Protein AF-A0A1V2RK44-F1 (afdb_monomer_lite)

Structure (mmCIF, N/CA/C/O backbone):
data_AF-A0A1V2RK44-F1
#
_entry.id   AF-A0A1V2RK44-F1
#
loop_
_atom_site.group_PDB
_atom_site.id
_atom_site.type_symbol
_atom_site.label_atom_id
_atom_site.label_alt_id
_atom_site.label_comp_id
_atom_site.label_asym_id
_atom_site.label_entity_id
_atom_site.label_seq_id
_atom_site.pdbx_PDB_ins_code
_atom_site.Cartn_x
_atom_site.Cartn_y
_atom_site.Cartn_z
_atom_site.occupancy
_atom_site.B_iso_or_equiv
_atom_site.auth_seq_id
_atom_site.auth_comp_id
_atom_site.auth_asym_id
_atom_site.auth_atom_id
_atom_site.pdbx_PDB_model_num
ATOM 1 N N . MET A 1 1 ? 17.002 19.251 -40.018 1.00 40.78 1 MET A N 1
ATOM 2 C CA . MET A 1 1 ? 15.563 19.602 -39.991 1.00 40.78 1 MET A CA 1
ATOM 3 C C . MET A 1 1 ? 15.437 21.015 -39.431 1.00 40.78 1 MET A C 1
ATOM 5 O O . MET A 1 1 ? 16.183 21.299 -38.499 1.00 40.78 1 MET A O 1
ATOM 9 N N . PRO A 1 2 ? 14.601 21.912 -39.986 1.00 34.41 2 PRO A N 1
ATOM 10 C CA . PRO A 1 2 ? 14.456 23.268 -39.455 1.00 34.41 2 PRO A CA 1
ATOM 11 C C . PRO A 1 2 ? 13.834 23.242 -38.047 1.00 34.41 2 PRO A C 1
ATOM 13 O O . PRO A 1 2 ? 13.005 22.377 -37.748 1.00 34.41 2 PRO A O 1
ATOM 16 N N . GLU A 1 3 ? 14.194 24.218 -37.207 1.00 39.25 3 GLU A N 1
ATOM 17 C CA . GLU A 1 3 ? 13.664 24.467 -35.846 1.00 39.25 3 GLU A CA 1
ATOM 18 C C . GLU A 1 3 ? 12.121 24.545 -35.762 1.00 39.25 3 GLU A C 1
ATOM 20 O O . GLU A 1 3 ? 11.539 24.454 -34.678 1.00 39.25 3 GLU A O 1
ATOM 25 N N . GLU A 1 4 ? 11.437 24.677 -36.900 1.00 40.19 4 GLU A N 1
ATOM 26 C CA . GLU A 1 4 ? 9.977 24.748 -37.001 1.00 40.19 4 GLU A CA 1
ATOM 27 C C . GLU A 1 4 ? 9.259 23.422 -36.683 1.00 40.19 4 GLU A C 1
ATOM 29 O O . GLU A 1 4 ? 8.083 23.456 -36.326 1.00 40.19 4 GLU A O 1
ATOM 34 N N . SER A 1 5 ? 9.954 22.276 -36.728 1.00 50.69 5 SER A N 1
ATOM 35 C CA . SER A 1 5 ? 9.358 20.947 -36.465 1.00 50.69 5 SER A CA 1
ATOM 36 C C . SER A 1 5 ? 9.253 20.556 -34.984 1.00 50.69 5 SER A C 1
ATOM 38 O O . SER A 1 5 ? 8.520 19.631 -34.645 1.00 50.69 5 SER A O 1
ATOM 40 N N . ARG A 1 6 ? 9.946 21.256 -34.074 1.00 62.22 6 ARG A N 1
ATOM 41 C CA . ARG A 1 6 ? 9.915 20.948 -32.633 1.00 62.22 6 ARG A CA 1
ATOM 42 C C . ARG A 1 6 ? 8.645 21.534 -32.008 1.00 62.22 6 ARG A C 1
ATOM 44 O O . ARG A 1 6 ? 8.372 22.713 -32.225 1.00 62.22 6 ARG A O 1
ATOM 51 N N . GLY A 1 7 ? 7.864 20.757 -31.254 1.00 72.50 7 GLY A N 1
ATOM 52 C CA . GLY A 1 7 ? 6.649 21.238 -30.571 1.00 72.50 7 GLY A CA 1
ATOM 53 C C . GLY A 1 7 ? 6.904 22.408 -29.595 1.00 72.50 7 GLY A C 1
ATOM 54 O O . GLY A 1 7 ? 8.059 22.718 -29.293 1.00 72.50 7 GLY A O 1
ATOM 55 N N . PRO A 1 8 ? 5.860 23.124 -29.134 1.00 86.88 8 PRO A N 1
ATOM 56 C CA . PRO A 1 8 ? 6.013 24.131 -28.082 1.00 86.88 8 PRO A CA 1
ATOM 57 C C . PRO A 1 8 ? 6.497 23.483 -26.775 1.00 86.88 8 PRO A C 1
ATOM 59 O O . PRO A 1 8 ? 6.083 22.375 -26.448 1.00 86.88 8 PRO A O 1
ATOM 62 N N . ASP A 1 9 ? 7.372 24.168 -26.033 1.00 84.50 9 ASP A N 1
ATOM 63 C CA . ASP A 1 9 ? 7.840 23.687 -24.730 1.00 84.50 9 ASP A CA 1
ATOM 64 C C . ASP A 1 9 ? 6.828 23.999 -23.608 1.00 84.50 9 ASP A C 1
ATOM 66 O O . ASP A 1 9 ? 6.012 24.925 -23.696 1.00 84.50 9 ASP A O 1
ATOM 70 N N . TYR A 1 10 ? 6.873 23.195 -22.545 1.00 88.50 10 TYR A N 1
ATOM 71 C CA . TYR A 1 10 ? 5.963 23.306 -21.406 1.00 88.50 10 TYR A CA 1
ATOM 72 C C . TYR A 1 10 ? 6.035 24.676 -20.693 1.00 88.50 10 TYR A C 1
ATOM 74 O O . TYR A 1 10 ? 4.984 25.298 -20.502 1.00 88.50 10 TYR A O 1
ATOM 82 N N . PRO A 1 11 ? 7.221 25.229 -20.353 1.00 90.31 11 PRO A N 1
ATOM 83 C CA . PRO A 1 11 ? 7.299 26.519 -19.664 1.00 90.31 11 PRO A CA 1
ATOM 84 C C . PRO A 1 11 ? 6.700 27.684 -20.462 1.00 90.31 11 PRO A C 1
ATOM 86 O O . PRO A 1 11 ? 6.060 28.563 -19.876 1.00 90.31 11 PRO A O 1
ATOM 89 N N . ARG A 1 12 ? 6.867 27.707 -21.793 1.00 91.44 12 ARG A N 1
ATOM 90 C CA . ARG A 1 12 ? 6.280 28.751 -22.646 1.00 91.44 12 ARG A CA 1
ATOM 91 C C . ARG A 1 12 ? 4.768 28.604 -22.761 1.00 91.44 12 ARG A C 1
ATOM 93 O O . ARG A 1 12 ? 4.080 29.622 -22.753 1.00 91.44 12 ARG A O 1
ATOM 100 N N . LEU A 1 13 ? 4.239 27.378 -22.800 1.00 93.81 13 LEU A N 1
ATOM 101 C CA . LEU A 1 13 ? 2.791 27.148 -22.751 1.00 93.81 13 LEU A CA 1
ATOM 102 C C . LEU A 1 13 ? 2.181 27.661 -21.446 1.00 93.81 13 LEU A C 1
ATOM 104 O O . LEU A 1 13 ? 1.211 28.416 -21.484 1.00 93.81 13 LEU A O 1
ATOM 108 N N . VAL A 1 14 ? 2.778 27.337 -20.296 1.00 94.31 14 VAL A N 1
ATOM 109 C CA . VAL A 1 14 ? 2.307 27.831 -18.991 1.00 94.31 14 VAL A CA 1
ATOM 110 C C . VAL A 1 14 ? 2.361 29.363 -18.924 1.00 94.31 14 VAL A C 1
ATOM 112 O O . VAL A 1 14 ? 1.441 29.995 -18.398 1.00 94.31 14 VAL A O 1
ATOM 115 N N . ALA A 1 15 ? 3.404 29.988 -19.478 1.00 94.25 15 ALA A N 1
ATOM 116 C CA . ALA A 1 15 ? 3.514 31.446 -19.541 1.00 94.25 15 ALA A CA 1
ATOM 117 C C . ALA A 1 15 ? 2.400 32.081 -20.394 1.00 94.25 15 ALA A C 1
ATOM 119 O O . ALA A 1 15 ? 1.760 33.048 -19.961 1.00 94.25 15 ALA A O 1
ATOM 120 N N . ASP A 1 16 ? 2.121 31.516 -21.570 1.00 96.12 16 ASP A N 1
ATOM 121 C CA . ASP A 1 16 ? 1.037 31.967 -22.441 1.00 96.12 16 ASP A CA 1
ATOM 122 C C . ASP A 1 16 ? -0.340 31.766 -21.798 1.00 96.12 16 ASP A C 1
ATOM 124 O O . ASP A 1 16 ? -1.184 32.660 -21.879 1.00 96.12 16 ASP A O 1
ATOM 128 N N . LEU A 1 17 ? -0.564 30.652 -21.097 1.00 97.00 17 LEU A N 1
ATOM 129 C CA . LEU A 1 17 ? -1.807 30.375 -20.371 1.00 97.00 17 LEU A CA 1
ATOM 130 C C . LEU A 1 17 ? -2.028 31.354 -19.216 1.00 97.00 17 LEU A C 1
ATOM 132 O O . LEU A 1 17 ? -3.123 31.902 -19.086 1.00 97.00 17 LEU A O 1
ATOM 136 N N . LYS A 1 18 ? -0.993 31.666 -18.425 1.00 96.19 18 LYS A N 1
ATOM 137 C CA . LYS A 1 18 ? -1.071 32.692 -17.367 1.00 96.19 18 LYS A CA 1
ATOM 138 C C . LYS A 1 18 ? -1.427 34.060 -17.948 1.00 96.19 18 LYS A C 1
ATOM 140 O O . LYS A 1 18 ? -2.330 34.741 -17.454 1.00 96.19 18 LYS A O 1
ATOM 145 N N . LYS A 1 19 ? -0.776 34.436 -19.050 1.00 95.50 19 LYS A N 1
ATOM 146 C CA . LYS A 1 19 ? -1.070 35.674 -19.780 1.00 95.50 19 LYS A CA 1
ATOM 147 C C . LYS A 1 19 ? -2.497 35.673 -20.331 1.00 95.50 19 LYS A C 1
ATOM 149 O O . LYS A 1 19 ? -3.190 36.688 -20.248 1.00 95.50 19 LYS A O 1
ATOM 154 N N . LEU A 1 20 ? -2.967 34.548 -20.863 1.00 94.50 20 LEU A N 1
ATOM 155 C CA . LEU A 1 20 ? -4.310 34.422 -21.417 1.00 94.50 20 LEU A CA 1
ATOM 156 C C . LEU A 1 20 ? -5.372 34.493 -20.321 1.00 94.50 20 LEU A C 1
ATOM 158 O O . LEU A 1 20 ? -6.367 35.197 -20.485 1.00 94.50 20 LEU A O 1
ATOM 162 N N . ARG A 1 21 ? -5.139 33.853 -19.174 1.00 95.25 21 ARG A N 1
ATOM 163 C CA . ARG A 1 21 ? -5.984 33.970 -17.983 1.00 95.25 21 ARG A CA 1
ATOM 164 C C . ARG A 1 21 ? -6.144 35.427 -17.560 1.00 95.25 21 ARG A C 1
ATOM 166 O O . ARG A 1 21 ? -7.233 35.833 -17.160 1.00 95.25 21 ARG A O 1
ATOM 173 N N . GLU A 1 22 ? -5.084 36.230 -17.639 1.00 93.75 22 GLU A N 1
ATOM 174 C CA . GLU A 1 22 ? -5.117 37.643 -17.243 1.00 93.75 22 GLU A CA 1
ATOM 175 C C . GLU A 1 22 ? -5.842 38.524 -18.254 1.00 93.75 22 GLU A C 1
ATOM 177 O O . GLU A 1 22 ? -6.658 39.365 -17.874 1.00 93.75 22 GLU A O 1
ATOM 182 N N . LYS A 1 23 ? -5.555 38.340 -19.544 1.00 91.31 23 LYS A N 1
ATOM 183 C CA . LYS A 1 23 ? -6.093 39.192 -20.614 1.00 91.31 23 LYS A CA 1
ATOM 184 C C . LYS A 1 23 ? -7.484 38.757 -21.083 1.00 91.31 23 LYS A C 1
ATOM 186 O O . LYS A 1 23 ? -8.268 39.597 -21.512 1.00 91.31 23 LYS A O 1
ATOM 191 N N . GLY A 1 24 ? -7.818 37.478 -20.931 1.00 90.94 24 GLY A N 1
ATOM 192 C CA . GLY A 1 24 ? -9.066 36.855 -21.369 1.00 90.94 24 GLY A CA 1
ATOM 193 C C . GLY A 1 24 ? -9.118 36.545 -22.869 1.00 90.94 24 GLY A C 1
ATOM 194 O O . GLY A 1 24 ? -8.407 37.139 -23.683 1.00 90.94 24 GLY A O 1
ATOM 195 N N . LEU A 1 25 ? -10.027 35.638 -23.246 1.00 89.38 25 LEU A N 1
ATOM 196 C CA . LEU A 1 25 ? -10.196 35.153 -24.624 1.00 89.38 25 LEU A CA 1
ATOM 197 C C . LEU A 1 25 ? -10.574 36.247 -25.630 1.00 89.38 25 LEU A C 1
ATOM 199 O O . LEU A 1 25 ? -10.296 36.121 -26.822 1.00 89.38 25 LEU A O 1
ATOM 203 N N . THR A 1 26 ? -11.198 37.339 -25.185 1.00 87.44 26 THR A N 1
ATOM 204 C CA . THR A 1 26 ? -11.567 38.471 -26.053 1.00 87.44 26 THR A CA 1
ATOM 205 C C . THR A 1 26 ? -10.361 39.276 -26.535 1.00 87.44 26 THR A C 1
ATOM 207 O O . THR A 1 26 ? -10.454 39.945 -27.563 1.00 87.44 26 THR A O 1
ATOM 210 N N . GLN A 1 27 ? -9.221 39.182 -25.845 1.00 84.44 27 GLN A N 1
ATOM 211 C CA . GLN A 1 27 ? -8.012 39.951 -26.149 1.00 84.44 27 GLN A CA 1
ATOM 212 C C . GLN A 1 27 ? -6.966 39.152 -26.938 1.00 84.44 27 GLN A C 1
ATOM 214 O O . GLN A 1 27 ? -5.878 39.669 -27.189 1.00 84.44 27 GLN A O 1
ATOM 219 N N . VAL A 1 28 ? -7.286 37.929 -27.383 1.00 84.75 28 VAL A N 1
ATOM 220 C CA . VAL A 1 28 ? -6.342 37.062 -28.116 1.00 84.75 28 VAL A CA 1
ATOM 221 C C . VAL A 1 28 ? -5.801 37.725 -29.386 1.00 84.75 28 VAL A C 1
ATOM 223 O O . VAL A 1 28 ? -4.648 37.543 -29.736 1.00 84.75 28 VAL A O 1
ATOM 226 N N . ARG A 1 29 ? -6.585 38.588 -30.042 1.00 81.81 29 ARG A N 1
ATOM 227 C CA . ARG A 1 29 ? -6.134 39.330 -31.236 1.00 81.81 29 ARG A CA 1
ATOM 228 C C . ARG A 1 29 ? -5.165 40.478 -30.940 1.00 81.81 29 ARG A C 1
ATOM 230 O O . ARG A 1 29 ? -4.526 40.983 -31.855 1.00 81.81 29 ARG A O 1
ATOM 237 N N . ARG A 1 30 ? -5.110 40.947 -29.692 1.00 82.31 30 ARG A N 1
ATOM 238 C CA . ARG A 1 30 ? -4.321 42.121 -29.279 1.00 82.31 30 ARG A CA 1
ATOM 239 C C . ARG A 1 30 ? -3.029 41.747 -28.558 1.00 82.31 30 ARG A C 1
ATOM 241 O O . ARG A 1 30 ? -2.223 42.623 -28.258 1.00 82.31 30 ARG A O 1
ATOM 248 N N . HIS A 1 31 ? -2.823 40.463 -28.283 1.00 85.81 31 HIS A N 1
ATOM 249 C CA . HIS A 1 31 ? -1.649 39.949 -27.595 1.00 85.81 31 HIS A CA 1
ATOM 250 C C . HIS A 1 31 ? -1.126 38.711 -28.316 1.00 85.81 31 HIS A C 1
ATOM 252 O O . HIS A 1 31 ? -1.906 37.904 -28.799 1.00 85.81 31 HIS A O 1
ATOM 258 N N . ARG A 1 32 ? 0.199 38.560 -28.364 1.00 83.00 32 ARG A N 1
ATOM 259 C CA . ARG A 1 32 ? 0.836 37.354 -28.904 1.00 83.00 32 ARG A CA 1
ATOM 260 C C . ARG A 1 32 ? 0.870 36.235 -27.870 1.00 83.00 32 ARG A C 1
ATOM 262 O O . ARG A 1 32 ? 1.194 36.516 -26.709 1.00 83.00 32 ARG A O 1
ATOM 269 N N . PHE A 1 33 ? 0.558 35.023 -28.315 1.00 89.75 33 PHE A N 1
ATOM 270 C CA . PHE A 1 33 ? 0.612 33.779 -27.546 1.00 89.75 33 PHE A CA 1
ATOM 271 C C . PHE A 1 33 ? 1.331 32.727 -28.392 1.00 89.75 33 PHE A C 1
ATOM 273 O O . PHE A 1 33 ? 0.706 31.822 -28.940 1.00 89.75 33 PHE A O 1
ATOM 280 N N . ASP A 1 34 ? 2.634 32.919 -28.595 1.00 86.81 34 ASP A N 1
ATOM 281 C CA . ASP A 1 34 ? 3.403 32.202 -29.615 1.00 86.81 34 ASP A CA 1
ATOM 282 C C . ASP A 1 34 ? 3.388 30.673 -29.400 1.00 86.81 34 ASP A C 1
ATOM 284 O O . ASP A 1 34 ? 3.318 29.912 -30.369 1.00 86.81 34 ASP A O 1
ATOM 288 N N . ALA A 1 35 ? 3.392 30.201 -28.147 1.00 90.31 35 ALA A N 1
ATOM 289 C CA . ALA A 1 35 ? 3.336 28.777 -27.823 1.00 90.31 35 ALA A CA 1
ATOM 290 C C . ALA A 1 35 ? 1.929 28.199 -28.024 1.00 90.31 35 ALA A C 1
ATOM 292 O O . ALA A 1 35 ? 1.799 27.120 -28.604 1.00 90.31 35 ALA A O 1
ATOM 293 N N . LEU A 1 36 ? 0.875 28.924 -27.626 1.00 90.94 36 LEU A N 1
ATOM 294 C CA . LEU A 1 36 ? -0.513 28.500 -27.866 1.00 90.94 36 LEU A CA 1
ATOM 295 C C . LEU A 1 36 ? -0.888 28.550 -29.351 1.00 90.94 36 LEU A C 1
ATOM 297 O O . LEU A 1 36 ? -1.599 27.673 -29.831 1.00 90.94 36 LEU A O 1
ATOM 301 N N . GLU A 1 37 ? -0.394 29.532 -30.104 1.00 88.12 37 GLU A N 1
ATOM 302 C CA . GLU A 1 37 ? -0.583 29.601 -31.554 1.00 88.12 37 GLU A CA 1
ATOM 303 C C . GLU A 1 37 ? 0.119 28.444 -32.263 1.00 88.12 37 GLU A C 1
ATOM 305 O O . GLU A 1 37 ? -0.443 27.857 -33.190 1.00 88.12 37 GLU A O 1
ATOM 310 N N . LYS A 1 38 ? 1.337 28.098 -31.833 1.00 86.69 38 LYS A N 1
ATOM 311 C CA . LYS A 1 38 ? 2.074 26.949 -32.365 1.00 86.69 38 LYS A CA 1
ATOM 312 C C . LYS A 1 38 ? 1.375 25.634 -32.019 1.00 86.69 38 LYS A C 1
ATOM 314 O O . LYS A 1 38 ? 1.169 24.817 -32.914 1.00 86.69 38 LYS A O 1
ATOM 319 N N . ALA A 1 39 ? 0.939 25.462 -30.770 1.00 89.19 39 ALA A N 1
ATOM 320 C CA . ALA A 1 39 ? 0.150 24.309 -30.341 1.00 89.19 39 ALA A CA 1
ATOM 321 C C . ALA A 1 39 ? -1.152 24.185 -31.140 1.00 89.19 39 ALA A C 1
ATOM 323 O O . ALA A 1 39 ? -1.465 23.120 -31.658 1.00 89.19 39 ALA A O 1
ATOM 324 N N . ALA A 1 40 ? -1.885 25.284 -31.322 1.00 86.88 40 ALA A N 1
ATOM 325 C CA . ALA A 1 40 ? -3.133 25.278 -32.073 1.00 86.88 40 ALA A CA 1
ATOM 326 C C . ALA A 1 40 ? -2.920 24.850 -33.536 1.00 86.88 40 ALA A C 1
ATOM 328 O O . ALA A 1 40 ? -3.706 24.056 -34.051 1.00 86.88 40 ALA A O 1
ATOM 329 N N . ARG A 1 41 ? -1.834 25.297 -34.188 1.00 82.81 41 ARG A N 1
ATOM 330 C CA . ARG A 1 41 ? -1.475 24.860 -35.552 1.00 82.81 41 ARG A CA 1
ATOM 331 C C . ARG A 1 41 ? -1.153 23.369 -35.617 1.00 82.81 41 ARG A C 1
ATOM 333 O O . ARG A 1 41 ? -1.673 22.681 -36.488 1.00 82.81 41 ARG A O 1
ATOM 340 N N . LEU A 1 42 ? -0.331 22.878 -34.692 1.00 83.56 42 LEU A N 1
ATOM 341 C CA . LEU A 1 42 ? 0.077 21.470 -34.647 1.00 83.56 42 LEU A CA 1
ATOM 342 C C . LEU A 1 42 ? -1.068 20.539 -34.237 1.00 83.56 42 LEU A C 1
ATOM 344 O O . LEU A 1 42 ? -1.081 19.376 -34.622 1.00 83.56 42 LEU A O 1
ATOM 348 N N . SER A 1 43 ? -2.061 21.054 -33.509 1.00 80.50 43 SER A N 1
ATOM 349 C CA . SER A 1 43 ? -3.190 20.252 -33.047 1.00 80.50 43 SER A CA 1
ATOM 350 C C . SER A 1 43 ? -4.061 19.739 -34.178 1.00 80.50 43 SER A C 1
ATOM 352 O O . SER A 1 43 ? -4.790 18.789 -33.947 1.00 80.50 43 SER A O 1
ATOM 354 N N . GLY A 1 44 ? -4.025 20.331 -35.381 1.00 71.81 44 GLY A N 1
ATOM 355 C CA . GLY A 1 44 ? -4.826 19.907 -36.537 1.00 71.81 44 GLY A CA 1
ATOM 356 C C . GLY A 1 44 ? -6.343 19.896 -36.291 1.00 71.81 44 GLY A C 1
ATOM 357 O O . GLY A 1 44 ? -7.076 19.215 -37.005 1.00 71.81 44 GLY A O 1
ATOM 358 N N . LEU A 1 45 ? -6.830 20.582 -35.251 1.00 65.38 45 LEU A N 1
ATOM 359 C CA . LEU A 1 45 ? -8.253 20.672 -34.880 1.00 65.38 45 LEU A CA 1
ATOM 360 C C . LEU A 1 45 ? -9.028 21.676 -35.750 1.00 65.38 45 LEU A C 1
ATOM 362 O O . LEU A 1 45 ? -10.169 22.027 -35.450 1.00 65.38 45 LEU A O 1
ATOM 366 N N . VAL A 1 46 ? -8.397 22.173 -36.815 1.00 57.81 46 VAL A N 1
ATOM 367 C CA . VAL A 1 46 ? -8.924 23.203 -37.703 1.00 57.81 46 VAL A CA 1
ATOM 368 C C . VAL A 1 46 ? -8.541 22.864 -39.153 1.00 57.81 46 VAL A C 1
ATOM 370 O O . VAL A 1 46 ? -7.352 22.698 -39.426 1.00 57.81 46 VAL A O 1
ATOM 373 N N . PRO A 1 47 ? -9.500 22.784 -40.097 1.00 53.66 47 PRO A N 1
ATOM 374 C CA . PRO A 1 47 ? -9.207 22.630 -41.522 1.00 53.66 47 PRO A CA 1
ATOM 375 C C . PRO A 1 47 ? -8.367 23.802 -42.046 1.00 53.66 47 PRO A C 1
ATOM 377 O O . PRO A 1 47 ? -8.617 24.949 -41.677 1.00 53.66 47 PRO A O 1
ATOM 380 N N . SER A 1 48 ? -7.407 23.539 -42.937 1.00 50.56 48 SER A N 1
ATOM 381 C CA . SER A 1 48 ? -6.430 24.508 -43.476 1.00 50.56 48 SER A CA 1
ATOM 382 C C . SER A 1 48 ? -7.007 25.661 -44.326 1.00 50.56 48 SER A C 1
ATOM 384 O O . SER A 1 48 ? -6.273 26.305 -45.069 1.00 50.56 48 SER A O 1
ATOM 386 N N . ALA A 1 49 ? -8.292 25.985 -44.188 1.00 46.41 49 ALA A N 1
ATOM 387 C CA . ALA A 1 49 ? -8.913 27.199 -44.702 1.00 46.41 49 ALA A CA 1
ATOM 388 C C . ALA A 1 49 ? -9.353 28.069 -43.506 1.00 46.41 49 ALA A C 1
ATOM 390 O O . ALA A 1 49 ? -10.403 27.861 -42.906 1.00 46.41 49 ALA A O 1
ATOM 391 N N . THR A 1 50 ? -8.465 28.993 -43.125 1.00 54.88 50 THR A N 1
ATOM 392 C CA . THR A 1 50 ? -8.491 29.942 -41.987 1.00 54.88 50 THR A CA 1
ATOM 393 C C . THR A 1 50 ? -9.789 30.116 -41.176 1.00 54.88 50 THR A C 1
ATOM 395 O O . THR A 1 50 ? -10.749 30.714 -41.662 1.00 54.88 50 THR A O 1
ATOM 398 N N . PRO A 1 51 ? -9.703 29.900 -39.851 1.00 49.66 51 PRO A N 1
ATOM 399 C CA . PRO A 1 51 ? -10.341 30.736 -38.841 1.00 49.66 51 PRO A CA 1
ATOM 400 C C . PRO A 1 51 ? -9.280 31.446 -37.977 1.00 49.66 51 PRO A C 1
ATOM 402 O O . PRO A 1 51 ? -8.167 30.961 -37.793 1.00 49.66 51 PRO A O 1
ATOM 405 N N . SER A 1 52 ? -9.605 32.635 -37.464 1.00 58.94 52 SER A N 1
ATOM 406 C CA . SER A 1 52 ? -8.678 33.486 -36.694 1.00 58.94 52 SER A CA 1
ATOM 407 C C . SER A 1 52 ? -7.928 32.730 -35.582 1.00 58.94 52 SER A C 1
ATOM 409 O O . SER A 1 52 ? -8.534 31.870 -34.941 1.00 58.94 52 SER A O 1
ATOM 411 N N . SER A 1 53 ? -6.666 33.097 -35.291 1.00 66.44 53 SER A N 1
ATOM 412 C CA . SER A 1 53 ? -5.832 32.501 -34.217 1.00 66.44 53 SER A CA 1
ATOM 413 C C . SER A 1 53 ? -6.582 32.335 -32.888 1.00 66.44 53 SER A C 1
ATOM 415 O O . SER A 1 53 ? -6.393 31.357 -32.174 1.00 66.44 53 SER A O 1
ATOM 417 N N . GLN A 1 54 ? -7.522 33.238 -32.612 1.00 79.88 54 GLN A N 1
ATOM 418 C CA . GLN A 1 54 ? -8.429 33.196 -31.470 1.00 79.88 54 GLN A CA 1
ATOM 419 C C . GLN A 1 54 ? -9.336 31.959 -31.409 1.00 79.88 54 GLN A C 1
ATOM 421 O O . GLN A 1 54 ? -9.462 31.367 -30.344 1.00 79.88 54 GLN A O 1
ATOM 426 N N . THR A 1 55 ? -9.971 31.565 -32.514 1.00 80.44 55 THR A N 1
ATOM 427 C CA . THR A 1 55 ? -10.863 30.393 -32.552 1.00 80.44 55 THR A CA 1
ATOM 428 C C . THR A 1 55 ? -10.063 29.102 -32.410 1.00 80.44 55 THR A C 1
ATOM 430 O O . THR A 1 55 ? -10.495 28.183 -31.723 1.00 80.44 55 THR A O 1
ATOM 433 N N . ALA A 1 56 ? -8.872 29.050 -33.012 1.00 84.19 56 ALA A N 1
ATOM 434 C CA . ALA A 1 56 ? -7.981 27.900 -32.907 1.00 84.19 56 ALA A CA 1
ATOM 435 C C . ALA A 1 56 ? -7.458 27.715 -31.471 1.00 84.19 56 ALA A C 1
ATOM 437 O O . ALA A 1 56 ? -7.507 26.608 -30.943 1.00 84.19 56 ALA A O 1
ATOM 438 N N . ILE A 1 57 ? -7.038 28.804 -30.813 1.00 89.81 57 ILE A N 1
ATOM 439 C CA . ILE A 1 57 ? -6.622 28.783 -29.402 1.00 89.81 57 ILE A CA 1
ATOM 440 C C . ILE A 1 57 ? -7.794 28.403 -28.494 1.00 89.81 57 ILE A C 1
ATOM 442 O O . ILE A 1 57 ? -7.628 27.603 -27.584 1.00 89.81 57 ILE A O 1
ATOM 446 N N . GLU A 1 58 ? -8.992 28.929 -28.737 1.00 91.12 58 GLU A N 1
ATOM 447 C CA . GLU A 1 58 ? -10.161 28.579 -27.932 1.00 91.12 58 GLU A CA 1
ATOM 448 C C . GLU A 1 58 ? -10.543 27.100 -28.062 1.00 91.12 58 GLU A C 1
ATOM 450 O O . GLU A 1 58 ? -10.787 26.453 -27.050 1.00 91.12 58 GLU A O 1
ATOM 455 N N . ASN A 1 59 ? -10.551 26.546 -29.276 1.00 88.25 59 ASN A N 1
ATOM 456 C CA . ASN A 1 59 ? -10.844 25.128 -29.490 1.00 88.25 59 ASN A CA 1
ATOM 457 C C . ASN A 1 59 ? -9.771 24.223 -28.871 1.00 88.25 59 ASN A C 1
ATOM 459 O O . ASN A 1 59 ? -10.110 23.204 -28.272 1.00 88.25 59 ASN A O 1
ATOM 463 N N . LEU A 1 60 ? -8.498 24.622 -28.962 1.00 92.06 60 LEU A N 1
ATOM 464 C CA . LEU A 1 60 ? -7.391 23.948 -28.285 1.00 92.06 60 LEU A CA 1
ATOM 465 C C . LEU A 1 60 ? -7.615 23.914 -26.765 1.00 92.06 60 LEU A C 1
ATOM 467 O O . LEU A 1 60 ? -7.470 22.865 -26.147 1.00 92.06 60 LEU A O 1
ATOM 471 N N . LEU A 1 61 ? -8.016 25.042 -26.171 1.00 93.88 61 LEU A N 1
ATOM 472 C CA . LEU A 1 61 ? -8.290 25.133 -24.736 1.00 93.88 61 LEU A CA 1
ATOM 473 C C . LEU A 1 61 ? -9.523 24.338 -24.327 1.00 93.88 61 LEU A C 1
ATOM 475 O O . LEU A 1 61 ? -9.498 23.721 -23.274 1.00 93.88 61 LEU A O 1
ATOM 479 N N . ARG A 1 62 ? -10.587 24.319 -25.140 1.00 92.56 62 ARG A N 1
ATOM 480 C CA . ARG A 1 62 ? -11.766 23.482 -24.865 1.00 92.56 62 ARG A CA 1
ATOM 481 C C . ARG A 1 62 ? -11.393 22.012 -24.832 1.00 92.56 62 ARG A C 1
ATOM 483 O O . ARG A 1 62 ? -11.745 21.338 -23.880 1.00 92.56 62 ARG A O 1
ATOM 490 N N . MET A 1 63 ? -10.634 21.542 -25.821 1.00 91.81 63 MET A N 1
ATOM 491 C CA . MET A 1 63 ? -10.124 20.173 -25.821 1.00 91.81 63 MET A CA 1
ATOM 492 C C . MET A 1 63 ? -9.282 19.895 -24.570 1.00 91.81 63 MET A C 1
ATOM 494 O O . MET A 1 63 ? -9.525 18.900 -23.899 1.00 91.81 63 MET A O 1
ATOM 498 N N . ALA A 1 64 ? -8.320 20.764 -24.253 1.00 92.31 64 ALA A N 1
ATOM 499 C CA . ALA A 1 64 ? -7.432 20.564 -23.113 1.00 92.31 64 ALA A CA 1
ATOM 500 C C . ALA A 1 64 ? -8.189 20.568 -21.776 1.00 92.31 64 ALA A C 1
ATOM 502 O O . ALA A 1 64 ? -7.976 19.697 -20.945 1.00 92.31 64 ALA A O 1
ATOM 503 N N . VAL A 1 65 ? -9.130 21.497 -21.588 1.00 93.38 65 VAL A N 1
ATOM 504 C CA . VAL A 1 65 ? -9.967 21.568 -20.381 1.00 93.38 65 VAL A CA 1
ATOM 505 C C . VAL A 1 65 ? -10.917 20.373 -20.286 1.00 93.38 65 VAL A C 1
ATOM 507 O O . VAL A 1 65 ? -11.100 19.838 -19.199 1.00 93.38 65 VAL A O 1
ATOM 510 N N . SER A 1 66 ? -11.463 19.887 -21.404 1.00 85.50 66 SER A N 1
ATOM 511 C CA . SER A 1 66 ? -12.216 18.627 -21.413 1.00 85.50 66 SER A CA 1
ATOM 512 C C . SER A 1 66 ? -11.337 17.410 -21.087 1.00 85.50 66 SER A C 1
ATOM 514 O O . SER A 1 66 ? -11.839 16.450 -20.509 1.00 85.50 66 SER A O 1
ATOM 516 N N . GLY A 1 67 ? -10.041 17.450 -21.419 1.00 77.19 67 GLY A N 1
ATOM 517 C CA . GLY A 1 67 ? -9.052 16.416 -21.088 1.00 77.19 67 GLY A CA 1
ATOM 518 C C . GLY A 1 67 ? -8.772 16.275 -19.589 1.00 77.19 67 GLY A C 1
ATOM 519 O O . GLY A 1 67 ? -8.531 15.165 -19.129 1.00 77.19 67 GLY A O 1
ATOM 520 N N . ILE A 1 68 ? -8.935 17.357 -18.813 1.00 81.19 68 ILE A N 1
ATOM 521 C CA . ILE A 1 68 ? -8.773 17.360 -17.344 1.00 81.19 68 ILE A CA 1
ATOM 522 C C . ILE A 1 68 ? -9.787 16.430 -16.641 1.00 81.19 68 ILE A C 1
ATOM 524 O O . ILE A 1 68 ? -9.539 15.998 -15.519 1.00 81.19 68 ILE A O 1
ATOM 528 N N . GLY A 1 69 ? -10.891 16.057 -17.304 1.00 59.34 69 GLY A N 1
ATOM 529 C 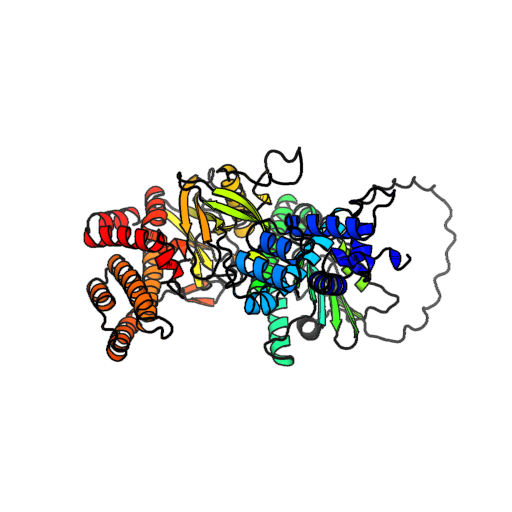CA . GLY A 1 69 ? -11.776 14.983 -16.831 1.00 59.34 69 GLY A CA 1
ATOM 530 C C . GLY A 1 69 ? -13.030 15.420 -16.065 1.00 59.34 69 GLY A C 1
ATOM 531 O O . GLY A 1 69 ? -13.597 14.618 -15.330 1.00 59.34 69 GLY A O 1
ATOM 532 N N . GLY A 1 70 ? -13.512 16.652 -16.258 1.00 70.31 70 GLY A N 1
ATOM 533 C CA . GLY A 1 70 ? -14.704 17.165 -15.564 1.00 70.31 70 GLY A CA 1
ATOM 534 C C . GLY A 1 70 ? -14.494 17.367 -14.054 1.00 70.31 70 GLY A C 1
ATOM 535 O O . GLY A 1 70 ? -13.364 17.367 -13.568 1.00 70.31 70 GLY A O 1
ATOM 536 N N . GLY A 1 71 ? -15.580 17.591 -13.307 1.00 76.31 71 GLY A N 1
ATOM 537 C CA . GLY A 1 71 ? -15.529 17.852 -11.860 1.00 76.31 71 GLY A CA 1
ATOM 538 C C . GLY A 1 71 ? -15.077 19.273 -11.500 1.00 76.31 71 GLY A C 1
ATOM 539 O O . GLY A 1 71 ? -14.877 20.117 -12.372 1.00 76.31 71 GLY A O 1
ATOM 540 N N . GLU A 1 72 ? -14.894 19.544 -10.202 1.00 81.06 72 GLU A N 1
ATOM 541 C CA . GLU A 1 72 ? -14.673 20.906 -9.680 1.00 81.06 72 GLU A CA 1
ATOM 542 C C . GLU A 1 72 ? -13.479 21.625 -10.324 1.00 81.06 72 GLU A C 1
ATOM 544 O O . GLU A 1 72 ? -13.530 22.832 -10.562 1.00 81.06 72 GLU A O 1
ATOM 549 N N . LEU A 1 73 ? -12.405 20.891 -10.637 1.00 83.12 73 LEU A N 1
ATOM 550 C CA . LEU A 1 73 ? -11.197 21.451 -11.244 1.00 83.12 73 LEU A CA 1
ATOM 551 C C . LEU A 1 73 ? -11.375 21.741 -12.741 1.00 83.12 73 LEU A C 1
ATOM 553 O O . LEU A 1 73 ? -10.910 22.778 -13.217 1.00 83.12 73 LEU A O 1
ATOM 557 N N . GLY A 1 74 ? -12.085 20.871 -13.468 1.00 86.06 74 GLY A N 1
ATOM 558 C CA . GLY A 1 74 ? -12.466 21.098 -14.864 1.00 86.06 74 GLY A CA 1
ATOM 559 C C . GLY A 1 74 ? -13.415 22.290 -15.001 1.00 86.06 74 GLY A C 1
ATOM 560 O O . GLY A 1 74 ? -13.151 23.204 -15.785 1.00 86.06 74 GLY A O 1
ATOM 561 N N . ASP A 1 75 ? -14.445 22.355 -14.156 1.00 88.88 75 ASP A N 1
ATOM 562 C CA . ASP A 1 75 ? -15.399 23.468 -14.112 1.00 88.88 75 ASP A CA 1
ATOM 563 C C . ASP A 1 75 ? -14.689 24.780 -13.746 1.00 88.88 75 ASP A C 1
ATOM 565 O O . ASP A 1 75 ? -14.864 25.820 -14.392 1.00 88.88 75 ASP A O 1
ATOM 569 N N . ALA A 1 76 ? -13.801 24.747 -12.749 1.00 93.31 76 ALA A N 1
ATOM 570 C CA . ALA A 1 76 ? -12.976 25.894 -12.399 1.00 93.31 76 ALA A CA 1
ATOM 571 C C . ALA A 1 76 ? -12.033 26.312 -13.534 1.00 93.31 76 ALA A C 1
ATOM 573 O O . ALA A 1 76 ? -11.827 27.515 -13.732 1.00 93.31 76 ALA A O 1
ATOM 574 N N . ALA A 1 77 ? -11.484 25.375 -14.311 1.00 95.56 77 ALA A N 1
ATOM 575 C CA . ALA A 1 77 ? -10.683 25.681 -15.493 1.00 95.56 77 ALA A CA 1
ATOM 576 C C . ALA A 1 77 ? -11.530 26.350 -16.592 1.00 95.56 77 ALA A C 1
ATOM 578 O O . ALA A 1 77 ? -11.098 27.358 -17.167 1.00 95.56 77 ALA A O 1
ATOM 579 N N . GLU A 1 78 ? -12.768 25.894 -16.819 1.00 95.75 78 GLU A N 1
ATOM 580 C CA . GLU A 1 78 ? -13.701 26.545 -17.744 1.00 95.75 78 GLU A CA 1
ATOM 581 C C . GLU A 1 78 ? -13.982 27.995 -17.342 1.00 95.75 78 GLU A C 1
ATOM 583 O O . GLU A 1 78 ? -13.909 28.903 -18.180 1.00 95.75 78 GLU A O 1
ATOM 588 N N . TYR A 1 79 ? -14.252 28.244 -16.059 1.00 96.38 79 TYR A N 1
ATOM 589 C CA . TYR A 1 79 ? -14.450 29.600 -15.548 1.00 96.38 79 TYR A CA 1
ATOM 590 C C . TYR A 1 79 ? -13.166 30.429 -15.589 1.00 96.38 79 TYR A C 1
ATOM 592 O O . TYR A 1 79 ? -13.232 31.609 -15.925 1.00 96.38 79 TYR A O 1
ATOM 600 N N . THR A 1 80 ? -11.999 29.841 -15.310 1.00 96.88 80 THR A N 1
ATOM 601 C CA . THR A 1 80 ? -10.695 30.529 -15.309 1.00 96.88 80 THR A CA 1
ATOM 602 C C . THR A 1 80 ? -10.372 31.119 -16.680 1.00 96.88 80 THR A C 1
ATOM 604 O O . THR A 1 80 ? -10.013 32.301 -16.789 1.00 96.88 80 THR A O 1
ATOM 607 N N . PHE A 1 81 ? -10.564 30.329 -17.739 1.00 96.56 81 PHE A N 1
ATOM 608 C CA . PHE A 1 81 ? -10.291 30.746 -19.114 1.00 96.56 81 PHE A CA 1
ATOM 609 C C . PHE A 1 81 ? -11.488 31.409 -19.810 1.00 96.56 81 PHE A C 1
ATOM 611 O O . PHE A 1 81 ? -11.312 32.016 -20.863 1.00 96.56 81 PHE A O 1
ATOM 618 N N . GLY A 1 82 ? -12.680 31.396 -19.208 1.00 94.81 82 GLY A N 1
ATOM 619 C CA . GLY A 1 82 ? -13.885 32.009 -19.780 1.00 94.81 82 GLY A CA 1
ATOM 620 C C . GLY A 1 82 ? -14.520 31.163 -20.887 1.00 94.81 82 GLY A C 1
ATOM 621 O O . GLY A 1 82 ? -15.071 31.708 -21.847 1.00 94.81 82 GLY A O 1
ATOM 622 N N . LEU A 1 83 ? -14.383 29.840 -20.780 1.00 94.75 83 LEU A N 1
ATOM 623 C CA . LEU A 1 83 ? -14.925 28.844 -21.703 1.00 94.75 83 LEU A CA 1
ATOM 624 C C . LEU A 1 83 ? -16.363 28.451 -21.351 1.00 94.75 83 LEU A C 1
ATOM 626 O O . LEU A 1 83 ? -17.112 28.094 -22.266 1.00 94.75 83 LEU A O 1
ATOM 630 N N . ALA A 1 84 ? -16.746 28.581 -20.075 1.00 91.81 84 ALA A N 1
ATOM 631 C CA . ALA A 1 84 ? -18.105 28.336 -19.604 1.00 91.81 84 ALA A CA 1
ATOM 632 C C . ALA A 1 84 ? -19.114 29.277 -20.308 1.00 91.81 84 ALA A C 1
ATOM 634 O O . ALA A 1 84 ? -18.787 30.451 -20.561 1.00 91.81 84 ALA A O 1
ATOM 635 N N . PRO A 1 85 ? -20.344 28.822 -20.618 1.00 86.75 85 PRO A N 1
ATOM 636 C CA . PRO A 1 85 ? -21.340 29.625 -21.328 1.00 86.75 85 PRO A CA 1
ATOM 637 C C . PRO A 1 85 ? -21.565 31.008 -20.693 1.00 86.75 85 PRO A C 1
ATOM 639 O O . PRO A 1 85 ? -21.762 31.140 -19.490 1.00 86.75 85 PRO A O 1
ATOM 642 N N . GLY A 1 86 ? -21.507 32.068 -21.505 1.00 90.62 86 GLY A N 1
ATOM 643 C CA . GLY A 1 86 ? -21.727 33.450 -21.050 1.00 90.62 86 GLY A CA 1
ATOM 644 C C . GLY A 1 86 ? -20.554 34.114 -20.310 1.00 90.62 86 GLY A C 1
ATOM 645 O O . GLY A 1 86 ? -20.630 35.306 -20.013 1.00 90.62 86 GLY A O 1
ATOM 646 N N . THR A 1 87 ? -19.444 33.409 -20.062 1.00 93.62 87 THR A N 1
ATOM 647 C CA . THR A 1 87 ? -18.313 33.934 -19.262 1.00 93.62 87 THR A CA 1
ATOM 648 C C . THR A 1 87 ? -17.175 34.541 -20.086 1.00 93.62 87 THR A C 1
ATOM 650 O O . THR A 1 87 ? -16.268 35.177 -19.545 1.00 93.62 87 THR A O 1
ATOM 653 N N . ARG A 1 88 ? -17.248 34.421 -21.418 1.00 88.88 88 ARG A N 1
ATOM 654 C CA . ARG A 1 88 ? -16.220 34.867 -22.376 1.00 88.88 88 ARG A CA 1
ATOM 655 C C . ARG A 1 88 ? -15.727 36.299 -22.139 1.00 88.88 88 ARG A C 1
ATOM 657 O O . ARG A 1 88 ? -14.536 36.577 -22.260 1.00 88.88 88 ARG A O 1
ATOM 664 N N . ALA A 1 89 ? -16.650 37.218 -21.857 1.00 89.38 89 ALA A N 1
ATOM 665 C CA . ALA A 1 89 ? -16.373 38.648 -21.714 1.00 89.38 89 ALA A CA 1
ATOM 666 C C . ALA A 1 89 ? -16.174 39.097 -20.256 1.00 89.38 89 ALA A C 1
ATOM 668 O O . ALA A 1 89 ? -15.985 40.288 -20.008 1.00 89.38 89 ALA A O 1
ATOM 669 N N . TRP A 1 90 ? -16.218 38.177 -19.288 1.00 94.38 90 TRP A N 1
ATOM 670 C CA . TRP A 1 90 ? -16.072 38.534 -17.880 1.00 94.38 90 TRP A CA 1
ATOM 671 C C . TRP A 1 90 ? -14.672 39.093 -17.594 1.00 94.38 90 TRP A C 1
ATOM 673 O O . TRP A 1 90 ? -13.695 38.613 -18.168 1.00 94.38 90 TRP A O 1
ATOM 683 N N . PRO A 1 91 ? -14.520 40.073 -16.690 1.00 93.06 91 PRO A N 1
ATOM 684 C CA . PRO A 1 91 ? -13.217 40.474 -16.170 1.00 93.06 91 PRO A CA 1
ATOM 685 C C . PRO A 1 91 ? -12.492 39.309 -15.479 1.00 93.06 91 PRO A C 1
ATOM 687 O O . PRO A 1 91 ? -13.123 38.466 -14.839 1.00 93.06 91 PRO A O 1
ATOM 690 N N . ALA A 1 92 ? -11.154 39.295 -15.529 1.00 92.69 92 ALA A N 1
ATOM 691 C CA . ALA A 1 92 ? -10.337 38.229 -14.930 1.00 92.69 92 ALA A CA 1
ATOM 692 C C . ALA A 1 92 ? -10.633 38.006 -13.435 1.00 92.69 92 ALA A C 1
ATOM 694 O O . ALA A 1 92 ? -10.648 36.873 -12.963 1.00 92.69 92 ALA A O 1
ATOM 695 N N . GLN A 1 93 ? -10.935 39.076 -12.695 1.00 92.25 93 GLN A N 1
ATOM 696 C CA . GLN A 1 93 ? -11.294 38.988 -11.280 1.00 92.25 93 GLN A CA 1
ATOM 697 C C . GLN A 1 93 ? -12.632 38.264 -11.048 1.00 92.25 93 GLN A C 1
ATOM 699 O O . GLN A 1 93 ? -12.750 37.515 -10.083 1.00 92.25 93 GLN A O 1
ATOM 704 N N . GLN A 1 94 ? -13.621 38.450 -11.930 1.00 93.94 94 GLN A N 1
ATOM 705 C CA . GLN A 1 94 ? -14.917 37.767 -11.834 1.00 93.94 94 GLN A CA 1
ATOM 706 C C . GLN A 1 94 ? -14.796 36.287 -12.208 1.00 93.94 94 GLN A C 1
ATOM 708 O O . GLN A 1 94 ? -15.329 35.441 -11.497 1.00 93.94 94 GLN A O 1
ATOM 713 N N . ARG A 1 95 ? -14.020 35.973 -13.255 1.00 97.12 95 ARG A N 1
ATOM 714 C CA . ARG A 1 95 ? -13.666 34.592 -13.622 1.00 97.12 95 ARG A CA 1
ATOM 715 C C . ARG A 1 95 ? -12.982 33.855 -12.475 1.00 97.12 95 ARG A C 1
ATOM 717 O O . ARG A 1 95 ? -13.444 32.795 -12.075 1.00 97.12 95 ARG A O 1
ATOM 724 N N . ARG A 1 96 ? -11.954 34.468 -11.875 1.00 97.12 96 ARG A N 1
ATOM 725 C CA . ARG A 1 96 ? -11.256 33.921 -10.703 1.00 97.12 96 ARG A CA 1
ATOM 726 C C . ARG A 1 96 ? -12.194 33.705 -9.524 1.00 97.12 96 ARG A C 1
ATOM 728 O O . ARG A 1 96 ? -12.127 32.668 -8.881 1.00 97.12 96 ARG A O 1
ATOM 735 N N . LYS A 1 97 ? -13.054 34.684 -9.223 1.00 96.06 97 LYS A N 1
ATOM 736 C CA . LYS A 1 97 ? -14.018 34.556 -8.128 1.00 96.06 97 LYS A CA 1
ATOM 737 C C . LYS A 1 97 ? -14.940 33.360 -8.354 1.00 96.06 97 LYS A C 1
ATOM 739 O O . LYS A 1 97 ? -15.117 32.567 -7.441 1.00 96.06 97 LYS A O 1
ATOM 744 N N . LYS A 1 98 ? -15.466 33.205 -9.571 1.00 96.12 98 LYS A N 1
ATOM 745 C CA . LYS A 1 98 ? -16.372 32.104 -9.893 1.00 96.12 98 LYS A CA 1
ATOM 746 C C . LYS A 1 98 ? -15.678 30.742 -9.911 1.00 96.12 98 LYS A C 1
ATOM 748 O O . LYS A 1 98 ? -16.248 29.778 -9.422 1.00 96.12 98 LYS A O 1
ATOM 753 N N . ALA A 1 99 ? -14.445 30.679 -10.406 1.00 95.00 99 ALA A N 1
ATOM 754 C CA . ALA A 1 99 ? -13.634 29.467 -10.367 1.00 95.00 99 ALA A CA 1
ATOM 755 C C . ALA A 1 99 ? -13.294 29.049 -8.923 1.00 95.00 99 ALA A C 1
ATOM 757 O O . ALA A 1 99 ? -13.422 27.882 -8.579 1.00 95.00 99 ALA A O 1
ATOM 758 N N . ALA A 1 100 ? -12.969 30.007 -8.047 1.00 93.88 100 ALA A N 1
ATOM 759 C CA . ALA A 1 100 ? -12.763 29.745 -6.622 1.00 93.88 100 ALA A CA 1
ATOM 760 C C . ALA A 1 100 ? -14.032 29.212 -5.933 1.00 93.88 100 ALA A C 1
ATOM 762 O O . ALA A 1 100 ? -13.939 28.300 -5.118 1.00 93.88 100 ALA A O 1
ATOM 763 N N . GLU A 1 101 ? -15.209 29.737 -6.302 1.00 93.69 101 GLU A N 1
ATOM 764 C CA . GLU A 1 101 ? -16.502 29.209 -5.844 1.00 93.69 101 GLU A CA 1
ATOM 765 C C . GLU A 1 101 ? -16.731 27.756 -6.295 1.00 93.69 101 GLU A C 1
ATOM 767 O O . GLU A 1 101 ? -17.308 26.996 -5.527 1.00 93.69 101 GLU A O 1
ATOM 772 N N . GLN A 1 102 ? -16.296 27.359 -7.501 1.00 91.50 102 GLN A N 1
ATOM 773 C CA . GLN A 1 102 ? -16.435 25.967 -7.969 1.00 91.50 102 GLN A CA 1
ATOM 774 C C . GLN A 1 102 ? -15.553 24.985 -7.197 1.00 91.50 102 GLN A C 1
ATOM 776 O O . GLN A 1 102 ? -15.974 23.862 -6.974 1.00 91.50 102 GLN A O 1
ATOM 781 N N . CYS A 1 103 ? -14.372 25.415 -6.751 1.00 82.88 103 CYS A N 1
ATOM 782 C CA . CYS A 1 103 ? -13.476 24.592 -5.934 1.00 82.88 103 CYS A CA 1
ATOM 783 C C . CYS A 1 103 ? -13.735 24.714 -4.420 1.00 82.88 103 CYS A C 1
ATOM 785 O O . CYS A 1 103 ? -12.908 24.269 -3.631 1.00 82.88 103 CYS A O 1
ATOM 787 N N . GLY A 1 104 ? -14.780 25.427 -3.980 1.00 90.06 104 GLY A N 1
ATOM 788 C CA . GLY A 1 104 ? -15.067 25.613 -2.551 1.00 90.06 104 GLY A CA 1
ATOM 789 C C . GLY A 1 104 ? -13.994 26.376 -1.752 1.00 90.06 104 GLY A C 1
ATOM 790 O O . GLY A 1 104 ? -13.943 26.262 -0.528 1.00 90.06 104 GLY A O 1
ATOM 791 N N . VAL A 1 105 ? -13.134 27.172 -2.402 1.00 90.00 105 VAL A N 1
ATOM 792 C CA . VAL A 1 105 ? -12.000 27.866 -1.756 1.00 90.00 105 VAL A CA 1
ATOM 793 C C . VAL A 1 105 ? -12.103 29.389 -1.828 1.00 90.00 105 VAL A C 1
ATOM 795 O O . VAL A 1 105 ? -12.839 29.976 -2.620 1.00 90.00 105 VAL A O 1
ATOM 798 N N . THR A 1 106 ? -11.307 30.076 -1.002 1.00 91.06 106 THR A N 1
ATOM 799 C CA . THR A 1 106 ? -11.193 31.539 -1.079 1.00 91.06 106 THR A CA 1
ATOM 800 C C . THR A 1 106 ? -10.488 31.977 -2.365 1.00 91.06 106 THR A C 1
ATOM 802 O O . THR A 1 106 ? -9.621 31.285 -2.898 1.00 91.06 106 THR A O 1
ATOM 805 N N . THR A 1 107 ? -10.800 33.182 -2.844 1.00 94.25 107 THR A N 1
ATOM 806 C CA . THR A 1 107 ? -10.195 33.731 -4.070 1.00 94.25 107 THR A CA 1
ATOM 807 C C . THR A 1 107 ? -8.678 33.922 -3.974 1.00 94.25 107 THR A C 1
ATOM 809 O O . THR A 1 107 ? -7.993 33.824 -4.993 1.00 94.25 107 THR A O 1
ATOM 812 N N . ASP A 1 108 ? -8.138 34.176 -2.775 1.00 90.31 108 ASP A N 1
ATOM 813 C CA . ASP A 1 108 ? -6.689 34.279 -2.556 1.00 90.31 108 ASP A CA 1
ATOM 814 C C . ASP A 1 108 ? -6.007 32.906 -2.565 1.00 90.31 108 ASP A C 1
ATOM 816 O O . ASP A 1 108 ? -4.948 32.761 -3.176 1.00 90.31 108 ASP A O 1
ATOM 820 N N . HIS A 1 109 ? -6.628 31.889 -1.957 1.00 85.50 109 HIS A N 1
ATOM 821 C CA . HIS A 1 109 ? -6.111 30.522 -1.997 1.00 85.50 109 HIS A CA 1
ATOM 822 C C . HIS A 1 109 ? -6.168 29.945 -3.417 1.00 85.50 109 HIS A C 1
ATOM 824 O O . HIS A 1 109 ? -5.182 29.391 -3.902 1.00 85.50 109 HIS A O 1
ATOM 830 N N . PHE A 1 110 ? -7.269 30.190 -4.134 1.00 94.69 110 PHE A N 1
ATOM 831 C CA . PHE A 1 110 ? -7.382 29.851 -5.548 1.00 94.69 110 PHE A CA 1
ATOM 832 C C . PHE A 1 110 ? -6.247 30.477 -6.365 1.00 94.69 110 PHE A C 1
ATOM 834 O O . PHE A 1 110 ? -5.577 29.787 -7.125 1.00 94.69 110 PHE A O 1
ATOM 841 N N . ARG A 1 111 ? -5.966 31.773 -6.159 1.00 94.69 111 ARG A N 1
ATOM 842 C CA . ARG A 1 111 ? -4.900 32.491 -6.876 1.00 94.69 111 ARG A CA 1
ATOM 843 C C . ARG A 1 111 ? -3.512 31.889 -6.659 1.00 94.69 111 ARG A C 1
ATOM 845 O O . ARG A 1 111 ? -2.702 31.895 -7.583 1.00 94.69 111 ARG A O 1
ATOM 852 N N . LYS A 1 112 ? -3.213 31.466 -5.429 1.00 83.38 112 LYS A N 1
ATOM 853 C CA . LYS A 1 112 ? -1.884 30.976 -5.035 1.00 83.38 112 LYS A CA 1
ATOM 854 C C . LYS A 1 112 ? -1.643 29.526 -5.443 1.00 83.38 112 LYS A C 1
ATOM 856 O O . LYS A 1 112 ? -0.506 29.192 -5.754 1.00 83.38 112 LYS A O 1
ATOM 861 N N . THR A 1 113 ? -2.694 28.712 -5.452 1.00 79.56 113 THR A N 1
ATOM 862 C CA . THR A 1 113 ? -2.575 27.257 -5.589 1.00 79.56 113 THR A CA 1
ATOM 863 C C . THR A 1 113 ? -3.295 26.769 -6.845 1.00 79.56 113 THR A C 1
ATOM 865 O O . THR A 1 113 ? -2.652 26.468 -7.846 1.00 79.56 113 THR A O 1
ATOM 868 N N . TYR A 1 114 ? -4.629 26.788 -6.844 1.00 89.50 114 TYR A N 1
ATOM 869 C CA . TYR A 1 114 ? -5.454 26.186 -7.899 1.00 89.50 114 TYR A CA 1
ATOM 870 C C . TYR A 1 114 ? -5.245 26.817 -9.279 1.00 89.50 114 TYR A C 1
ATOM 872 O O . TYR A 1 114 ? -5.178 26.119 -10.280 1.00 89.50 114 TYR A O 1
ATOM 880 N N . GLU A 1 115 ? -5.092 28.136 -9.357 1.00 93.81 115 GLU A N 1
ATOM 881 C CA . GLU A 1 115 ? -4.911 28.850 -10.624 1.00 93.81 115 GLU A CA 1
ATOM 882 C C . GLU A 1 115 ? -3.56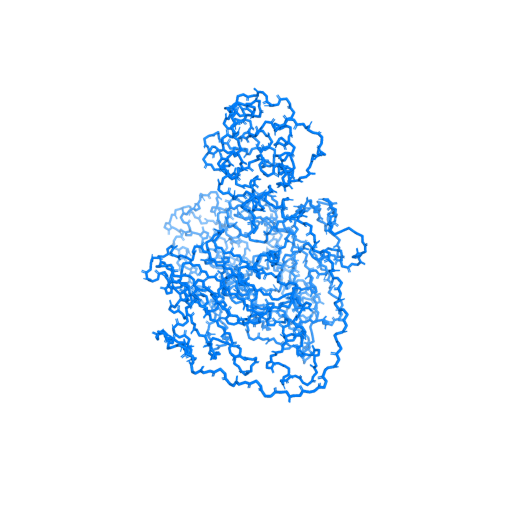1 28.538 -11.284 1.00 93.81 115 GLU A C 1
ATOM 884 O O . GLU A 1 115 ? -3.447 28.588 -12.510 1.00 93.81 115 GLU A O 1
ATOM 889 N N . VAL A 1 116 ? -2.541 28.215 -10.479 1.00 92.00 116 VAL A N 1
ATOM 890 C CA . VAL A 1 116 ? -1.244 27.740 -10.974 1.00 92.00 116 VAL A CA 1
ATOM 891 C C . VAL A 1 116 ? -1.405 26.320 -11.503 1.00 92.00 116 VAL A C 1
ATOM 893 O O . VAL A 1 116 ? -1.098 26.089 -12.670 1.00 92.00 116 VAL A O 1
ATOM 896 N N . THR A 1 117 ? -1.994 25.430 -10.701 1.00 89.31 117 THR A N 1
ATOM 897 C CA . THR A 1 117 ? -2.261 24.033 -11.068 1.00 89.31 117 THR A CA 1
ATOM 898 C C . THR A 1 117 ? -3.105 23.910 -12.337 1.00 89.31 117 THR A C 1
ATOM 900 O O . THR A 1 117 ? -2.762 23.136 -13.219 1.00 89.31 117 THR A O 1
ATOM 903 N N . ILE A 1 118 ? -4.154 24.723 -12.494 1.00 94.69 118 ILE A N 1
ATOM 904 C CA . ILE A 1 118 ? -4.997 24.746 -13.699 1.00 94.69 118 ILE A CA 1
ATOM 905 C C . ILE A 1 118 ? -4.180 25.129 -14.941 1.00 94.69 118 ILE A C 1
ATOM 907 O O . ILE A 1 118 ? -4.353 24.533 -16.000 1.00 94.69 118 ILE A O 1
ATOM 911 N N . CYS A 1 119 ? -3.285 26.118 -14.846 1.00 94.81 119 CYS A N 1
ATOM 912 C CA . CYS A 1 119 ? -2.446 26.497 -15.989 1.00 94.81 119 CYS A CA 1
ATOM 913 C C . CYS A 1 119 ? -1.436 25.399 -16.352 1.00 94.81 119 CYS A C 1
ATOM 915 O O . CYS A 1 119 ? -1.119 25.233 -17.526 1.00 94.81 119 CYS A O 1
ATOM 917 N N . GLU A 1 120 ? -0.923 24.684 -15.355 1.00 90.31 120 GLU A N 1
ATOM 918 C CA . GLU A 1 120 ? 0.019 23.576 -15.524 1.00 90.31 120 GLU A CA 1
ATOM 919 C C . GLU A 1 120 ? -0.671 22.366 -16.164 1.00 90.31 120 GLU A C 1
ATOM 921 O O . GLU A 1 120 ? -0.255 21.925 -17.232 1.00 90.31 120 GLU A O 1
ATOM 926 N N . GLN A 1 121 ? -1.808 21.933 -15.621 1.00 86.44 121 GLN A N 1
ATOM 927 C CA . GLN A 1 121 ? -2.590 20.819 -16.164 1.00 86.44 121 GLN A CA 1
ATOM 928 C C . GLN A 1 121 ? -3.113 21.093 -17.576 1.00 86.44 121 GLN A C 1
ATOM 930 O O . GLN A 1 121 ? -3.012 20.236 -18.446 1.00 86.44 121 GLN A O 1
ATOM 935 N N . VAL A 1 122 ? -3.611 22.305 -17.861 1.00 93.75 122 VAL A N 1
ATOM 936 C CA . VAL A 1 122 ? -4.020 22.653 -19.234 1.00 93.75 122 VAL A CA 1
ATOM 937 C C . VAL A 1 122 ? -2.826 22.610 -20.195 1.00 93.75 122 VAL A C 1
ATOM 939 O O . VAL A 1 122 ? -2.995 22.212 -21.346 1.00 93.75 122 VAL A O 1
ATOM 942 N N . ALA A 1 123 ? -1.618 22.992 -19.764 1.00 93.62 123 ALA A N 1
ATOM 943 C CA . ALA A 1 123 ? -0.426 22.866 -20.603 1.00 93.62 123 ALA A CA 1
ATOM 944 C C . ALA A 1 123 ? -0.058 21.396 -20.862 1.00 93.62 123 ALA A C 1
ATOM 946 O O . ALA A 1 123 ? 0.295 21.057 -21.992 1.00 93.62 123 ALA A O 1
ATOM 947 N N . GLU A 1 124 ? -0.163 20.532 -19.850 1.00 87.94 124 GLU A N 1
ATOM 948 C CA . GLU A 1 124 ? 0.068 19.087 -19.980 1.00 87.94 124 GLU A CA 1
ATOM 949 C C . GLU A 1 124 ? -0.925 18.445 -20.953 1.00 87.94 124 GLU A C 1
ATOM 951 O O . GLU A 1 124 ? -0.502 17.750 -21.876 1.00 87.94 124 GLU A O 1
ATOM 956 N N . GLU A 1 125 ? -2.216 18.757 -20.835 1.00 90.31 125 GLU A N 1
ATOM 957 C CA . GLU A 1 125 ? -3.260 18.242 -21.731 1.00 90.31 125 GLU A CA 1
ATOM 958 C C . GLU A 1 125 ? -3.078 18.715 -23.180 1.00 90.31 125 GLU A C 1
ATOM 960 O O . GLU A 1 125 ? -3.268 17.949 -24.128 1.00 90.31 125 GLU A O 1
ATOM 965 N N . ILE A 1 126 ? -2.637 19.963 -23.385 1.00 92.44 126 ILE A N 1
ATOM 966 C CA . ILE A 1 126 ? -2.268 20.457 -24.719 1.00 92.44 126 ILE A CA 1
ATOM 967 C C . ILE A 1 126 ? -1.123 19.620 -25.300 1.00 92.44 126 ILE A C 1
ATOM 969 O O . ILE A 1 126 ? -1.190 19.223 -26.462 1.00 92.44 126 ILE A O 1
ATOM 973 N N . LEU A 1 127 ? -0.078 19.340 -24.521 1.00 88.69 127 LEU A N 1
ATOM 974 C CA . LEU A 1 127 ? 1.066 18.556 -24.990 1.00 88.69 127 LEU A CA 1
ATOM 975 C C . LEU A 1 127 ? 0.696 17.092 -25.249 1.00 88.69 127 LEU A C 1
ATOM 977 O O . LEU A 1 127 ? 1.103 16.542 -26.272 1.00 88.69 127 LEU A O 1
ATOM 981 N N . ALA A 1 128 ? -0.117 16.487 -24.383 1.00 81.88 128 ALA A N 1
ATOM 982 C CA . ALA A 1 128 ? -0.624 15.129 -24.554 1.00 81.88 128 ALA A CA 1
ATOM 983 C C . ALA A 1 128 ? -1.438 14.992 -25.851 1.00 81.88 128 ALA A C 1
ATOM 985 O O . ALA A 1 128 ? -1.225 14.061 -26.632 1.00 81.88 128 ALA A O 1
ATOM 986 N N . ALA A 1 129 ? -2.309 15.963 -26.140 1.00 81.75 129 ALA A N 1
ATOM 987 C CA . ALA A 1 129 ? -3.094 15.988 -27.371 1.00 81.75 129 ALA A CA 1
ATOM 988 C C . ALA A 1 129 ? -2.235 16.140 -28.639 1.00 81.75 129 ALA A C 1
ATOM 990 O O . ALA A 1 129 ? -2.578 15.587 -29.687 1.00 81.75 129 ALA A O 1
ATOM 991 N N . LEU A 1 130 ? -1.123 16.878 -28.561 1.00 84.31 130 LEU A N 1
ATOM 992 C CA . LEU A 1 130 ? -0.168 17.001 -29.666 1.00 84.31 130 LEU A CA 1
ATOM 993 C C . LEU A 1 130 ? 0.621 15.707 -29.887 1.00 84.31 130 LEU A C 1
ATOM 995 O O . LEU A 1 130 ? 0.793 15.296 -31.033 1.00 84.31 130 LEU A O 1
ATOM 999 N N . ALA A 1 131 ? 1.058 15.050 -28.811 1.00 76.81 131 ALA A N 1
ATOM 1000 C CA . ALA A 1 131 ? 1.795 13.790 -28.881 1.00 76.81 131 ALA A CA 1
ATOM 1001 C C . ALA A 1 131 ? 0.951 12.663 -29.499 1.00 76.81 131 ALA A C 1
ATOM 1003 O O . ALA A 1 131 ? 1.429 11.938 -30.366 1.00 76.81 131 ALA A O 1
ATOM 1004 N N . ALA A 1 132 ? -0.335 12.579 -29.144 1.00 72.00 132 ALA A N 1
ATOM 1005 C CA . ALA A 1 132 ? -1.260 11.572 -29.671 1.00 72.00 132 ALA A CA 1
ATOM 1006 C C . ALA A 1 132 ? -1.556 11.700 -31.182 1.00 72.00 132 ALA A C 1
ATOM 1008 O O . ALA A 1 132 ? -2.151 10.798 -31.770 1.00 72.00 132 ALA A O 1
ATOM 1009 N N . ARG A 1 133 ? -1.189 12.824 -31.813 1.00 63.72 133 ARG A N 1
ATOM 1010 C CA . ARG A 1 133 ? -1.449 13.120 -33.232 1.00 63.72 133 ARG A CA 1
ATOM 1011 C C . ARG A 1 133 ? -0.215 13.053 -34.127 1.00 63.72 133 ARG A C 1
ATOM 1013 O O . ARG A 1 133 ? -0.356 13.253 -35.334 1.00 63.72 133 ARG A O 1
ATOM 1020 N N . ALA A 1 134 ? 0.969 12.787 -33.580 1.00 56.34 134 ALA A N 1
ATOM 1021 C CA . ALA A 1 134 ? 2.136 12.534 -34.413 1.00 56.34 134 ALA A CA 1
ATOM 1022 C C . ALA A 1 134 ? 1.836 11.331 -35.336 1.00 56.34 134 ALA A C 1
ATOM 1024 O O . ALA A 1 134 ? 1.386 10.295 -34.841 1.00 56.34 134 ALA A O 1
ATOM 1025 N N . PRO A 1 135 ? 1.997 11.456 -36.667 1.00 37.72 135 PRO A N 1
ATOM 1026 C CA . PRO A 1 135 ? 1.731 10.344 -37.568 1.00 37.72 135 PRO A CA 1
ATOM 1027 C C . PRO A 1 135 ? 2.661 9.179 -37.221 1.00 37.72 135 PRO A C 1
ATOM 1029 O O . PRO A 1 135 ? 3.870 9.369 -37.081 1.00 37.72 135 PRO A O 1
ATOM 1032 N N . ALA A 1 136 ? 2.095 7.976 -37.095 1.00 34.03 136 ALA A N 1
ATOM 1033 C CA . ALA A 1 136 ? 2.886 6.754 -37.073 1.00 34.03 136 ALA A CA 1
ATOM 1034 C C . ALA A 1 136 ? 3.726 6.701 -38.364 1.00 34.03 136 ALA A C 1
ATOM 1036 O O . ALA A 1 136 ? 3.177 6.980 -39.436 1.00 34.03 136 ALA A O 1
ATOM 1037 N N . PRO A 1 137 ? 5.030 6.381 -38.299 1.00 35.91 137 PRO A N 1
ATOM 1038 C CA . PRO A 1 137 ? 5.819 6.216 -39.509 1.00 35.91 137 PRO A CA 1
ATOM 1039 C C . PRO A 1 137 ? 5.217 5.074 -40.335 1.00 35.91 137 PRO A C 1
ATOM 1041 O O . PRO A 1 137 ? 5.004 3.972 -39.825 1.00 35.91 137 PRO A O 1
ATOM 1044 N N . GLU A 1 138 ? 4.901 5.352 -41.604 1.00 31.36 138 GLU A N 1
ATOM 1045 C CA . GLU A 1 138 ? 4.522 4.310 -42.558 1.00 31.36 138 GLU A CA 1
ATOM 1046 C C . GLU A 1 138 ? 5.645 3.257 -42.626 1.00 31.36 138 GLU A C 1
ATOM 1048 O O . GLU A 1 138 ? 6.825 3.621 -42.601 1.00 31.36 138 GLU A O 1
ATOM 1053 N N . PRO A 1 139 ? 5.313 1.953 -42.697 1.00 35.59 139 PRO A N 1
ATOM 1054 C CA . PRO A 1 139 ? 6.308 0.902 -42.840 1.00 35.59 139 PRO A CA 1
ATOM 1055 C C . PRO A 1 139 ? 6.936 1.012 -44.230 1.00 35.59 139 PRO A C 1
ATOM 1057 O O . PRO A 1 139 ? 6.376 0.533 -45.218 1.00 35.59 139 PRO A O 1
ATOM 1060 N N . ASP A 1 140 ? 8.080 1.688 -44.315 1.00 36.19 140 ASP A N 1
ATOM 1061 C CA . ASP A 1 140 ? 8.756 1.875 -45.588 1.00 36.19 140 ASP A CA 1
ATOM 1062 C C . ASP A 1 140 ? 9.325 0.544 -46.102 1.00 36.19 140 ASP A C 1
ATOM 1064 O O . ASP A 1 140 ? 9.823 -0.310 -45.359 1.00 36.19 140 ASP A O 1
ATOM 1068 N N . ARG A 1 141 ? 9.159 0.359 -47.410 1.00 34.22 141 ARG A N 1
ATOM 1069 C CA . ARG A 1 141 ? 9.401 -0.865 -48.177 1.00 34.22 141 ARG A CA 1
ATOM 1070 C C . ARG A 1 141 ? 10.799 -1.435 -47.943 1.00 34.22 141 ARG A C 1
ATOM 1072 O O . ARG A 1 141 ? 11.802 -0.741 -48.080 1.00 34.22 141 ARG A O 1
ATOM 1079 N N . ALA A 1 142 ? 10.852 -2.751 -47.742 1.00 33.88 142 ALA A N 1
ATOM 1080 C CA . ALA A 1 142 ? 12.087 -3.526 -47.788 1.00 33.88 142 ALA A CA 1
ATOM 1081 C C . ALA A 1 142 ? 12.879 -3.240 -49.087 1.00 33.88 142 ALA A C 1
ATOM 1083 O O . ALA A 1 142 ? 12.297 -3.312 -50.177 1.00 33.88 142 ALA A O 1
ATOM 1084 N N . PRO A 1 143 ? 14.190 -2.947 -49.012 1.00 36.38 143 PRO A N 1
ATOM 1085 C CA . PRO A 1 143 ? 15.006 -2.781 -50.204 1.00 36.38 143 PRO A CA 1
ATOM 1086 C C . PRO A 1 143 ? 15.249 -4.142 -50.874 1.00 36.38 143 PRO A C 1
ATOM 1088 O O . PRO A 1 143 ? 15.496 -5.153 -50.216 1.00 36.38 143 PRO A O 1
ATOM 1091 N N . ALA A 1 144 ? 15.162 -4.154 -52.206 1.00 35.22 144 ALA A N 1
ATOM 1092 C CA . ALA A 1 144 ? 15.454 -5.312 -53.047 1.00 35.22 144 ALA A CA 1
ATOM 1093 C C . ALA A 1 144 ? 16.913 -5.797 -52.873 1.00 35.22 144 ALA A C 1
ATOM 1095 O O . ALA A 1 144 ? 17.798 -4.983 -52.592 1.00 35.22 144 ALA A O 1
ATOM 1096 N N . PRO A 1 145 ? 17.194 -7.101 -53.063 1.00 33.78 145 PRO A N 1
ATOM 1097 C CA . PRO A 1 145 ? 18.526 -7.656 -52.849 1.00 33.78 145 PRO A CA 1
ATOM 1098 C C . PRO A 1 145 ? 19.519 -7.155 -53.910 1.00 33.78 145 PRO A C 1
ATOM 1100 O O . PRO A 1 145 ? 19.245 -7.204 -55.109 1.00 33.78 145 PRO A O 1
ATOM 1103 N N . ALA A 1 146 ? 20.683 -6.685 -53.456 1.00 33.44 146 ALA A N 1
ATOM 1104 C CA . ALA A 1 146 ? 21.798 -6.284 -54.312 1.00 33.44 146 ALA A CA 1
ATOM 1105 C C . ALA A 1 146 ? 22.500 -7.511 -54.946 1.00 33.44 146 ALA A C 1
ATOM 1107 O O . ALA A 1 146 ? 22.507 -8.590 -54.345 1.00 33.44 146 ALA A O 1
ATOM 1108 N N . PRO A 1 147 ? 23.094 -7.367 -56.147 1.00 33.84 147 PRO A N 1
ATOM 1109 C CA . PRO A 1 147 ? 23.704 -8.471 -56.880 1.00 33.84 147 PRO A CA 1
ATOM 1110 C C . PRO A 1 147 ? 25.041 -8.903 -56.264 1.00 33.84 147 PRO A C 1
ATOM 1112 O O . PRO A 1 147 ? 25.806 -8.092 -55.744 1.00 33.84 147 PRO A O 1
ATOM 1115 N N . GLN A 1 148 ? 25.318 -10.202 -56.360 1.00 41.41 148 GLN A N 1
ATOM 1116 C CA . GLN A 1 148 ? 26.585 -10.818 -55.977 1.00 41.41 148 GLN A CA 1
ATOM 1117 C C . GLN A 1 148 ? 27.713 -10.308 -56.886 1.00 41.41 148 GLN A C 1
ATOM 1119 O O . GLN A 1 148 ? 27.617 -10.422 -58.107 1.00 41.41 148 GLN A O 1
ATOM 1124 N N . ALA A 1 149 ? 28.778 -9.766 -56.292 1.00 33.47 149 ALA A N 1
ATOM 1125 C CA . ALA A 1 149 ? 30.013 -9.425 -56.989 1.00 33.47 149 ALA A CA 1
ATOM 1126 C C . ALA A 1 149 ? 31.133 -10.375 -56.545 1.00 33.47 149 ALA A C 1
ATOM 1128 O O . ALA A 1 149 ? 31.625 -10.309 -55.418 1.00 33.47 149 ALA A O 1
ATOM 1129 N N . GLU A 1 150 ? 31.510 -11.267 -57.459 1.00 34.69 150 GLU A N 1
ATOM 1130 C CA . GLU A 1 150 ? 32.799 -11.951 -57.486 1.00 34.69 150 GLU A CA 1
ATOM 1131 C C . GLU A 1 150 ? 33.924 -10.930 -57.725 1.00 34.69 150 GLU A C 1
ATOM 1133 O O . GLU A 1 150 ? 33.778 -10.015 -58.535 1.00 34.69 150 GLU A O 1
ATOM 1138 N N . GLY A 1 151 ? 35.066 -11.112 -57.053 1.00 32.75 151 GLY A N 1
ATOM 1139 C CA . GLY A 1 151 ? 36.305 -10.379 -57.343 1.00 32.75 151 GLY A CA 1
ATOM 1140 C C . GLY A 1 151 ? 36.885 -9.638 -56.142 1.00 32.75 151 GLY A C 1
ATOM 1141 O O . GLY A 1 151 ? 36.749 -8.424 -56.015 1.00 32.75 151 GLY A O 1
ATOM 1142 N N . ALA A 1 152 ? 37.582 -10.368 -55.270 1.00 32.72 152 ALA A N 1
ATOM 1143 C CA . ALA A 1 152 ? 38.391 -9.789 -54.206 1.00 32.72 152 ALA A CA 1
ATOM 1144 C C . ALA A 1 152 ? 39.614 -9.060 -54.794 1.00 32.72 152 ALA A C 1
ATOM 1146 O O . ALA A 1 152 ? 40.585 -9.689 -55.214 1.00 32.72 152 ALA A O 1
ATOM 1147 N N . VAL A 1 153 ? 39.576 -7.727 -54.792 1.00 34.16 153 VAL A N 1
ATOM 1148 C CA . VAL A 1 153 ? 40.775 -6.879 -54.846 1.00 34.16 153 VAL A CA 1
ATOM 1149 C C . VAL A 1 153 ? 41.163 -6.563 -53.394 1.00 34.16 153 VAL A C 1
ATOM 1151 O O . VAL A 1 153 ? 40.277 -6.188 -52.621 1.00 34.16 153 VAL A O 1
ATOM 1154 N N . PRO A 1 154 ? 42.433 -6.707 -52.969 1.00 34.03 154 PRO A N 1
ATOM 1155 C CA . PRO A 1 154 ? 42.821 -6.398 -51.598 1.00 34.03 154 PRO A CA 1
ATOM 1156 C C . PRO A 1 154 ? 42.700 -4.890 -51.365 1.00 34.03 154 PRO A C 1
ATOM 1158 O O . PRO A 1 154 ? 43.397 -4.097 -51.999 1.00 34.03 154 PRO A O 1
ATOM 1161 N N . VAL A 1 155 ? 41.817 -4.492 -50.452 1.00 37.09 155 VAL A N 1
ATOM 1162 C CA . VAL A 1 155 ? 41.775 -3.126 -49.920 1.00 37.09 155 VAL A CA 1
ATOM 1163 C C . VAL A 1 155 ? 43.036 -2.925 -49.066 1.00 37.09 155 VAL A C 1
ATOM 1165 O O . VAL A 1 155 ? 43.316 -3.773 -48.214 1.00 37.09 155 VAL A O 1
ATOM 1168 N N . PRO A 1 156 ? 43.821 -1.849 -49.260 1.00 33.38 156 PRO A N 1
ATOM 1169 C CA . PRO A 1 156 ? 44.943 -1.552 -48.381 1.00 33.38 156 PRO A CA 1
ATOM 1170 C C . PRO A 1 156 ? 44.421 -1.295 -46.967 1.00 33.38 156 PRO A C 1
ATOM 1172 O O . PRO A 1 156 ? 43.462 -0.545 -46.784 1.00 33.38 156 PRO A O 1
ATOM 1175 N N . LEU A 1 157 ? 45.065 -1.912 -45.975 1.00 37.50 157 LEU A N 1
ATOM 1176 C CA . LEU A 1 157 ? 44.863 -1.603 -44.561 1.00 37.50 157 LEU A CA 1
ATOM 1177 C C . LEU A 1 157 ? 44.902 -0.077 -44.350 1.00 37.50 157 LEU A C 1
ATOM 1179 O O . LEU A 1 157 ? 45.799 0.575 -44.897 1.00 37.50 157 LEU A O 1
ATOM 1183 N N . PRO A 1 158 ? 43.984 0.505 -43.556 1.00 38.12 158 PRO A N 1
ATOM 1184 C CA . PRO A 1 158 ? 44.118 1.890 -43.138 1.00 38.12 158 PRO A CA 1
ATOM 1185 C C . PRO A 1 158 ? 45.455 2.034 -42.410 1.00 38.12 158 PRO A C 1
ATOM 1187 O O . PRO A 1 158 ? 45.778 1.232 -41.529 1.00 38.12 158 PRO A O 1
ATOM 1190 N N . GLY A 1 159 ? 46.241 3.040 -42.795 1.00 37.72 159 GLY A N 1
ATOM 1191 C CA . GLY A 1 159 ? 47.415 3.448 -42.029 1.00 37.72 159 GLY A CA 1
ATOM 1192 C C . GLY A 1 159 ? 47.045 3.742 -40.567 1.00 37.72 159 GLY A C 1
ATOM 1193 O O . GLY A 1 159 ? 45.865 3.942 -40.261 1.00 37.72 159 GLY A O 1
ATOM 1194 N N . PRO A 1 160 ? 48.032 3.746 -39.655 1.00 37.41 160 PRO A N 1
ATOM 1195 C CA . PRO A 1 160 ? 47.786 3.952 -38.234 1.00 37.41 160 PRO A CA 1
ATOM 1196 C C . PRO A 1 160 ? 46.962 5.224 -38.020 1.00 37.41 160 PRO A C 1
ATOM 1198 O O . PRO A 1 160 ? 47.249 6.271 -38.605 1.00 37.41 160 PRO A O 1
ATOM 1201 N N . ALA A 1 161 ? 45.907 5.080 -37.216 1.00 35.94 161 ALA A N 1
ATOM 1202 C CA . ALA A 1 161 ? 44.999 6.150 -36.840 1.00 35.94 161 ALA A CA 1
ATOM 1203 C C . ALA A 1 161 ? 45.781 7.391 -36.370 1.00 35.94 161 ALA A C 1
ATOM 1205 O O . ALA A 1 161 ? 46.810 7.234 -35.703 1.00 35.94 161 ALA A O 1
ATOM 1206 N N . PRO A 1 162 ? 45.307 8.616 -36.672 1.00 35.19 162 PRO A N 1
ATOM 1207 C CA . PRO A 1 162 ? 45.835 9.799 -36.012 1.00 35.19 162 PRO A CA 1
ATOM 1208 C C . PRO A 1 162 ? 45.690 9.593 -34.504 1.00 35.19 162 PRO A C 1
ATOM 1210 O O . PRO A 1 162 ? 44.638 9.150 -34.041 1.00 35.19 162 PRO A O 1
ATOM 1213 N N . GLU A 1 163 ? 46.772 9.853 -33.770 1.00 37.16 163 GLU A N 1
ATOM 1214 C CA . GLU A 1 163 ? 46.844 9.731 -32.319 1.00 37.16 163 GLU A CA 1
ATOM 1215 C C . GLU A 1 163 ? 45.609 10.379 -31.684 1.00 37.16 163 GLU A C 1
ATOM 1217 O O . GLU A 1 163 ? 45.461 11.603 -31.651 1.00 37.16 163 GLU A O 1
ATOM 1222 N N . ALA A 1 164 ? 44.688 9.534 -31.213 1.00 40.69 164 ALA A N 1
ATOM 1223 C CA . ALA A 1 164 ? 43.581 9.961 -30.386 1.00 40.69 164 ALA A CA 1
ATOM 1224 C C . ALA A 1 164 ? 44.198 10.547 -29.117 1.00 40.69 164 ALA A C 1
ATOM 1226 O O . ALA A 1 164 ? 44.774 9.819 -28.306 1.00 40.69 164 ALA A O 1
ATOM 1227 N N . GLY A 1 165 ? 44.121 11.874 -28.984 1.00 34.06 165 GLY A N 1
ATOM 1228 C CA . GLY A 1 165 ? 44.486 12.581 -27.765 1.00 34.06 165 GLY A CA 1
ATOM 1229 C C . GLY A 1 165 ? 43.853 11.864 -26.577 1.00 34.06 165 GLY A C 1
ATOM 1230 O O . GLY A 1 165 ? 42.631 11.777 -26.473 1.00 34.06 165 GLY A O 1
ATOM 1231 N N . GLY A 1 166 ? 44.705 11.269 -25.744 1.00 39.06 166 GLY A N 1
ATOM 1232 C CA . GLY A 1 166 ? 44.302 10.301 -24.738 1.00 39.06 166 GLY A CA 1
ATOM 1233 C C . GLY A 1 166 ? 43.277 10.865 -23.760 1.00 39.06 166 GLY A C 1
ATOM 1234 O O . GLY A 1 166 ? 43.595 11.707 -22.921 1.00 39.06 166 GLY A O 1
ATOM 1235 N N . ARG A 1 167 ? 42.056 10.333 -23.812 1.00 50.34 167 ARG A N 1
ATOM 1236 C CA . ARG A 1 167 ? 41.142 10.302 -22.669 1.00 50.34 167 ARG A CA 1
ATOM 1237 C C . ARG A 1 167 ? 40.731 8.862 -22.405 1.00 50.34 167 ARG A C 1
ATOM 1239 O O . ARG A 1 167 ? 40.494 8.089 -23.328 1.00 50.34 167 ARG A O 1
ATOM 1246 N N . ALA A 1 168 ? 40.756 8.502 -21.126 1.00 55.47 168 ALA A N 1
ATOM 1247 C CA . ALA A 1 168 ? 40.678 7.130 -20.656 1.00 55.47 168 ALA A CA 1
ATOM 1248 C C . ALA A 1 168 ? 39.298 6.518 -20.939 1.00 55.47 168 ALA A C 1
ATOM 1250 O O . ALA A 1 168 ? 38.296 6.947 -20.373 1.00 55.47 168 ALA A O 1
ATOM 1251 N N . VAL A 1 169 ? 39.257 5.488 -21.786 1.00 58.97 169 VAL A N 1
ATOM 1252 C CA . VAL A 1 169 ? 38.153 4.524 -21.787 1.00 58.97 169 VAL A CA 1
ATOM 1253 C C . VAL A 1 169 ? 38.350 3.645 -20.559 1.00 58.97 169 VAL A C 1
ATOM 1255 O O . VAL A 1 169 ? 39.366 2.956 -20.440 1.00 58.97 169 VAL A O 1
ATOM 1258 N N . HIS A 1 170 ? 37.402 3.686 -19.629 1.00 62.69 170 HIS A N 1
ATOM 1259 C CA . HIS A 1 170 ? 37.452 2.851 -18.438 1.00 62.69 170 HIS A CA 1
ATOM 1260 C C . HIS A 1 170 ? 36.704 1.550 -18.725 1.00 62.69 170 HIS A C 1
ATOM 1262 O O . HIS A 1 170 ? 35.474 1.494 -18.734 1.00 62.69 170 HIS A O 1
ATOM 1268 N N . THR A 1 171 ? 37.459 0.485 -18.978 1.00 58.34 171 THR A N 1
ATOM 1269 C CA . THR A 1 171 ? 36.928 -0.879 -19.015 1.00 58.34 171 THR A CA 1
ATOM 1270 C C . THR A 1 171 ? 36.851 -1.422 -17.590 1.00 58.34 171 THR A C 1
ATOM 1272 O O . THR A 1 171 ? 37.827 -1.296 -16.853 1.00 58.34 171 THR A O 1
ATOM 1275 N N . ALA A 1 172 ? 35.731 -2.048 -17.219 1.00 58.25 172 ALA A N 1
ATOM 1276 C CA . ALA A 1 172 ? 35.477 -2.574 -15.872 1.00 58.25 172 ALA A CA 1
ATOM 1277 C C . ALA A 1 172 ? 35.348 -1.479 -14.797 1.00 58.25 172 ALA A C 1
ATOM 1279 O O . ALA A 1 172 ? 36.036 -1.483 -13.775 1.00 58.25 172 ALA A O 1
ATOM 1280 N N . VAL A 1 173 ? 34.428 -0.537 -15.028 1.00 61.69 173 VAL A N 1
ATOM 1281 C CA . VAL A 1 173 ? 33.989 0.407 -13.991 1.00 61.69 173 VAL A CA 1
ATOM 1282 C C . VAL A 1 173 ? 33.466 -0.364 -12.784 1.00 61.69 173 VAL A C 1
ATOM 1284 O O . VAL A 1 173 ? 32.435 -1.028 -12.860 1.00 61.69 173 VAL A O 1
ATOM 1287 N N . GLY A 1 174 ? 34.187 -0.271 -11.667 1.00 63.53 174 GLY A N 1
ATOM 1288 C CA . GLY A 1 174 ? 33.758 -0.882 -10.417 1.00 63.53 174 GLY A CA 1
ATOM 1289 C C . GLY A 1 174 ? 32.464 -0.241 -9.887 1.00 63.53 174 GLY A C 1
ATOM 1290 O O . GLY A 1 174 ? 32.235 0.956 -10.102 1.00 63.53 174 GLY A O 1
ATOM 1291 N N . PRO A 1 175 ? 31.644 -0.985 -9.125 1.00 65.94 175 PRO A N 1
ATOM 1292 C CA . PRO A 1 175 ? 30.345 -0.517 -8.628 1.00 65.94 175 PRO A CA 1
ATOM 1293 C C . PRO A 1 175 ? 30.422 0.765 -7.782 1.00 65.94 175 PRO A C 1
ATOM 1295 O O . PRO A 1 175 ? 29.466 1.537 -7.737 1.00 65.94 175 PRO A O 1
ATOM 1298 N N . GLY A 1 176 ? 31.566 1.037 -7.141 1.00 75.00 176 GLY A N 1
ATOM 1299 C CA . GLY A 1 176 ? 31.800 2.285 -6.406 1.00 75.00 176 GLY A CA 1
ATOM 1300 C C . GLY A 1 176 ? 31.844 3.527 -7.301 1.00 75.00 176 GLY A C 1
ATOM 1301 O O . GLY A 1 176 ? 31.208 4.527 -6.978 1.00 75.00 176 GLY A O 1
ATOM 1302 N N . LEU A 1 177 ? 32.522 3.451 -8.452 1.00 80.44 177 LEU A N 1
ATOM 1303 C CA . LEU A 1 177 ? 32.612 4.580 -9.382 1.00 80.44 177 LEU A CA 1
ATOM 1304 C C . LEU A 1 177 ? 31.249 4.865 -10.025 1.00 80.44 177 LEU A C 1
ATOM 1306 O O . LEU A 1 177 ? 30.856 6.023 -10.112 1.00 80.44 177 LEU A O 1
ATOM 1310 N N . LEU A 1 178 ? 30.491 3.825 -10.390 1.00 80.69 178 LEU A N 1
ATOM 1311 C CA . LEU A 1 178 ? 29.110 3.964 -10.868 1.00 80.69 178 LEU A CA 1
ATOM 1312 C C . LEU A 1 178 ? 28.230 4.706 -9.856 1.00 80.69 178 LEU A C 1
ATOM 1314 O O . LEU A 1 178 ? 27.511 5.638 -10.213 1.00 80.69 178 LEU A O 1
ATOM 1318 N N . LEU A 1 179 ? 28.306 4.300 -8.590 1.00 86.69 179 LEU A N 1
ATOM 1319 C CA . LEU A 1 179 ? 27.548 4.914 -7.508 1.00 86.69 179 LEU A CA 1
ATOM 1320 C C . LEU A 1 179 ? 27.903 6.396 -7.333 1.00 86.69 179 LEU A C 1
ATOM 1322 O O . LEU A 1 179 ? 27.010 7.229 -7.179 1.00 86.69 179 LEU A O 1
ATOM 1326 N N . ASP A 1 180 ? 29.193 6.727 -7.379 1.00 89.06 180 ASP A N 1
ATOM 1327 C CA . ASP A 1 180 ? 29.661 8.108 -7.265 1.00 89.06 180 ASP A CA 1
ATOM 1328 C C . ASP A 1 180 ? 29.233 8.953 -8.472 1.00 89.06 180 ASP A C 1
ATOM 1330 O O . ASP A 1 180 ? 28.737 10.065 -8.290 1.00 89.06 180 ASP A O 1
ATOM 1334 N N . ARG A 1 181 ? 29.322 8.407 -9.692 1.00 90.94 181 ARG A N 1
ATOM 1335 C CA . ARG A 1 181 ? 28.841 9.064 -10.918 1.00 90.94 181 ARG A CA 1
ATOM 1336 C C . ARG A 1 181 ? 27.344 9.340 -10.868 1.00 90.94 181 ARG A C 1
ATOM 1338 O O . ARG A 1 181 ? 26.927 10.453 -11.170 1.00 90.94 181 ARG A O 1
ATOM 1345 N N . LEU A 1 182 ? 26.541 8.360 -10.455 1.00 92.75 182 LEU A N 1
ATOM 1346 C CA . LEU A 1 182 ? 25.098 8.532 -10.283 1.00 92.75 182 LEU A CA 1
ATOM 1347 C C . LEU A 1 182 ? 24.780 9.603 -9.234 1.00 92.75 182 LEU A C 1
ATOM 1349 O O . LEU A 1 182 ? 23.891 10.419 -9.462 1.00 92.75 182 LEU A O 1
ATOM 1353 N N . ALA A 1 183 ? 25.499 9.631 -8.109 1.00 94.62 183 ALA A N 1
ATOM 1354 C CA . ALA A 1 183 ? 25.289 10.634 -7.067 1.00 94.62 183 ALA A CA 1
ATOM 1355 C C . ALA A 1 183 ? 25.619 12.061 -7.550 1.00 94.62 183 ALA A C 1
ATOM 1357 O O . ALA A 1 183 ? 24.894 13.008 -7.234 1.00 94.62 183 ALA A O 1
ATOM 1358 N N . ASP A 1 184 ? 26.671 12.220 -8.351 1.00 95.00 184 ASP A N 1
ATOM 1359 C CA . ASP A 1 184 ? 27.142 13.526 -8.826 1.00 95.00 184 ASP A CA 1
ATOM 1360 C C . ASP A 1 184 ? 26.415 14.014 -10.092 1.00 95.00 184 ASP A C 1
ATOM 1362 O O . ASP A 1 184 ? 26.372 15.217 -10.359 1.00 95.00 184 ASP A O 1
ATOM 1366 N N . ALA A 1 185 ? 25.800 13.113 -10.863 1.00 96.25 185 ALA A N 1
ATOM 1367 C CA . ALA A 1 185 ? 25.039 13.460 -12.060 1.00 96.25 185 ALA A CA 1
ATOM 1368 C C . ALA A 1 185 ? 23.850 14.388 -11.747 1.00 96.25 185 ALA A C 1
ATOM 1370 O O . ALA A 1 185 ? 23.166 14.246 -10.728 1.00 96.25 185 ALA A O 1
ATOM 1371 N N . VAL A 1 186 ? 23.575 15.327 -12.653 1.00 95.88 186 VAL A N 1
ATOM 1372 C CA . VAL A 1 186 ? 22.378 16.182 -12.629 1.00 95.88 186 VAL A CA 1
ATOM 1373 C C . VAL A 1 186 ? 21.231 15.561 -13.422 1.00 95.88 186 VAL A C 1
ATOM 1375 O O . VAL A 1 186 ? 20.090 15.634 -12.981 1.00 95.88 186 VAL A O 1
ATOM 1378 N N . ARG A 1 187 ? 21.525 14.885 -14.540 1.00 95.75 187 ARG A N 1
ATOM 1379 C CA . ARG A 1 187 ? 20.541 14.185 -15.378 1.00 95.75 187 ARG A CA 1
ATOM 1380 C C . ARG A 1 187 ? 20.996 12.758 -15.634 1.00 95.75 187 ARG A C 1
ATOM 1382 O O . ARG A 1 187 ? 22.170 12.528 -15.928 1.00 95.75 187 ARG A O 1
ATOM 1389 N N . VAL A 1 188 ? 20.062 11.822 -15.523 1.00 95.69 188 VAL A N 1
ATOM 1390 C CA . VAL A 1 188 ? 20.319 10.387 -15.632 1.00 95.69 188 VAL A CA 1
ATOM 1391 C C . VAL A 1 188 ? 19.279 9.751 -16.545 1.00 95.69 188 VAL A C 1
ATOM 1393 O O . VAL A 1 188 ? 18.080 9.890 -16.313 1.00 95.69 188 VAL A O 1
ATOM 1396 N N . VAL A 1 189 ? 19.741 9.022 -17.560 1.00 93.81 189 VAL A N 1
ATOM 1397 C CA . VAL A 1 189 ? 18.908 8.137 -18.382 1.00 93.81 189 VAL A CA 1
ATOM 1398 C C . VAL A 1 189 ? 19.451 6.724 -18.240 1.00 93.81 189 VAL A C 1
ATOM 1400 O O . VAL A 1 189 ? 20.623 6.490 -18.517 1.00 93.81 189 VAL A O 1
ATOM 1403 N N . ILE A 1 190 ? 18.621 5.786 -17.800 1.00 90.88 190 ILE A N 1
ATOM 1404 C CA . ILE A 1 190 ? 18.978 4.376 -17.628 1.00 90.88 190 ILE A CA 1
ATOM 1405 C C . ILE A 1 190 ? 18.088 3.555 -18.547 1.00 90.88 190 ILE A C 1
ATOM 1407 O O . ILE A 1 190 ? 16.867 3.635 -18.460 1.00 90.88 190 ILE A O 1
ATOM 1411 N N . VAL A 1 191 ? 18.701 2.760 -19.415 1.00 87.44 191 VAL A N 1
ATOM 1412 C CA . VAL A 1 191 ? 18.011 1.806 -20.284 1.00 87.44 191 VAL A CA 1
ATOM 1413 C C . VAL A 1 191 ? 18.403 0.422 -19.806 1.00 87.44 191 VAL A C 1
ATOM 1415 O O . VAL A 1 191 ? 19.521 -0.034 -20.061 1.00 87.44 191 VAL A O 1
ATOM 1418 N N . ASP A 1 192 ? 17.503 -0.220 -19.061 1.00 77.44 192 ASP A N 1
ATOM 1419 C CA . ASP A 1 192 ? 17.789 -1.498 -18.422 1.00 77.44 192 ASP A CA 1
ATOM 1420 C C . ASP A 1 192 ? 16.552 -2.416 -18.384 1.00 77.44 192 ASP A C 1
ATOM 1422 O O . ASP A 1 192 ? 15.622 -2.182 -17.611 1.00 77.44 192 ASP A O 1
ATOM 1426 N N . PRO A 1 193 ? 16.509 -3.475 -19.212 1.00 65.50 193 PRO A N 1
ATOM 1427 C CA . PRO A 1 193 ? 15.316 -4.297 -19.373 1.00 65.50 193 PRO A CA 1
ATOM 1428 C C . PRO A 1 193 ? 14.964 -5.190 -18.176 1.00 65.50 193 PRO A C 1
ATOM 1430 O O . PRO A 1 193 ? 13.797 -5.553 -18.043 1.00 65.50 193 PRO A O 1
ATOM 1433 N N . VAL A 1 194 ? 15.933 -5.590 -17.338 1.00 64.62 194 VAL A N 1
ATOM 1434 C CA . VAL A 1 194 ? 15.744 -6.680 -16.346 1.00 64.62 194 VAL A CA 1
ATOM 1435 C C . VAL A 1 194 ? 16.520 -6.507 -15.032 1.00 64.62 194 VAL A C 1
ATOM 1437 O O . VAL A 1 194 ? 16.545 -7.424 -14.207 1.00 64.62 194 VAL A O 1
ATOM 1440 N N . HIS A 1 195 ? 17.170 -5.367 -14.788 1.00 72.19 195 HIS A N 1
ATOM 1441 C CA . HIS A 1 195 ? 18.066 -5.231 -13.636 1.00 72.19 195 HIS A CA 1
ATOM 1442 C C . HIS A 1 195 ? 17.335 -5.178 -12.289 1.00 72.19 195 HIS A C 1
ATOM 1444 O O . HIS A 1 195 ? 16.934 -4.126 -11.789 1.00 72.19 195 HIS A O 1
ATOM 1450 N N . ARG A 1 196 ? 17.265 -6.344 -11.642 1.00 69.31 196 ARG A N 1
ATOM 1451 C CA . ARG A 1 196 ? 16.604 -6.579 -10.350 1.00 69.31 196 ARG A CA 1
ATOM 1452 C C . ARG A 1 196 ? 17.050 -5.649 -9.215 1.00 69.31 196 ARG A C 1
ATOM 1454 O O . ARG A 1 196 ? 16.227 -5.281 -8.387 1.00 69.31 196 ARG A O 1
ATOM 1461 N N . ASP A 1 197 ? 18.321 -5.240 -9.195 1.00 76.75 197 ASP A N 1
ATOM 1462 C CA . ASP A 1 197 ? 18.887 -4.437 -8.095 1.00 76.75 197 ASP A CA 1
ATOM 1463 C C . ASP A 1 197 ? 18.966 -2.935 -8.423 1.00 76.75 197 ASP A C 1
ATOM 1465 O O . ASP A 1 197 ? 19.639 -2.170 -7.730 1.00 76.75 197 ASP A O 1
ATOM 1469 N N . LEU A 1 198 ? 18.292 -2.489 -9.492 1.00 85.50 198 LEU A N 1
ATOM 1470 C CA . LEU A 1 198 ? 18.367 -1.099 -9.945 1.00 85.50 198 LEU A CA 1
ATOM 1471 C C . LEU A 1 198 ? 17.837 -0.133 -8.879 1.00 85.50 198 LEU A C 1
ATOM 1473 O O . LEU A 1 198 ? 18.434 0.913 -8.639 1.00 85.50 198 LEU A O 1
ATOM 1477 N N . ALA A 1 199 ? 16.756 -0.505 -8.192 1.00 88.25 199 ALA A N 1
ATOM 1478 C CA . ALA A 1 199 ? 16.214 0.285 -7.093 1.00 88.25 199 ALA A CA 1
ATOM 1479 C C . ALA A 1 199 ? 17.229 0.456 -5.949 1.00 88.25 199 ALA A C 1
ATOM 1481 O O . ALA A 1 199 ? 17.408 1.560 -5.448 1.00 88.25 199 ALA A O 1
ATOM 1482 N N . GLU A 1 200 ? 17.948 -0.599 -5.562 1.00 87.12 200 GLU A N 1
ATOM 1483 C CA . GLU A 1 200 ? 18.946 -0.512 -4.489 1.00 87.12 200 GLU A CA 1
ATOM 1484 C C . GLU A 1 200 ? 20.132 0.378 -4.888 1.00 87.12 200 GLU A C 1
ATOM 1486 O O . GLU A 1 200 ? 20.596 1.201 -4.093 1.00 87.12 200 GLU A O 1
ATOM 1491 N N . LEU A 1 201 ? 20.588 0.270 -6.139 1.00 87.75 201 LEU A N 1
ATOM 1492 C CA . LEU A 1 201 ? 21.624 1.144 -6.685 1.00 87.75 201 LEU A CA 1
ATOM 1493 C C . LEU A 1 201 ? 21.183 2.616 -6.671 1.00 87.75 201 LEU A C 1
ATOM 1495 O O . LEU A 1 201 ? 21.932 3.476 -6.203 1.00 87.75 201 LEU A O 1
ATOM 1499 N N . LEU A 1 202 ? 19.966 2.902 -7.143 1.00 92.88 202 LEU A N 1
ATOM 1500 C CA . LEU A 1 202 ? 19.395 4.250 -7.151 1.00 92.88 202 LEU A CA 1
ATOM 1501 C C . LEU A 1 202 ? 19.200 4.802 -5.736 1.00 92.88 202 LEU A C 1
ATOM 1503 O O . LEU A 1 202 ? 19.505 5.968 -5.496 1.00 92.88 202 LEU A O 1
ATOM 1507 N N . GLU A 1 203 ? 18.740 3.989 -4.784 1.00 93.62 203 GLU A N 1
ATOM 1508 C CA . GLU A 1 203 ? 18.561 4.419 -3.394 1.00 93.62 203 GLU A CA 1
ATOM 1509 C C . GLU A 1 203 ? 19.903 4.788 -2.761 1.00 93.62 203 GLU A C 1
ATOM 1511 O O . GLU A 1 203 ? 20.038 5.865 -2.178 1.00 93.62 203 GLU A O 1
ATOM 1516 N N . ARG A 1 204 ? 20.931 3.951 -2.942 1.00 93.62 204 ARG A N 1
ATOM 1517 C CA . ARG A 1 204 ? 22.288 4.247 -2.465 1.00 93.62 204 ARG A CA 1
ATOM 1518 C C . ARG A 1 204 ? 22.855 5.508 -3.117 1.00 93.62 204 ARG A C 1
ATOM 1520 O O . ARG A 1 204 ? 23.478 6.313 -2.425 1.00 93.62 204 ARG A O 1
ATOM 1527 N N . ALA A 1 205 ? 22.643 5.692 -4.422 1.00 95.19 205 ALA A N 1
ATOM 1528 C CA . ALA A 1 205 ? 23.111 6.876 -5.140 1.00 95.19 205 ALA A CA 1
ATOM 1529 C C . ALA A 1 205 ? 22.418 8.144 -4.631 1.00 95.19 205 ALA A C 1
ATOM 1531 O O . ALA A 1 205 ? 23.074 9.160 -4.411 1.00 95.19 205 ALA A O 1
ATOM 1532 N N . LEU A 1 206 ? 21.109 8.070 -4.378 1.00 96.44 206 LEU A N 1
ATOM 1533 C CA . LEU A 1 206 ? 20.327 9.174 -3.833 1.00 96.44 206 LEU A CA 1
ATOM 1534 C C . LEU A 1 206 ? 20.763 9.538 -2.411 1.00 96.44 206 LEU A C 1
ATOM 1536 O O . LEU A 1 206 ? 20.933 10.719 -2.117 1.00 96.44 206 LEU A O 1
ATOM 1540 N N . LEU A 1 207 ? 20.967 8.549 -1.536 1.00 95.19 207 LEU A N 1
ATOM 1541 C CA . LEU A 1 207 ? 21.461 8.785 -0.175 1.00 95.19 207 LEU A CA 1
ATOM 1542 C C . LEU A 1 207 ? 22.814 9.498 -0.208 1.00 95.19 207 LEU A C 1
ATOM 1544 O O . LEU A 1 207 ? 22.969 10.551 0.403 1.00 95.19 207 LEU A O 1
ATOM 1548 N N . ARG A 1 208 ? 23.747 9.005 -1.025 1.00 96.12 208 ARG A N 1
ATOM 1549 C CA . ARG A 1 208 ? 25.056 9.637 -1.213 1.00 96.12 208 ARG A CA 1
ATOM 1550 C C . ARG A 1 208 ? 24.963 11.040 -1.820 1.00 96.12 208 ARG A C 1
ATOM 1552 O O . ARG A 1 208 ? 25.700 11.934 -1.411 1.00 96.12 208 ARG A O 1
ATOM 1559 N N . LYS A 1 209 ? 24.044 11.269 -2.764 1.00 96.75 209 LYS A N 1
ATOM 1560 C CA . LYS A 1 209 ? 23.766 12.606 -3.311 1.00 96.75 209 LYS A CA 1
ATOM 1561 C C . LYS A 1 209 ? 23.288 13.557 -2.212 1.00 96.75 209 LYS A C 1
ATOM 1563 O O . LYS A 1 209 ? 23.752 14.692 -2.147 1.00 96.75 209 LYS A O 1
ATOM 1568 N N . ARG A 1 210 ? 22.405 13.098 -1.324 1.00 96.56 210 ARG A N 1
ATOM 1569 C CA . ARG A 1 210 ? 21.880 13.899 -0.208 1.00 96.56 210 ARG A CA 1
ATOM 1570 C C . ARG A 1 210 ? 22.921 14.190 0.865 1.00 96.56 210 ARG A C 1
ATOM 1572 O O . ARG A 1 210 ? 22.955 15.300 1.383 1.00 96.56 210 ARG A O 1
ATOM 1579 N N . GLU A 1 211 ? 23.810 13.242 1.139 1.00 96.06 211 GLU A N 1
ATOM 1580 C CA . GLU A 1 211 ? 24.972 13.465 2.007 1.00 96.06 211 GLU A CA 1
ATOM 1581 C C . GLU A 1 211 ? 25.887 14.575 1.462 1.00 96.06 211 GLU A C 1
ATOM 1583 O O . GLU A 1 211 ? 26.393 15.387 2.232 1.00 96.06 211 GLU A O 1
ATOM 1588 N N . ARG A 1 212 ? 26.083 14.642 0.136 1.00 95.31 212 ARG A N 1
ATOM 1589 C CA . ARG A 1 212 ? 26.967 15.628 -0.515 1.00 95.31 212 ARG A CA 1
ATOM 1590 C C . ARG A 1 212 ? 26.327 17.000 -0.717 1.00 95.31 212 ARG A C 1
ATOM 1592 O O . ARG A 1 212 ? 26.997 18.014 -0.545 1.00 95.31 212 ARG A O 1
ATOM 1599 N N . TYR A 1 213 ? 25.060 17.034 -1.126 1.00 95.06 213 TYR A N 1
ATOM 1600 C CA . TYR A 1 213 ? 24.400 18.242 -1.640 1.00 95.06 213 TYR A CA 1
ATOM 1601 C C . TYR A 1 213 ? 23.175 18.684 -0.820 1.00 95.06 213 TYR A C 1
ATOM 1603 O O . TYR A 1 213 ? 22.515 19.655 -1.185 1.00 95.06 213 TYR A O 1
ATOM 1611 N N . GLY A 1 214 ? 22.876 18.002 0.291 1.00 94.00 214 GLY A N 1
ATOM 1612 C CA . GLY A 1 214 ? 21.781 18.319 1.211 1.00 94.00 214 GLY A CA 1
ATOM 1613 C C . GLY A 1 214 ? 20.569 17.394 1.078 1.00 94.00 214 GLY A C 1
ATOM 1614 O O . GLY A 1 214 ? 20.350 16.755 0.054 1.00 94.00 214 GLY A O 1
ATOM 1615 N N . GLU A 1 215 ? 19.735 17.340 2.119 1.00 91.00 215 GLU A N 1
ATOM 1616 C CA . GLU A 1 215 ? 18.619 16.384 2.233 1.00 91.00 215 GLU A CA 1
ATOM 1617 C C . GLU A 1 215 ? 17.582 16.494 1.099 1.00 91.00 215 GLU A C 1
ATOM 1619 O O . GLU A 1 215 ? 17.027 15.488 0.655 1.00 91.00 215 GLU A O 1
ATOM 1624 N N . ALA A 1 216 ? 17.369 17.703 0.575 1.00 90.94 216 ALA A N 1
ATOM 1625 C CA . ALA A 1 216 ? 16.461 17.955 -0.544 1.00 90.94 216 ALA A CA 1
ATOM 1626 C C . ALA A 1 216 ? 17.062 17.611 -1.921 1.00 90.94 216 ALA A C 1
ATOM 1628 O O . ALA A 1 216 ? 16.367 17.716 -2.933 1.00 90.94 216 ALA A O 1
ATOM 1629 N N . ALA A 1 217 ? 18.341 17.223 -1.990 1.00 94.56 217 ALA A N 1
ATOM 1630 C CA . ALA A 1 217 ? 19.000 16.934 -3.253 1.00 94.56 217 ALA A CA 1
ATOM 1631 C C . ALA A 1 217 ? 18.341 15.745 -3.969 1.00 94.56 217 ALA A C 1
ATOM 1633 O O . ALA A 1 217 ? 18.041 14.699 -3.381 1.00 94.56 217 ALA A O 1
ATOM 1634 N N . PHE A 1 218 ? 18.144 15.928 -5.270 1.00 96.69 218 PHE A N 1
ATOM 1635 C CA . PHE A 1 218 ? 17.637 14.941 -6.214 1.00 96.69 218 PHE A CA 1
ATOM 1636 C C . PHE A 1 218 ? 18.249 15.227 -7.591 1.00 96.69 218 PHE A C 1
ATOM 1638 O O . PHE A 1 218 ? 18.863 16.278 -7.788 1.00 96.69 218 PHE A O 1
ATOM 1645 N N . TRP A 1 219 ? 18.119 14.303 -8.539 1.00 96.88 219 TRP A N 1
ATOM 1646 C CA . TRP A 1 219 ? 18.437 14.587 -9.941 1.00 96.88 219 TRP A CA 1
ATOM 1647 C C . TRP A 1 219 ? 17.495 15.669 -10.485 1.00 96.88 219 TRP A C 1
ATOM 1649 O O . TRP A 1 219 ? 16.356 15.785 -10.037 1.00 96.88 219 TRP A O 1
ATOM 1659 N N . ASP A 1 220 ? 17.948 16.482 -11.431 1.00 95.06 220 ASP A N 1
ATOM 1660 C CA . ASP A 1 220 ? 17.056 17.395 -12.152 1.00 95.06 220 ASP A CA 1
ATOM 1661 C C . ASP A 1 220 ? 16.125 16.614 -13.080 1.00 95.06 220 ASP A C 1
ATOM 1663 O O . ASP A 1 220 ? 14.962 16.982 -13.239 1.00 95.06 220 ASP A O 1
ATOM 1667 N N . GLU A 1 221 ? 16.610 15.489 -13.611 1.00 94.56 221 GLU A N 1
ATOM 1668 C CA . GLU A 1 221 ? 15.818 14.536 -14.380 1.00 94.56 221 GLU A CA 1
ATOM 1669 C C . GLU A 1 221 ? 16.391 13.116 -14.247 1.00 94.56 221 GLU A C 1
ATOM 1671 O O . GLU A 1 221 ? 17.589 12.893 -14.442 1.00 94.56 221 GLU A O 1
ATOM 1676 N N . LEU A 1 222 ? 15.522 12.156 -13.930 1.00 95.25 222 LEU A N 1
ATOM 1677 C CA . LEU A 1 222 ? 15.812 10.724 -13.900 1.00 95.25 222 LEU A CA 1
ATOM 1678 C C . LEU A 1 222 ? 14.820 9.969 -14.794 1.00 95.25 222 LEU A C 1
ATOM 1680 O O . LEU A 1 222 ? 13.638 9.875 -14.471 1.00 95.25 222 LEU A O 1
ATOM 1684 N N . CYS A 1 223 ? 15.307 9.384 -15.881 1.00 93.69 223 CYS A N 1
ATOM 1685 C CA . CYS A 1 223 ? 14.515 8.552 -16.783 1.00 93.69 223 CYS A CA 1
ATOM 1686 C C . CYS A 1 223 ? 14.982 7.099 -16.685 1.00 93.69 223 CYS A C 1
ATOM 1688 O O . CYS A 1 223 ? 16.169 6.824 -16.858 1.00 93.69 223 CYS A O 1
ATOM 1690 N N . VAL A 1 224 ? 14.063 6.168 -16.430 1.00 92.19 224 VAL A N 1
ATOM 1691 C CA . VAL A 1 224 ? 14.348 4.723 -16.471 1.00 92.19 224 VAL A CA 1
ATOM 1692 C C . VAL A 1 224 ? 13.486 4.077 -17.544 1.00 92.19 224 VAL A C 1
ATOM 1694 O O . VAL A 1 224 ? 12.275 4.262 -17.555 1.00 92.19 224 VAL A O 1
ATOM 1697 N N . VAL A 1 225 ? 14.095 3.322 -18.449 1.00 89.31 225 VAL A N 1
ATOM 1698 C CA . VAL A 1 225 ? 13.408 2.658 -19.557 1.00 89.31 225 VAL A CA 1
ATOM 1699 C C . VAL A 1 225 ? 13.509 1.148 -19.381 1.00 89.31 225 VAL A C 1
ATOM 1701 O O . VAL A 1 225 ? 14.610 0.600 -19.303 1.00 89.31 225 VAL A O 1
ATOM 1704 N N . PHE A 1 226 ? 12.354 0.490 -19.358 1.00 87.12 226 PHE A N 1
ATOM 1705 C CA . PHE A 1 226 ? 12.199 -0.960 -19.353 1.00 87.12 226 PHE A CA 1
ATOM 1706 C C . PHE A 1 226 ? 11.644 -1.445 -20.694 1.00 87.12 226 PHE A C 1
ATOM 1708 O O . PHE A 1 226 ? 10.977 -0.705 -21.417 1.00 87.12 226 PHE A O 1
ATOM 1715 N N . LEU A 1 227 ? 11.862 -2.722 -21.012 1.00 83.12 227 LEU A N 1
ATOM 1716 C CA . LEU A 1 227 ? 11.153 -3.368 -22.116 1.00 83.12 227 LEU A CA 1
ATOM 1717 C C . LEU A 1 227 ? 9.730 -3.739 -21.710 1.00 83.12 227 LEU A C 1
ATOM 1719 O O . LEU A 1 227 ? 9.469 -4.126 -20.568 1.00 83.12 227 LEU A O 1
ATOM 1723 N N . THR A 1 228 ? 8.831 -3.688 -22.688 1.00 79.94 228 THR A N 1
ATOM 1724 C CA . THR A 1 228 ? 7.516 -4.327 -22.586 1.00 79.94 228 THR A CA 1
ATOM 1725 C C . THR A 1 228 ? 7.636 -5.848 -22.505 1.00 79.94 228 THR A C 1
ATOM 1727 O O . THR A 1 228 ? 8.570 -6.448 -23.043 1.00 79.94 228 THR A O 1
ATOM 1730 N N . ASP A 1 229 ? 6.663 -6.488 -21.853 1.00 77.81 229 ASP A N 1
ATOM 1731 C CA . ASP A 1 229 ? 6.672 -7.940 -21.622 1.00 77.81 229 ASP A CA 1
ATOM 1732 C C . ASP A 1 229 ? 6.673 -8.760 -22.919 1.00 77.81 229 ASP A C 1
ATOM 1734 O O . ASP A 1 229 ? 7.227 -9.866 -22.962 1.00 77.81 229 ASP A O 1
ATOM 1738 N N . ASP A 1 230 ? 6.113 -8.187 -23.986 1.00 78.94 230 ASP A N 1
ATOM 1739 C CA . ASP A 1 230 ? 6.101 -8.759 -25.328 1.00 78.94 230 ASP A CA 1
ATOM 1740 C C . ASP A 1 230 ? 7.498 -8.831 -25.941 1.00 78.94 230 ASP A C 1
ATOM 1742 O O . ASP A 1 230 ? 7.716 -9.663 -26.805 1.00 78.94 230 ASP A O 1
ATOM 1746 N N . LEU A 1 231 ? 8.475 -8.040 -25.493 1.00 80.81 231 LEU A N 1
ATOM 1747 C CA . LEU A 1 231 ? 9.845 -8.080 -26.017 1.00 80.81 231 LEU A CA 1
ATOM 1748 C C . LEU A 1 231 ? 10.816 -8.866 -25.138 1.00 80.81 231 LEU A C 1
ATOM 1750 O O . LEU A 1 231 ? 11.906 -9.217 -25.591 1.00 80.81 231 LEU A O 1
ATOM 1754 N N . LEU A 1 232 ? 10.434 -9.199 -23.904 1.00 79.56 232 LEU A N 1
ATOM 1755 C CA . LEU A 1 232 ? 11.319 -9.899 -22.968 1.00 79.56 232 LEU A CA 1
ATOM 1756 C C . LEU A 1 232 ? 11.708 -11.307 -23.441 1.00 79.56 232 LEU A C 1
ATOM 1758 O O . LEU A 1 232 ? 12.765 -11.812 -23.071 1.00 79.56 232 LEU A O 1
ATOM 1762 N N . HIS A 1 233 ? 10.910 -11.936 -24.305 1.00 78.81 233 HIS A N 1
ATOM 1763 C CA . HIS A 1 233 ? 11.264 -13.225 -24.905 1.00 78.81 233 HIS A CA 1
ATOM 1764 C C . HIS A 1 233 ? 12.390 -13.122 -25.955 1.00 78.81 233 HIS A C 1
ATOM 1766 O O . HIS A 1 233 ? 13.029 -14.129 -26.252 1.00 78.81 233 HIS A O 1
ATOM 1772 N N . LEU A 1 234 ? 12.656 -11.922 -26.487 1.00 76.69 234 LEU A N 1
ATOM 1773 C CA . LEU A 1 234 ? 13.735 -11.651 -27.447 1.00 76.69 234 LEU A CA 1
ATOM 1774 C C . LEU A 1 234 ? 15.058 -11.282 -26.762 1.00 76.69 234 LEU A C 1
ATOM 1776 O O . LEU A 1 234 ? 16.106 -11.271 -27.413 1.00 76.69 234 LEU A O 1
ATOM 1780 N N . VAL A 1 235 ? 15.025 -10.985 -25.459 1.00 76.38 235 VAL A N 1
ATOM 1781 C CA . VAL A 1 235 ? 16.220 -10.681 -24.668 1.00 76.38 235 VAL A CA 1
ATOM 1782 C C . VAL A 1 235 ? 17.079 -11.936 -24.553 1.00 76.38 235 VAL A C 1
ATOM 1784 O O . VAL A 1 235 ? 16.613 -12.999 -24.142 1.00 76.38 235 VAL A O 1
ATOM 1787 N N . ARG A 1 236 ? 18.358 -11.800 -24.908 1.00 70.75 236 ARG A N 1
ATOM 1788 C CA . ARG A 1 236 ? 19.370 -12.840 -24.724 1.00 70.75 236 ARG A CA 1
ATOM 1789 C C . ARG A 1 236 ? 20.195 -12.500 -23.494 1.00 70.75 236 ARG A C 1
ATOM 1791 O O . ARG A 1 236 ? 20.966 -11.551 -23.527 1.00 70.75 236 ARG A O 1
ATOM 1798 N N . ASP A 1 237 ? 20.019 -13.277 -22.439 1.00 70.44 237 ASP A N 1
ATOM 1799 C CA . ASP A 1 237 ? 20.716 -13.146 -21.158 1.00 70.44 237 ASP A CA 1
ATOM 1800 C C . ASP A 1 237 ? 21.142 -14.525 -20.618 1.00 70.44 237 ASP A C 1
ATOM 1802 O O . ASP A 1 237 ? 20.989 -15.559 -21.285 1.00 70.44 237 ASP A O 1
ATOM 1806 N N . ASP A 1 238 ? 21.654 -14.540 -19.390 1.00 70.69 238 ASP A N 1
ATOM 1807 C CA . ASP A 1 238 ? 22.068 -15.728 -18.645 1.00 70.69 238 ASP A CA 1
ATOM 1808 C C . ASP A 1 238 ? 20.930 -16.734 -18.411 1.00 70.69 238 ASP A C 1
ATOM 1810 O O . ASP A 1 238 ? 21.188 -17.938 -18.331 1.00 70.69 238 ASP A O 1
ATOM 1814 N N . LEU A 1 239 ? 19.675 -16.282 -18.381 1.00 73.44 239 LEU A N 1
ATOM 1815 C CA . LEU A 1 239 ? 18.518 -17.165 -18.236 1.00 73.44 239 LEU A CA 1
ATOM 1816 C C . LEU A 1 239 ? 18.342 -18.084 -19.439 1.00 73.44 239 LEU A C 1
ATOM 1818 O O . LEU A 1 239 ? 17.876 -19.207 -19.278 1.00 73.44 239 LEU A O 1
ATOM 1822 N N . THR A 1 240 ? 18.801 -17.665 -20.619 1.00 72.75 240 THR A N 1
ATOM 1823 C CA . THR A 1 240 ? 18.819 -18.524 -21.816 1.00 72.75 240 THR A CA 1
ATOM 1824 C C . THR A 1 240 ? 19.694 -19.761 -21.615 1.00 72.75 240 THR A C 1
ATOM 1826 O O . THR A 1 240 ? 19.425 -20.806 -22.195 1.00 72.75 240 THR A O 1
ATOM 1829 N N . ALA A 1 241 ? 20.755 -19.647 -20.809 1.00 72.69 241 ALA A N 1
ATOM 1830 C CA . ALA A 1 241 ? 21.641 -20.762 -20.491 1.00 72.69 241 ALA A CA 1
ATOM 1831 C C . ALA A 1 241 ? 21.172 -21.549 -19.254 1.00 72.69 241 ALA A C 1
ATOM 1833 O O . ALA A 1 241 ? 21.408 -22.752 -19.175 1.00 72.69 241 ALA A O 1
ATOM 1834 N N . GLN A 1 242 ? 20.523 -20.886 -18.289 1.00 77.38 242 GLN A N 1
ATOM 1835 C CA . GLN A 1 242 ? 20.036 -21.510 -17.048 1.00 77.38 242 GLN A CA 1
ATOM 1836 C C . GLN A 1 242 ? 18.757 -22.332 -17.251 1.00 77.38 242 GLN A C 1
ATOM 1838 O O . GLN A 1 242 ? 18.551 -23.320 -16.550 1.00 77.38 242 GLN A O 1
ATOM 1843 N N . PHE A 1 243 ? 17.909 -21.942 -18.204 1.00 76.25 243 PHE A N 1
ATOM 1844 C CA . PHE A 1 243 ? 16.641 -22.604 -18.492 1.00 76.25 243 PHE A CA 1
ATOM 1845 C C . PHE A 1 243 ? 16.694 -23.259 -19.880 1.00 76.25 243 PHE A C 1
ATOM 1847 O O . PHE A 1 243 ? 16.667 -22.551 -20.885 1.00 76.25 243 PHE A O 1
ATOM 1854 N N . PRO A 1 244 ? 16.730 -24.605 -19.963 1.00 76.75 244 PRO A N 1
ATOM 1855 C CA . PRO A 1 244 ? 16.692 -25.321 -21.241 1.00 76.75 244 PRO A CA 1
ATOM 1856 C C . PRO A 1 244 ? 15.413 -25.067 -22.052 1.00 76.75 244 PRO A C 1
ATOM 1858 O O . PRO A 1 244 ? 15.433 -25.177 -23.274 1.00 76.75 244 PRO A O 1
ATOM 1861 N N . ASP A 1 245 ? 14.308 -24.742 -21.369 1.00 83.38 245 ASP A N 1
ATOM 1862 C CA . ASP A 1 245 ? 13.042 -24.320 -21.972 1.00 83.38 245 ASP A CA 1
ATOM 1863 C C . ASP A 1 245 ? 13.038 -22.791 -22.202 1.00 83.38 245 ASP A C 1
ATOM 1865 O O . ASP A 1 245 ? 13.040 -22.028 -21.225 1.00 83.38 245 ASP A O 1
ATOM 1869 N N . PRO A 1 246 ? 12.983 -22.316 -23.464 1.00 80.56 246 PRO A N 1
ATOM 1870 C CA . PRO A 1 246 ? 12.911 -20.891 -23.779 1.00 80.56 246 PRO A CA 1
ATOM 1871 C C . PRO A 1 246 ? 11.695 -20.184 -23.173 1.00 80.56 246 PRO A C 1
ATOM 1873 O O . PRO A 1 246 ? 11.779 -18.999 -22.837 1.00 80.56 246 PRO A O 1
ATOM 1876 N N . GLU A 1 247 ? 10.566 -20.879 -23.007 1.00 81.44 247 GLU A N 1
ATOM 1877 C CA . GLU A 1 247 ? 9.384 -20.281 -22.391 1.00 81.44 247 GLU A CA 1
ATOM 1878 C C . GLU A 1 247 ? 9.572 -20.082 -20.887 1.00 81.44 247 GLU A C 1
ATOM 1880 O O . GLU A 1 247 ? 9.151 -19.056 -20.351 1.00 81.44 247 GLU A O 1
ATOM 1885 N N . ALA A 1 248 ? 10.239 -21.016 -20.203 1.00 79.50 248 ALA A N 1
ATOM 1886 C CA . ALA A 1 248 ? 10.616 -20.857 -18.801 1.00 79.50 248 ALA A CA 1
ATOM 1887 C C . ALA A 1 248 ? 11.562 -19.667 -18.604 1.00 79.50 248 ALA A C 1
ATOM 1889 O O . ALA A 1 248 ? 11.322 -18.850 -17.714 1.00 79.50 248 ALA A O 1
ATOM 1890 N N . ALA A 1 249 ? 12.560 -19.509 -19.481 1.00 80.44 249 ALA A N 1
ATOM 1891 C CA . ALA A 1 249 ? 13.445 -18.344 -19.469 1.00 80.44 249 ALA A CA 1
ATOM 1892 C C . ALA A 1 249 ? 12.657 -17.034 -19.650 1.00 80.44 249 ALA A C 1
ATOM 1894 O O . ALA A 1 249 ? 12.857 -16.068 -18.916 1.00 80.44 249 ALA A O 1
ATOM 1895 N N . ALA A 1 250 ? 11.716 -17.003 -20.601 1.00 81.19 250 ALA A N 1
ATOM 1896 C CA . ALA A 1 250 ? 10.874 -15.835 -20.845 1.00 81.19 250 ALA A CA 1
ATOM 1897 C C . ALA A 1 250 ? 9.945 -15.513 -19.659 1.00 81.19 250 ALA A C 1
ATOM 1899 O O . ALA A 1 250 ? 9.755 -14.337 -19.345 1.00 81.19 250 ALA A O 1
ATOM 1900 N N . ARG A 1 251 ? 9.383 -16.526 -18.981 1.00 78.56 251 ARG A N 1
ATOM 1901 C CA . ARG A 1 251 ? 8.578 -16.340 -17.758 1.00 78.56 251 ARG A CA 1
ATOM 1902 C C . ARG A 1 251 ? 9.404 -15.710 -16.634 1.00 78.56 251 ARG A C 1
ATOM 1904 O O . ARG A 1 251 ? 8.990 -14.693 -16.086 1.00 78.56 251 ARG A O 1
ATOM 1911 N N . GLU A 1 252 ? 10.593 -16.245 -16.366 1.00 79.38 252 GLU A N 1
ATOM 1912 C CA . GLU A 1 252 ? 11.510 -15.710 -15.349 1.00 79.38 252 GLU A CA 1
ATOM 1913 C C . GLU A 1 252 ? 11.925 -14.259 -15.663 1.00 79.38 252 GLU A C 1
ATOM 1915 O O . GLU A 1 252 ? 11.938 -13.407 -14.774 1.00 79.38 252 GLU A O 1
ATOM 1920 N N . ARG A 1 253 ? 12.189 -13.924 -16.936 1.00 82.06 253 ARG A N 1
ATOM 1921 C CA . ARG A 1 253 ? 12.481 -12.536 -17.345 1.00 82.06 253 ARG A CA 1
ATOM 1922 C C . ARG A 1 253 ? 11.335 -11.583 -17.064 1.00 82.06 253 ARG A C 1
ATOM 1924 O O . ARG A 1 253 ? 11.580 -10.504 -16.532 1.00 82.06 253 ARG A O 1
ATOM 1931 N N . ARG A 1 254 ? 10.101 -11.966 -17.409 1.00 79.88 254 ARG A N 1
ATOM 1932 C CA . ARG A 1 254 ? 8.907 -11.154 -17.116 1.00 79.88 254 ARG A CA 1
ATOM 1933 C C . ARG A 1 254 ? 8.787 -10.893 -15.622 1.00 79.88 254 ARG A C 1
ATOM 1935 O O . ARG A 1 254 ? 8.607 -9.746 -15.228 1.00 79.88 254 ARG A O 1
ATOM 1942 N N . GLN A 1 255 ? 8.994 -11.918 -14.798 1.00 77.31 255 GLN A N 1
ATOM 1943 C CA . GLN A 1 255 ? 8.954 -11.774 -13.345 1.00 77.31 255 GLN A CA 1
ATOM 1944 C C . GLN A 1 255 ? 10.050 -10.831 -12.821 1.00 77.31 255 GLN A C 1
ATOM 1946 O O . GLN A 1 255 ? 9.772 -9.949 -12.008 1.00 77.31 255 GLN A O 1
ATOM 1951 N N . ARG A 1 256 ? 11.293 -10.958 -13.308 1.00 80.50 256 ARG A N 1
ATOM 1952 C CA . ARG A 1 256 ? 12.396 -10.058 -12.923 1.00 80.50 256 ARG A CA 1
ATOM 1953 C C . ARG A 1 256 ? 12.155 -8.618 -13.360 1.00 80.50 256 ARG A C 1
ATOM 1955 O O . ARG A 1 256 ? 12.399 -7.709 -12.571 1.00 80.50 256 ARG A O 1
ATOM 1962 N N . ALA A 1 257 ? 11.668 -8.409 -14.581 1.00 81.50 257 ALA A N 1
ATOM 1963 C CA . ALA A 1 257 ? 11.350 -7.083 -15.096 1.00 81.50 257 ALA A CA 1
ATOM 1964 C C . ALA A 1 257 ? 10.198 -6.438 -14.312 1.00 81.50 257 ALA A C 1
ATOM 1966 O O . ALA A 1 257 ? 10.315 -5.282 -13.914 1.00 81.50 257 ALA A O 1
ATOM 1967 N N . ALA A 1 258 ? 9.131 -7.187 -14.012 1.00 79.56 258 ALA A N 1
ATOM 1968 C CA . ALA A 1 258 ? 8.024 -6.720 -13.178 1.00 79.56 258 ALA A CA 1
ATOM 1969 C C . ALA A 1 258 ? 8.501 -6.315 -11.772 1.00 79.56 258 ALA A C 1
ATOM 1971 O O . ALA A 1 258 ? 8.221 -5.204 -11.320 1.00 79.56 258 ALA A O 1
ATOM 1972 N N . LEU A 1 259 ? 9.312 -7.157 -11.120 1.00 78.88 259 LEU A N 1
ATOM 1973 C CA . LEU A 1 259 ? 9.914 -6.853 -9.819 1.00 78.88 259 LEU A CA 1
ATOM 1974 C C . LEU A 1 259 ? 10.822 -5.609 -9.873 1.00 78.88 259 LEU A C 1
ATOM 1976 O O . LEU A 1 259 ? 10.759 -4.756 -8.984 1.00 78.88 259 LEU A O 1
ATOM 1980 N N . ALA A 1 260 ? 11.664 -5.483 -10.901 1.00 82.69 260 ALA A N 1
ATOM 1981 C CA . ALA A 1 260 ? 12.548 -4.330 -11.080 1.00 82.69 260 ALA A CA 1
ATOM 1982 C C . ALA A 1 260 ? 11.745 -3.034 -11.281 1.00 82.69 260 ALA A C 1
ATOM 1984 O O . ALA A 1 260 ? 11.974 -2.052 -10.574 1.00 82.69 260 ALA A O 1
ATOM 1985 N N . ARG A 1 261 ? 10.744 -3.049 -12.172 1.00 83.75 261 ARG A N 1
ATOM 1986 C CA . ARG A 1 261 ? 9.810 -1.932 -12.383 1.00 83.75 261 ARG A CA 1
ATOM 1987 C C . ARG A 1 261 ? 9.138 -1.514 -11.080 1.00 83.75 261 ARG A C 1
ATOM 1989 O O . ARG A 1 261 ? 9.203 -0.344 -10.702 1.00 83.75 261 ARG A O 1
ATOM 1996 N N . ARG A 1 262 ? 8.566 -2.470 -10.345 1.00 80.94 262 ARG A N 1
ATOM 1997 C CA . ARG A 1 262 ? 7.872 -2.221 -9.074 1.00 80.94 262 ARG A CA 1
ATOM 1998 C C . ARG A 1 262 ? 8.785 -1.634 -8.008 1.00 80.94 262 ARG A C 1
ATOM 2000 O O . ARG A 1 262 ? 8.418 -0.658 -7.359 1.00 80.94 262 ARG A O 1
ATOM 2007 N N . THR A 1 263 ? 9.961 -2.217 -7.798 1.00 84.38 263 THR A N 1
ATOM 2008 C CA . THR A 1 263 ? 10.905 -1.744 -6.771 1.00 84.38 263 THR A CA 1
ATOM 2009 C C . THR A 1 263 ? 11.413 -0.337 -7.081 1.00 84.38 263 THR A C 1
ATOM 2011 O O . THR A 1 263 ? 11.502 0.492 -6.172 1.00 84.38 263 THR A O 1
ATOM 2014 N N . VAL A 1 264 ? 11.666 -0.026 -8.359 1.00 88.44 264 VAL A N 1
ATOM 2015 C CA . VAL A 1 264 ? 12.020 1.328 -8.810 1.00 88.44 264 VAL A CA 1
ATOM 2016 C C . VAL A 1 264 ? 10.852 2.292 -8.594 1.00 88.44 264 VAL A C 1
ATOM 2018 O O . VAL A 1 264 ? 11.050 3.346 -7.994 1.00 88.44 264 VAL A O 1
ATOM 2021 N N . MET A 1 265 ? 9.627 1.924 -8.982 1.00 85.44 265 MET A N 1
ATOM 2022 C CA . MET A 1 265 ? 8.426 2.720 -8.695 1.00 85.44 265 MET A CA 1
ATOM 2023 C C . MET A 1 265 ? 8.242 2.976 -7.203 1.00 85.44 265 MET A C 1
ATOM 2025 O O . MET A 1 265 ? 8.048 4.121 -6.800 1.00 85.44 265 MET A O 1
ATOM 2029 N N . SER A 1 266 ? 8.370 1.946 -6.365 1.00 83.88 266 SER A N 1
ATOM 2030 C CA . SER A 1 266 ? 8.250 2.085 -4.914 1.00 83.88 266 SER A CA 1
ATOM 2031 C C . SER A 1 266 ? 9.285 3.044 -4.340 1.00 83.88 266 SER A C 1
ATOM 2033 O O . SER A 1 266 ? 8.955 3.903 -3.517 1.00 83.88 266 SER A O 1
ATOM 2035 N N . LEU A 1 267 ? 10.537 2.947 -4.790 1.00 87.94 267 LEU A N 1
ATOM 2036 C CA . LEU A 1 267 ? 11.581 3.884 -4.399 1.00 87.94 267 LEU A CA 1
ATOM 2037 C C . LEU A 1 267 ? 11.229 5.320 -4.802 1.00 87.94 267 LEU A C 1
ATOM 2039 O O . LEU A 1 267 ? 11.280 6.217 -3.960 1.00 87.94 267 LEU A O 1
ATOM 2043 N N . LEU A 1 268 ? 10.878 5.544 -6.069 1.00 88.56 268 LEU A N 1
ATOM 2044 C CA . LEU A 1 268 ? 10.637 6.883 -6.611 1.00 88.56 268 LEU A CA 1
ATOM 2045 C C . LEU A 1 268 ? 9.385 7.535 -6.017 1.00 88.56 268 LEU A C 1
ATOM 2047 O O . LEU A 1 268 ? 9.396 8.735 -5.755 1.00 88.56 268 LEU A O 1
ATOM 2051 N N . LEU A 1 269 ? 8.350 6.757 -5.704 1.00 84.50 269 LEU A N 1
ATOM 2052 C CA . LEU A 1 269 ? 7.151 7.248 -5.021 1.00 84.50 269 LEU A CA 1
ATOM 2053 C C . LEU A 1 269 ? 7.422 7.615 -3.553 1.00 84.50 269 LEU A C 1
ATOM 2055 O O . LEU A 1 269 ? 6.804 8.543 -3.041 1.00 84.50 269 LEU A O 1
ATOM 2059 N N . ARG A 1 270 ? 8.350 6.927 -2.870 1.00 85.69 270 ARG A N 1
ATOM 2060 C CA . ARG A 1 270 ? 8.694 7.207 -1.459 1.00 85.69 270 ARG A CA 1
ATOM 2061 C C . ARG A 1 270 ? 9.768 8.279 -1.280 1.00 85.69 270 ARG A C 1
ATOM 2063 O O . ARG A 1 270 ? 9.776 8.972 -0.267 1.00 85.69 270 ARG A O 1
ATOM 2070 N N . ARG A 1 271 ? 10.739 8.353 -2.192 1.00 87.56 271 ARG A N 1
ATOM 2071 C CA . ARG A 1 271 ? 11.961 9.165 -2.036 1.00 87.56 271 ARG A CA 1
ATOM 2072 C C . ARG A 1 271 ? 12.171 10.185 -3.152 1.00 87.56 271 ARG A C 1
ATOM 2074 O O . ARG A 1 271 ? 13.026 11.056 -2.983 1.00 87.56 271 ARG A O 1
ATOM 2081 N N . GLY A 1 272 ? 11.467 10.053 -4.274 1.00 86.56 272 GLY A N 1
ATOM 2082 C CA . GLY A 1 272 ? 11.641 10.896 -5.450 1.00 86.56 272 GLY A CA 1
ATOM 2083 C C . GLY A 1 272 ? 11.006 12.275 -5.308 1.00 86.56 272 GLY A C 1
ATOM 2084 O O . GLY A 1 272 ? 10.177 12.518 -4.434 1.00 86.56 272 GLY A O 1
ATOM 2085 N N . VAL A 1 273 ? 11.400 13.183 -6.199 1.00 87.12 273 VAL A N 1
ATOM 2086 C CA . VAL A 1 273 ? 10.793 14.514 -6.317 1.00 87.12 273 VAL A CA 1
ATOM 2087 C C . VAL A 1 273 ? 9.783 14.493 -7.470 1.00 87.12 273 VAL A C 1
ATOM 2089 O O . VAL A 1 273 ? 10.183 14.165 -8.592 1.00 87.12 273 VAL A O 1
ATOM 2092 N N . PRO A 1 274 ? 8.496 14.822 -7.234 1.00 82.44 274 PRO A N 1
ATOM 2093 C CA . PRO A 1 274 ? 7.483 14.854 -8.287 1.00 82.44 274 PRO A CA 1
ATOM 2094 C C . PRO A 1 274 ? 7.927 15.673 -9.506 1.00 82.44 274 PRO A C 1
ATOM 2096 O O . PRO A 1 274 ? 8.545 16.727 -9.368 1.00 82.44 274 PRO A O 1
ATOM 2099 N N . GLY A 1 275 ? 7.645 15.161 -10.706 1.00 82.56 275 GLY A N 1
ATOM 2100 C CA . GLY A 1 275 ? 7.999 15.803 -11.978 1.00 82.56 275 GLY A CA 1
ATOM 2101 C C . GLY A 1 275 ? 9.470 15.682 -12.400 1.00 82.56 275 GLY A C 1
ATOM 2102 O O . GLY A 1 275 ? 9.784 15.985 -13.547 1.00 82.56 275 GLY A O 1
ATOM 2103 N N . ARG A 1 276 ? 10.369 15.206 -11.527 1.00 90.56 276 ARG A N 1
ATOM 2104 C CA . ARG A 1 276 ? 11.803 15.036 -11.838 1.00 90.56 276 ARG A CA 1
ATOM 2105 C C . ARG A 1 276 ? 12.207 13.611 -12.199 1.00 90.56 276 ARG A C 1
ATOM 2107 O O . ARG A 1 276 ? 13.385 13.336 -12.408 1.00 90.56 276 ARG A O 1
ATOM 2114 N N . TRP A 1 277 ? 11.258 12.687 -12.240 1.00 91.94 277 TRP A N 1
ATOM 2115 C CA . TRP A 1 277 ? 11.517 11.315 -12.645 1.00 91.94 277 TRP A CA 1
ATOM 2116 C C . TRP A 1 277 ? 10.397 10.790 -13.530 1.00 91.94 277 TRP A C 1
ATOM 2118 O O . TRP A 1 277 ? 9.238 11.186 -13.380 1.00 91.94 277 TRP A O 1
ATOM 2128 N N . LYS A 1 278 ? 10.759 9.897 -14.447 1.00 89.75 278 LYS A N 1
ATOM 2129 C CA . LYS A 1 278 ? 9.846 9.223 -15.365 1.00 89.75 278 LYS A CA 1
ATOM 2130 C C . LYS A 1 278 ? 10.322 7.802 -15.601 1.00 89.75 278 LYS A C 1
ATOM 2132 O O . LYS A 1 278 ? 11.526 7.545 -15.654 1.00 89.75 278 LYS A O 1
ATOM 2137 N N . VAL A 1 279 ? 9.377 6.887 -15.746 1.00 89.25 279 VAL A N 1
ATOM 2138 C CA . VAL A 1 279 ? 9.676 5.511 -16.129 1.00 89.25 279 VAL A CA 1
ATOM 2139 C C . VAL A 1 279 ? 8.904 5.178 -17.381 1.00 89.25 279 VAL A C 1
ATOM 2141 O O . VAL A 1 279 ? 7.780 5.637 -17.539 1.00 89.25 279 VAL A O 1
ATOM 2144 N N . TYR A 1 280 ? 9.549 4.467 -18.295 1.00 88.50 280 TYR A N 1
ATOM 2145 C CA . TYR A 1 280 ? 9.045 4.210 -19.632 1.00 88.50 280 TYR A CA 1
ATOM 2146 C C . TYR A 1 280 ? 9.052 2.718 -19.934 1.00 88.50 280 TYR A C 1
ATOM 2148 O O . TYR A 1 280 ? 9.980 2.001 -19.555 1.00 88.50 280 TYR A O 1
ATOM 2156 N N . ALA A 1 281 ? 8.047 2.284 -20.680 1.00 85.56 281 ALA A N 1
ATOM 2157 C CA . ALA A 1 281 ? 7.967 0.992 -21.324 1.00 85.56 281 ALA A CA 1
ATOM 2158 C C . ALA A 1 281 ? 8.255 1.165 -22.823 1.00 85.56 281 ALA A C 1
ATOM 2160 O O . ALA A 1 281 ? 7.590 1.925 -23.528 1.00 85.56 281 ALA A O 1
ATOM 2161 N N . HIS A 1 282 ? 9.256 0.449 -23.328 1.00 85.75 282 HIS A N 1
ATOM 2162 C CA . HIS A 1 282 ? 9.675 0.511 -24.724 1.00 85.75 282 HIS A CA 1
ATOM 2163 C C . HIS A 1 282 ? 9.142 -0.693 -25.518 1.00 85.75 282 HIS A C 1
ATOM 2165 O O . HIS A 1 282 ? 9.250 -1.846 -25.081 1.00 85.75 282 HIS A O 1
ATOM 2171 N N . ARG A 1 283 ? 8.562 -0.429 -26.699 1.00 81.62 283 ARG A N 1
ATOM 2172 C CA . ARG A 1 283 ? 7.919 -1.428 -27.584 1.00 81.62 283 ARG A CA 1
ATOM 2173 C C . ARG A 1 283 ? 8.748 -1.853 -28.799 1.00 81.62 283 ARG A C 1
ATOM 2175 O O . ARG A 1 283 ? 8.338 -2.749 -29.529 1.00 81.62 283 ARG A O 1
ATOM 2182 N N . GLY A 1 284 ? 9.907 -1.239 -29.018 1.00 76.94 284 GLY A N 1
ATOM 2183 C CA . GLY A 1 284 ? 10.890 -1.654 -30.028 1.00 76.94 284 GLY A CA 1
ATOM 2184 C C . GLY A 1 284 ? 12.106 -2.372 -29.434 1.00 76.94 284 GLY A C 1
ATOM 2185 O O . GLY A 1 284 ? 12.360 -2.287 -28.230 1.00 76.94 284 GLY A O 1
ATOM 2186 N N . LEU A 1 285 ? 12.883 -3.042 -30.291 1.00 69.00 285 LEU A N 1
ATOM 2187 C CA . LEU A 1 285 ? 14.198 -3.573 -29.919 1.00 69.00 285 LEU A CA 1
ATOM 2188 C C . LEU A 1 285 ? 15.101 -2.426 -29.454 1.00 69.00 285 LEU A C 1
ATOM 2190 O O . LEU A 1 285 ? 15.243 -1.426 -30.155 1.00 69.00 285 LEU A O 1
ATOM 2194 N N . MET A 1 286 ? 15.716 -2.574 -28.281 1.00 71.38 286 MET A N 1
ATOM 2195 C CA . MET A 1 286 ? 16.632 -1.562 -27.761 1.00 71.38 286 MET A CA 1
ATOM 2196 C C . MET A 1 286 ? 18.027 -1.785 -28.357 1.00 71.38 286 MET A C 1
ATOM 2198 O O . MET A 1 286 ? 18.580 -2.875 -28.195 1.00 71.38 286 MET A O 1
ATOM 2202 N N . PRO A 1 287 ? 18.615 -0.784 -29.037 1.00 67.62 287 PRO A N 1
ATOM 2203 C CA . PRO A 1 287 ? 19.924 -0.933 -29.669 1.00 67.62 287 PRO A CA 1
ATOM 2204 C C . PRO A 1 287 ? 21.066 -1.008 -28.646 1.00 67.62 287 PRO A C 1
ATOM 2206 O O . PRO A 1 287 ? 22.131 -1.531 -28.960 1.00 67.62 287 PRO A O 1
ATOM 2209 N N . LEU A 1 288 ? 20.854 -0.482 -27.433 1.00 75.88 288 LEU A N 1
ATOM 2210 C CA . LEU A 1 288 ? 21.848 -0.377 -26.366 1.00 75.88 288 LEU A CA 1
ATOM 2211 C C . LEU A 1 288 ? 21.202 -0.638 -24.995 1.00 75.88 288 LEU A C 1
ATOM 2213 O O . LEU A 1 288 ? 20.048 -0.278 -24.769 1.00 75.88 288 LEU A O 1
ATOM 2217 N N . GLN A 1 289 ? 21.976 -1.215 -24.074 1.00 80.31 289 GLN A N 1
ATOM 2218 C CA . GLN A 1 289 ? 21.656 -1.318 -22.646 1.00 80.31 289 GLN A CA 1
ATOM 2219 C C . GLN A 1 289 ? 22.748 -0.600 -21.854 1.00 80.31 289 GLN A C 1
ATOM 2221 O O . GLN A 1 289 ? 23.942 -0.803 -22.107 1.00 80.31 289 GLN A O 1
ATOM 2226 N N . GLY A 1 290 ? 22.360 0.245 -20.901 1.00 85.38 290 GLY A N 1
ATOM 2227 C CA . GLY A 1 290 ? 23.323 1.091 -20.212 1.00 85.38 290 GLY A CA 1
ATOM 2228 C C . GLY A 1 290 ? 22.729 2.307 -19.517 1.00 85.38 290 GLY A C 1
ATOM 2229 O O . GLY A 1 290 ? 21.536 2.363 -19.220 1.00 85.38 290 GLY A O 1
ATOM 2230 N N . ALA A 1 291 ? 23.580 3.293 -19.259 1.00 89.56 291 ALA A N 1
ATOM 2231 C CA . ALA A 1 291 ? 23.187 4.568 -18.683 1.00 89.56 291 ALA A CA 1
ATOM 2232 C C . ALA A 1 291 ? 23.924 5.741 -19.339 1.00 89.56 291 ALA A C 1
ATOM 2234 O O . ALA A 1 291 ? 25.078 5.617 -19.746 1.00 89.56 291 ALA A O 1
ATOM 2235 N N . VAL A 1 292 ? 23.262 6.894 -19.379 1.00 92.69 292 VAL A N 1
ATOM 2236 C CA . VAL A 1 292 ? 23.838 8.190 -19.743 1.00 92.69 292 VAL A CA 1
ATOM 2237 C C . VAL A 1 292 ? 23.711 9.124 -18.550 1.00 92.69 292 VAL A C 1
ATOM 2239 O O . VAL A 1 292 ? 22.623 9.310 -18.000 1.00 92.69 292 VAL A O 1
ATOM 2242 N N . LEU A 1 293 ? 24.840 9.700 -18.144 1.00 94.25 293 LEU A N 1
ATOM 2243 C CA . LEU A 1 293 ? 24.992 10.509 -16.941 1.00 94.25 293 LEU A CA 1
ATOM 2244 C C . LEU A 1 293 ? 25.544 11.877 -17.331 1.00 94.25 293 LEU A C 1
ATOM 2246 O O . LEU A 1 293 ? 26.709 11.998 -17.711 1.00 94.25 293 LEU A O 1
ATOM 2250 N N . ARG A 1 294 ? 24.729 12.925 -17.223 1.00 94.50 294 ARG A N 1
ATOM 2251 C CA . ARG A 1 294 ? 25.198 14.302 -17.406 1.00 94.50 294 ARG A CA 1
ATOM 2252 C C . ARG A 1 294 ? 25.572 14.896 -16.058 1.00 94.50 294 ARG A C 1
ATOM 2254 O O . ARG A 1 294 ? 24.771 14.880 -15.124 1.00 94.50 294 ARG A O 1
ATOM 2261 N N . MET A 1 295 ? 26.770 15.455 -15.978 1.00 94.81 295 MET A N 1
ATOM 2262 C CA . MET A 1 295 ? 27.330 16.091 -14.789 1.00 94.81 295 MET A CA 1
ATOM 2263 C C . MET A 1 295 ? 27.001 17.586 -14.743 1.00 94.81 295 MET A C 1
ATOM 2265 O O . MET A 1 295 ? 26.687 18.198 -15.764 1.00 94.81 295 MET A O 1
ATOM 2269 N N . GLY A 1 296 ? 27.116 18.200 -13.562 1.00 89.06 296 GLY A N 1
ATOM 2270 C CA . GLY A 1 296 ? 26.866 19.639 -13.384 1.00 89.06 296 GLY A CA 1
ATOM 2271 C C . GLY A 1 296 ? 27.846 20.558 -14.127 1.00 89.06 296 GLY A C 1
ATOM 2272 O O . GLY A 1 296 ? 27.535 21.721 -14.356 1.00 89.06 296 GLY A O 1
ATOM 2273 N N . ASP A 1 297 ? 29.005 20.041 -14.540 1.00 90.12 297 ASP A N 1
ATOM 2274 C CA . ASP A 1 297 ? 29.991 20.761 -15.357 1.00 90.12 297 ASP A CA 1
ATOM 2275 C C . ASP A 1 297 ? 29.768 20.609 -16.874 1.00 90.12 297 ASP A C 1
ATOM 2277 O O . ASP A 1 297 ? 30.570 21.093 -17.671 1.00 90.12 297 ASP A O 1
ATOM 2281 N N . GLY A 1 298 ? 28.681 19.943 -17.279 1.00 87.69 298 GLY A N 1
ATOM 2282 C CA . GLY A 1 298 ? 28.307 19.732 -18.676 1.00 87.69 298 GLY A CA 1
ATOM 2283 C C . GLY A 1 298 ? 28.898 18.478 -19.319 1.00 87.69 298 GLY A C 1
ATOM 2284 O O . GLY A 1 298 ? 28.477 18.134 -20.423 1.00 87.69 298 GLY A O 1
ATOM 2285 N N . ARG A 1 299 ? 29.813 17.757 -18.655 1.00 91.06 299 ARG A N 1
ATOM 2286 C CA . ARG A 1 299 ? 30.325 16.477 -19.171 1.00 91.06 299 ARG A CA 1
ATOM 2287 C C . ARG A 1 299 ? 29.231 15.417 -19.194 1.00 91.06 299 ARG A C 1
ATOM 2289 O O . ARG A 1 299 ? 28.401 15.351 -18.286 1.00 91.06 299 ARG A O 1
ATOM 2296 N N . VAL A 1 300 ? 29.266 14.565 -20.211 1.00 91.38 300 VAL A N 1
ATOM 2297 C CA . VAL A 1 300 ? 28.330 13.452 -20.381 1.00 91.38 300 VAL A CA 1
ATOM 2298 C C . VAL A 1 300 ? 29.122 12.156 -20.374 1.00 91.38 300 VAL A C 1
ATOM 2300 O O . VAL A 1 300 ? 30.042 11.989 -21.164 1.00 91.38 300 VAL A O 1
ATOM 2303 N N . PHE A 1 301 ? 28.775 11.243 -19.476 1.00 91.25 301 PHE A N 1
ATOM 2304 C CA . PHE A 1 301 ? 29.360 9.911 -19.403 1.00 91.25 301 PHE A CA 1
ATOM 2305 C C . PHE A 1 301 ? 28.353 8.887 -19.906 1.00 91.25 301 PHE A C 1
ATOM 2307 O O . PHE A 1 301 ? 27.207 8.858 -19.455 1.00 91.25 301 PHE A O 1
ATOM 2314 N N . VAL A 1 302 ? 28.793 8.041 -20.828 1.00 89.62 302 VAL A N 1
ATOM 2315 C CA . VAL A 1 302 ? 28.027 6.917 -21.361 1.00 89.62 302 VAL A CA 1
ATOM 2316 C C . VAL A 1 302 ? 28.606 5.648 -20.775 1.00 89.62 302 VAL A C 1
ATOM 2318 O O . VAL A 1 302 ? 29.816 5.426 -20.801 1.00 89.62 302 VAL A O 1
ATOM 2321 N N . GLN A 1 303 ? 27.725 4.809 -20.255 1.00 86.06 303 GLN A N 1
ATOM 2322 C CA . GLN A 1 303 ? 28.055 3.505 -19.718 1.00 86.06 303 GLN A CA 1
ATOM 2323 C C . GLN A 1 303 ? 27.274 2.453 -20.482 1.00 86.06 303 GLN A C 1
ATOM 2325 O O . GLN A 1 303 ? 26.049 2.418 -20.398 1.00 86.06 303 GLN A O 1
ATOM 2330 N N . LEU A 1 304 ? 27.971 1.576 -21.194 1.00 84.88 304 LEU A N 1
ATOM 2331 C CA . LEU A 1 304 ? 27.358 0.473 -21.928 1.00 84.88 304 LEU A CA 1
ATOM 2332 C C . LEU A 1 304 ? 27.633 -0.849 -21.218 1.00 84.88 304 LEU A C 1
ATOM 2334 O O . LEU A 1 304 ? 28.744 -1.090 -20.732 1.00 84.88 304 LEU A O 1
ATOM 2338 N N . ALA A 1 305 ? 26.622 -1.712 -21.164 1.00 75.00 305 ALA A N 1
ATOM 2339 C CA . ALA A 1 305 ? 26.793 -3.080 -20.697 1.00 75.00 305 ALA A CA 1
ATOM 2340 C C . ALA A 1 305 ? 27.684 -3.850 -21.688 1.00 75.00 305 ALA A C 1
ATOM 2342 O O . ALA A 1 305 ? 27.347 -3.976 -22.867 1.00 75.00 305 ALA A O 1
ATOM 2343 N N . ALA A 1 306 ? 28.836 -4.351 -21.231 1.00 61.25 306 ALA A N 1
ATOM 2344 C CA . ALA A 1 306 ? 29.733 -5.131 -22.073 1.00 61.25 306 ALA A CA 1
ATOM 2345 C C . ALA A 1 306 ? 29.302 -6.608 -22.057 1.00 61.25 306 ALA A C 1
ATOM 2347 O O . ALA A 1 306 ? 29.703 -7.370 -21.183 1.00 61.25 306 ALA A O 1
ATOM 2348 N N . SER A 1 307 ? 28.524 -7.013 -23.066 1.00 54.56 307 SER A N 1
ATOM 2349 C CA . SER A 1 307 ? 28.100 -8.400 -23.350 1.00 54.56 307 SER A CA 1
ATOM 2350 C C . SER A 1 307 ? 26.977 -8.983 -22.455 1.00 54.56 307 SER A C 1
ATOM 2352 O O . SER A 1 307 ? 26.863 -8.617 -21.287 1.00 54.56 307 SER A O 1
ATOM 2354 N N . PRO A 1 308 ? 26.151 -9.932 -22.962 1.00 50.28 308 PRO A N 1
ATOM 2355 C CA . PRO A 1 308 ? 24.942 -10.432 -22.290 1.00 50.28 308 PRO A CA 1
ATOM 2356 C C . PRO A 1 308 ? 25.182 -11.526 -21.227 1.00 50.28 308 PRO A C 1
ATOM 2358 O O . PRO A 1 308 ? 24.257 -12.245 -20.853 1.00 50.28 308 PRO A O 1
ATOM 2361 N N . SER A 1 309 ? 26.418 -11.728 -20.767 1.00 39.88 309 SER A N 1
ATOM 2362 C CA . SER A 1 309 ? 26.832 -12.975 -20.106 1.00 39.88 309 SER A CA 1
ATOM 2363 C C . SER A 1 309 ? 27.207 -12.829 -18.620 1.00 39.88 309 SER A C 1
ATOM 2365 O O . SER A 1 309 ? 28.064 -12.034 -18.247 1.00 39.88 309 SER A O 1
ATOM 2367 N N . HIS A 1 310 ? 26.585 -13.695 -17.809 1.00 42.84 310 HIS A N 1
ATOM 2368 C CA . HIS A 1 310 ? 26.856 -14.108 -16.416 1.00 42.84 310 HIS A CA 1
ATOM 2369 C C . HIS A 1 310 ? 26.715 -13.102 -15.265 1.00 42.84 310 HIS A C 1
ATOM 2371 O O . HIS A 1 310 ? 26.586 -13.545 -14.126 1.00 42.84 310 HIS A O 1
ATOM 2377 N N . LEU A 1 311 ? 26.706 -11.792 -15.513 1.00 43.12 311 LEU A N 1
ATOM 2378 C CA . LEU A 1 311 ? 26.711 -10.786 -14.442 1.00 43.12 311 LEU A CA 1
ATOM 2379 C C . LEU A 1 311 ? 25.722 -9.649 -14.716 1.00 43.12 311 LEU A C 1
ATOM 2381 O O . LEU A 1 311 ? 26.110 -8.492 -14.683 1.00 43.12 311 LEU A O 1
ATOM 2385 N N . ALA A 1 312 ? 24.447 -9.931 -14.999 1.00 47.34 312 ALA A N 1
ATOM 2386 C CA . ALA A 1 312 ? 23.422 -8.884 -15.073 1.00 47.34 312 ALA A CA 1
ATOM 2387 C C . ALA A 1 312 ? 23.141 -8.313 -13.665 1.00 47.34 312 ALA A C 1
ATOM 2389 O O . ALA A 1 312 ? 22.196 -8.703 -12.983 1.00 47.34 312 ALA A O 1
ATOM 2390 N N . GLY A 1 313 ? 24.018 -7.424 -13.206 1.00 50.97 313 GLY A N 1
ATOM 2391 C CA . GLY A 1 313 ? 23.961 -6.754 -11.913 1.00 50.97 313 GLY A CA 1
ATOM 2392 C C . GLY A 1 313 ? 24.901 -5.542 -11.874 1.00 50.97 313 GLY A C 1
ATOM 2393 O O . GLY A 1 313 ? 25.576 -5.246 -12.863 1.00 50.97 313 GLY A O 1
ATOM 2394 N N . PRO A 1 314 ? 25.001 -4.833 -10.739 1.00 48.94 314 PRO A N 1
ATOM 2395 C CA . PRO A 1 314 ? 25.868 -3.658 -10.609 1.00 48.94 314 PRO A CA 1
ATOM 2396 C C . PRO A 1 314 ? 27.368 -3.992 -10.733 1.00 48.94 314 PRO A C 1
ATOM 2398 O O . PRO A 1 314 ? 28.185 -3.089 -10.884 1.00 48.94 314 PRO A O 1
ATOM 2401 N N . GLU A 1 315 ? 27.716 -5.281 -10.695 1.00 51.53 315 GLU A N 1
ATOM 2402 C CA . GLU A 1 315 ? 29.070 -5.825 -10.864 1.00 51.53 315 GLU A CA 1
ATOM 2403 C C . GLU A 1 315 ? 29.381 -6.233 -12.321 1.00 51.53 315 GLU A C 1
ATOM 2405 O O . GLU A 1 315 ? 30.482 -6.705 -12.604 1.00 51.53 315 GLU A O 1
ATOM 2410 N N . ALA A 1 316 ? 28.433 -6.068 -13.258 1.00 59.41 316 ALA A N 1
ATOM 2411 C CA . ALA A 1 316 ? 28.680 -6.316 -14.677 1.00 59.41 316 ALA A CA 1
ATOM 2412 C C . ALA A 1 316 ? 29.843 -5.442 -15.168 1.00 59.41 316 ALA A C 1
ATOM 2414 O O . ALA A 1 316 ? 29.843 -4.238 -14.883 1.00 59.41 316 ALA A O 1
ATOM 2415 N N . PRO A 1 317 ? 30.789 -5.968 -15.965 1.00 62.75 317 PRO A N 1
ATOM 2416 C CA . PRO A 1 317 ? 31.768 -5.117 -16.618 1.00 62.75 317 PRO A CA 1
ATOM 2417 C C . PRO A 1 317 ? 31.034 -4.126 -17.531 1.00 62.75 317 PRO A C 1
ATOM 2419 O O . PRO A 1 317 ? 30.405 -4.495 -18.523 1.00 62.75 317 PRO A O 1
ATOM 2422 N N . ARG A 1 318 ? 31.095 -2.844 -17.172 1.00 71.25 318 ARG A N 1
ATOM 2423 C CA . ARG A 1 318 ? 30.603 -1.739 -17.997 1.00 71.25 318 ARG A CA 1
ATOM 2424 C C . ARG A 1 318 ? 31.777 -1.062 -18.682 1.00 71.25 318 ARG A C 1
ATOM 2426 O O . ARG A 1 318 ? 32.865 -0.945 -18.108 1.00 71.25 318 ARG A O 1
ATOM 2433 N N . VAL A 1 319 ? 31.546 -0.640 -19.917 1.00 80.88 319 VAL A N 1
ATOM 2434 C CA . VAL A 1 319 ? 32.455 0.243 -20.646 1.00 80.88 319 VAL A CA 1
ATOM 2435 C C . VAL A 1 319 ? 31.956 1.660 -20.408 1.00 80.88 319 VAL A C 1
ATOM 2437 O O . VAL A 1 319 ? 30.833 1.976 -20.797 1.00 80.88 319 VAL A O 1
ATOM 2440 N N . GLU A 1 320 ? 32.765 2.485 -19.744 1.00 85.50 320 GLU A N 1
ATOM 2441 C CA . GLU A 1 320 ? 32.489 3.913 -19.559 1.00 85.50 320 GLU A CA 1
ATOM 2442 C C . GLU A 1 320 ? 33.411 4.753 -20.437 1.00 85.50 320 GLU A C 1
ATOM 2444 O O . GLU A 1 320 ? 34.625 4.529 -20.500 1.00 85.50 320 GLU A O 1
ATOM 2449 N N . PHE A 1 321 ? 32.823 5.753 -21.080 1.00 87.50 321 PHE A N 1
ATOM 2450 C CA . PHE A 1 321 ? 33.530 6.792 -21.813 1.00 87.50 321 PHE A CA 1
ATOM 2451 C C . PHE A 1 321 ? 32.752 8.111 -21.739 1.00 87.50 321 PHE A C 1
ATOM 2453 O O . PHE A 1 321 ? 31.564 8.141 -21.417 1.00 87.50 321 PHE A O 1
ATOM 2460 N N . GLU A 1 322 ? 33.440 9.219 -21.993 1.00 88.69 322 GLU A N 1
ATOM 2461 C CA . GLU A 1 322 ? 32.816 10.539 -22.120 1.00 88.69 322 GLU A CA 1
ATOM 2462 C C . GLU A 1 322 ? 32.218 10.670 -23.531 1.00 88.69 322 GLU A C 1
ATOM 2464 O O . GLU A 1 322 ? 32.932 10.432 -24.504 1.00 88.69 322 GLU A O 1
ATOM 2469 N N . ASP A 1 323 ? 30.932 11.019 -23.644 1.00 86.00 323 ASP A N 1
ATOM 2470 C CA . ASP A 1 323 ? 30.266 11.260 -24.932 1.00 86.00 323 ASP A CA 1
ATOM 2471 C C . ASP A 1 323 ? 30.783 12.570 -25.517 1.00 86.00 323 ASP A C 1
ATOM 2473 O O . ASP A 1 323 ? 30.547 13.657 -24.976 1.00 86.00 323 ASP A O 1
ATOM 2477 N N . LEU A 1 324 ? 31.519 12.466 -26.617 1.00 80.31 324 LEU A N 1
ATOM 2478 C CA . LEU A 1 324 ? 32.002 13.638 -27.329 1.00 80.31 324 LEU A CA 1
ATOM 2479 C C . LEU A 1 324 ? 30.905 14.189 -28.260 1.00 80.31 324 LEU A C 1
ATOM 2481 O O . LEU A 1 324 ? 30.037 13.438 -28.714 1.00 80.31 324 LEU A O 1
ATOM 2485 N N . PRO A 1 325 ? 30.921 15.496 -28.592 1.00 71.44 325 PRO A N 1
ATOM 2486 C CA . PRO A 1 325 ? 29.886 16.122 -29.426 1.00 71.44 325 PRO A CA 1
ATOM 2487 C C . PRO A 1 325 ? 29.638 15.444 -30.787 1.00 71.44 325 PRO A C 1
ATOM 2489 O O . PRO A 1 325 ? 28.570 15.602 -31.380 1.00 71.44 325 PRO A O 1
ATOM 2492 N N . ASP A 1 326 ? 30.619 14.706 -31.299 1.00 73.25 326 ASP A N 1
ATOM 2493 C CA . ASP A 1 326 ? 30.586 13.951 -32.549 1.00 73.25 326 ASP A CA 1
ATOM 2494 C C . ASP A 1 326 ? 30.090 12.498 -32.399 1.00 73.25 326 ASP A C 1
ATOM 2496 O O . ASP A 1 326 ? 29.707 11.894 -33.400 1.00 73.25 326 ASP A O 1
ATOM 2500 N N . GLN A 1 327 ? 30.032 11.954 -31.179 1.00 70.12 327 GLN A N 1
ATOM 2501 C CA . GLN A 1 327 ? 29.704 10.546 -30.900 1.00 70.12 327 GLN A CA 1
ATOM 2502 C C . GLN A 1 327 ? 28.202 10.287 -30.682 1.00 70.12 327 GLN A C 1
ATOM 2504 O O . GLN A 1 327 ? 27.720 9.196 -30.982 1.00 70.12 327 GLN A O 1
ATOM 2509 N N . ARG A 1 328 ? 27.437 11.310 -30.269 1.00 79.88 328 ARG A N 1
ATOM 2510 C CA . ARG A 1 328 ? 25.957 11.338 -30.215 1.00 79.88 328 ARG A CA 1
ATOM 2511 C C . ARG A 1 328 ? 25.288 10.207 -29.410 1.00 79.88 328 ARG A C 1
ATOM 2513 O O . ARG A 1 328 ? 24.096 9.964 -29.617 1.00 79.88 328 ARG A O 1
ATOM 2520 N N . PHE A 1 329 ? 25.965 9.545 -28.472 1.00 84.94 329 PHE A N 1
ATOM 2521 C CA . PHE A 1 329 ? 25.341 8.463 -27.695 1.00 84.94 329 PHE A CA 1
ATOM 2522 C C . PHE A 1 329 ? 24.195 8.969 -26.821 1.00 84.94 329 PHE A C 1
ATOM 2524 O O . PHE A 1 329 ? 23.150 8.325 -26.750 1.00 84.94 329 PHE A O 1
ATOM 2531 N N . GLU A 1 330 ? 24.320 10.154 -26.226 1.00 85.62 330 GLU A N 1
ATOM 2532 C CA . GLU A 1 330 ? 23.221 10.782 -25.497 1.00 85.62 330 GLU A CA 1
ATOM 2533 C C . GLU A 1 330 ? 21.978 10.957 -26.383 1.00 85.62 330 GLU A C 1
ATOM 2535 O O . GLU A 1 330 ? 20.853 10.795 -25.910 1.00 85.62 330 GLU A O 1
ATOM 2540 N N . SER A 1 331 ? 22.158 11.258 -27.673 1.00 85.69 331 SER A N 1
ATOM 2541 C CA . SER A 1 331 ? 21.029 11.404 -28.601 1.00 85.69 331 SER A CA 1
ATOM 2542 C C . SER A 1 331 ? 20.302 10.076 -28.809 1.00 85.69 331 SER A C 1
ATOM 2544 O O . SER A 1 331 ? 19.079 10.070 -28.782 1.00 85.69 331 SER A O 1
ATOM 2546 N N . ILE A 1 332 ? 21.032 8.959 -28.915 1.00 86.44 332 ILE A N 1
ATOM 2547 C CA . ILE A 1 332 ? 20.445 7.613 -29.045 1.00 86.44 332 ILE A CA 1
ATOM 2548 C C . ILE A 1 332 ? 19.624 7.258 -27.797 1.00 86.44 332 ILE A C 1
ATOM 2550 O O . ILE A 1 332 ? 18.502 6.774 -27.901 1.00 86.44 332 ILE A O 1
ATOM 2554 N N . PHE A 1 333 ? 20.151 7.523 -26.599 1.00 89.19 333 PHE A N 1
ATOM 2555 C CA . PHE A 1 333 ? 19.412 7.265 -25.359 1.00 89.19 333 PHE A CA 1
ATOM 2556 C C . PHE A 1 333 ? 18.177 8.164 -25.214 1.00 89.19 333 PHE A C 1
ATOM 2558 O O . PHE A 1 333 ? 17.134 7.695 -24.763 1.00 89.19 333 PHE A O 1
ATOM 2565 N N . ASN A 1 334 ? 18.264 9.437 -25.611 1.00 86.50 334 ASN A N 1
ATOM 2566 C CA . ASN A 1 334 ? 17.095 10.317 -25.633 1.00 86.50 334 ASN A CA 1
ATOM 2567 C C . ASN A 1 334 ? 16.058 9.852 -26.666 1.00 86.50 334 ASN A C 1
ATOM 2569 O O . ASN A 1 334 ? 14.873 9.908 -26.371 1.00 86.50 334 ASN A O 1
ATOM 2573 N N . GLU A 1 335 ? 16.477 9.339 -27.825 1.00 87.06 335 GLU A N 1
ATOM 2574 C CA . GLU A 1 335 ? 15.575 8.772 -28.833 1.00 87.06 335 GLU A CA 1
ATOM 2575 C C . GLU A 1 335 ? 14.818 7.552 -28.289 1.00 87.06 335 GLU A C 1
ATOM 2577 O O . GLU A 1 335 ? 13.610 7.445 -28.487 1.00 87.06 335 GLU A O 1
ATOM 2582 N N . ILE A 1 336 ? 15.490 6.674 -27.533 1.00 85.81 336 ILE A N 1
ATOM 2583 C CA . ILE A 1 336 ? 14.839 5.561 -26.817 1.00 85.81 336 ILE A CA 1
ATOM 2584 C C . ILE A 1 336 ? 13.769 6.093 -25.850 1.00 85.81 336 ILE A C 1
ATOM 2586 O O . ILE A 1 336 ? 12.678 5.537 -25.767 1.00 85.81 336 ILE A O 1
ATOM 2590 N N . VAL A 1 337 ? 14.055 7.175 -25.121 1.00 86.56 337 VAL A N 1
ATOM 2591 C CA . VAL A 1 337 ? 13.077 7.803 -24.216 1.00 86.56 337 VAL A CA 1
ATOM 2592 C C . VAL A 1 337 ? 11.910 8.425 -24.991 1.00 86.56 337 VAL A C 1
ATOM 2594 O O . VAL A 1 337 ? 10.765 8.244 -24.592 1.00 86.56 337 VAL A O 1
ATOM 2597 N N . GLU A 1 338 ? 12.173 9.125 -26.097 1.00 86.38 338 GLU A N 1
ATOM 2598 C CA . GLU A 1 338 ? 11.153 9.779 -26.934 1.00 86.38 338 GLU A CA 1
ATOM 2599 C C . GLU A 1 338 ? 10.182 8.780 -27.581 1.00 86.38 338 GLU A C 1
ATOM 2601 O O . GLU A 1 338 ? 9.008 9.100 -27.757 1.00 86.38 338 GLU A O 1
ATOM 2606 N N . HIS A 1 339 ? 10.651 7.569 -27.894 1.00 84.62 339 HIS A N 1
ATOM 2607 C CA . HIS A 1 339 ? 9.827 6.477 -28.426 1.00 84.62 339 HIS A CA 1
ATOM 2608 C C . HIS A 1 339 ? 9.275 5.538 -27.339 1.00 84.62 339 HIS A C 1
ATOM 2610 O O . HIS A 1 339 ? 8.546 4.591 -27.648 1.00 84.62 339 HIS A O 1
ATOM 2616 N N . GLY A 1 340 ? 9.622 5.773 -26.073 1.00 81.50 340 GLY A N 1
ATOM 2617 C CA . GLY A 1 340 ? 9.073 5.054 -24.932 1.00 81.50 340 GLY A CA 1
ATOM 2618 C C . GLY A 1 340 ? 7.685 5.572 -24.558 1.00 81.50 340 GLY A C 1
ATOM 2619 O O . GLY A 1 340 ? 7.424 6.773 -24.561 1.00 81.50 340 GLY A O 1
ATOM 2620 N N . GLU A 1 341 ? 6.790 4.669 -24.171 1.00 82.56 341 GLU A N 1
ATOM 2621 C CA . GLU A 1 341 ? 5.528 5.044 -23.534 1.00 82.56 341 GLU A CA 1
ATOM 2622 C C . GLU A 1 341 ? 5.787 5.224 -22.042 1.00 82.56 341 GLU A C 1
ATOM 2624 O O . GLU A 1 341 ? 6.372 4.344 -21.418 1.00 82.56 341 GLU A O 1
ATOM 2629 N N . GLU A 1 342 ? 5.402 6.356 -21.453 1.00 77.56 342 GLU A N 1
ATOM 2630 C CA . GLU A 1 342 ? 5.585 6.547 -20.012 1.00 77.56 342 GLU A CA 1
ATOM 2631 C C . GLU A 1 342 ? 4.744 5.494 -19.266 1.00 77.56 342 GLU A C 1
ATOM 2633 O O . GLU A 1 342 ? 3.522 5.431 -19.416 1.00 77.56 342 GLU A O 1
ATOM 2638 N N . ASP A 1 343 ? 5.420 4.626 -18.514 1.00 73.75 343 ASP A N 1
ATOM 2639 C CA . ASP A 1 343 ? 4.853 3.483 -17.807 1.00 73.75 343 ASP A CA 1
ATOM 2640 C C . ASP A 1 343 ? 4.173 3.976 -16.532 1.00 73.75 343 ASP A C 1
ATOM 2642 O O . ASP A 1 343 ? 4.705 3.914 -15.419 1.00 73.75 343 ASP A O 1
ATOM 2646 N N . HIS A 1 344 ? 2.989 4.548 -16.722 1.00 65.88 344 HIS A N 1
ATOM 2647 C CA . HIS A 1 344 ? 2.073 4.826 -15.637 1.00 65.88 344 HIS A CA 1
ATOM 2648 C C . HIS A 1 344 ? 1.036 3.733 -15.611 1.00 65.88 344 HIS A C 1
ATOM 2650 O O . HIS A 1 344 ? 0.192 3.645 -16.502 1.00 65.88 344 HIS A O 1
ATOM 2656 N N . GLU A 1 345 ? 1.014 2.958 -14.538 1.00 75.25 345 GLU A N 1
ATOM 2657 C CA . GLU A 1 345 ? -0.202 2.233 -14.212 1.00 75.25 345 GLU A CA 1
ATOM 2658 C C . GLU A 1 345 ? -1.366 3.232 -14.168 1.00 75.25 345 GLU A C 1
ATOM 2660 O O . GLU A 1 345 ? -1.366 4.183 -13.380 1.00 75.25 345 GLU A O 1
ATOM 2665 N N . VAL A 1 346 ? -2.323 3.062 -15.078 1.00 82.81 346 VAL A N 1
ATOM 2666 C CA . VAL A 1 346 ? -3.514 3.902 -15.147 1.00 82.81 346 VAL A CA 1
ATOM 2667 C C . VAL A 1 346 ? -4.577 3.244 -14.280 1.00 82.81 346 VAL A C 1
ATOM 2669 O O . VAL A 1 346 ? -5.134 2.211 -14.653 1.00 82.81 346 VAL A O 1
ATOM 2672 N N . VAL A 1 347 ? -4.827 3.829 -13.115 1.00 88.88 347 VAL A N 1
ATOM 2673 C CA . VAL A 1 347 ? -5.796 3.361 -12.124 1.00 88.88 347 VAL A CA 1
ATOM 2674 C C . VAL A 1 347 ? -7.180 3.869 -12.514 1.00 88.88 347 VAL A C 1
ATOM 2676 O O . VAL A 1 347 ? -7.332 5.040 -12.865 1.00 88.88 347 VAL A O 1
ATOM 2679 N N . LEU A 1 348 ? -8.190 3.001 -12.479 1.00 91.12 348 LEU A N 1
ATOM 2680 C CA . LEU A 1 348 ? -9.575 3.410 -12.722 1.00 91.12 348 LEU A CA 1
ATOM 2681 C C . LEU A 1 348 ? -10.083 4.309 -11.587 1.00 91.12 348 LEU A C 1
ATOM 2683 O O . LEU A 1 348 ? -9.697 4.144 -10.435 1.00 91.12 348 LEU A O 1
ATOM 2687 N N . VAL A 1 349 ? -10.970 5.247 -11.907 1.00 91.31 349 VAL A N 1
ATOM 2688 C CA . VAL A 1 349 ? -11.542 6.200 -10.949 1.00 91.31 349 VAL A CA 1
ATOM 2689 C C . VAL A 1 349 ? -13.056 6.217 -11.096 1.00 91.31 349 VAL A C 1
ATOM 2691 O O . VAL A 1 349 ? -13.597 6.181 -12.206 1.00 91.31 349 VAL A O 1
ATOM 2694 N N . GLY A 1 350 ? -13.758 6.240 -9.969 1.00 92.06 350 GLY A N 1
ATOM 2695 C CA . GLY A 1 350 ? -15.204 6.121 -9.968 1.00 92.06 350 GLY A CA 1
ATOM 2696 C C . GLY A 1 350 ? -15.837 6.347 -8.606 1.00 92.06 350 GLY A C 1
ATOM 2697 O O . GLY A 1 350 ? -15.269 7.010 -7.741 1.00 92.06 350 GLY A O 1
ATOM 2698 N N . ARG A 1 351 ? -17.030 5.773 -8.422 1.00 91.81 351 ARG A N 1
ATOM 2699 C CA . ARG A 1 351 ? -17.772 5.755 -7.154 1.00 91.81 351 ARG A CA 1
ATOM 2700 C C . ARG A 1 351 ? -18.446 4.395 -6.920 1.00 91.81 351 ARG A C 1
ATOM 2702 O O . ARG A 1 351 ? -18.919 3.787 -7.886 1.00 91.81 351 ARG A O 1
ATOM 2709 N N . PRO A 1 352 ? -18.550 3.932 -5.662 1.00 90.62 352 PRO A N 1
ATOM 2710 C CA . PRO A 1 352 ? -19.375 2.784 -5.301 1.00 90.62 352 PRO A CA 1
ATOM 2711 C C . PRO A 1 352 ? -20.837 3.011 -5.690 1.00 90.62 352 PRO A C 1
ATOM 2713 O O . PRO A 1 352 ? -21.350 4.128 -5.574 1.00 90.62 352 PRO A O 1
ATOM 2716 N N . THR A 1 353 ? -21.528 1.955 -6.107 1.00 85.25 353 THR A N 1
ATOM 2717 C CA . THR A 1 353 ? -22.985 1.981 -6.236 1.00 85.25 353 THR A CA 1
ATOM 2718 C C . THR A 1 353 ? -23.602 1.481 -4.926 1.00 85.25 353 THR A C 1
ATOM 2720 O O . THR A 1 353 ? -23.259 0.418 -4.404 1.00 85.25 353 THR A O 1
ATOM 2723 N N . TRP A 1 354 ? -24.492 2.282 -4.338 1.00 71.12 354 TRP A N 1
ATOM 2724 C CA . TRP A 1 354 ? -25.080 2.005 -3.018 1.00 71.12 354 TRP A CA 1
ATOM 2725 C C . TRP A 1 354 ? -26.141 0.888 -3.031 1.00 71.12 354 TRP A C 1
ATOM 2727 O O . TRP A 1 354 ? -26.733 0.583 -2.001 1.00 71.12 354 TRP A O 1
ATOM 2737 N N . ASP A 1 355 ? -26.375 0.275 -4.192 1.00 66.12 355 ASP A N 1
ATOM 2738 C CA . ASP A 1 355 ? -27.273 -0.858 -4.429 1.00 66.12 355 ASP A CA 1
ATOM 2739 C C . ASP A 1 355 ? -26.605 -2.236 -4.244 1.00 66.12 355 ASP A C 1
ATOM 2741 O O . ASP A 1 355 ? -27.290 -3.254 -4.315 1.00 66.12 355 ASP A O 1
ATOM 2745 N N . GLY A 1 356 ? -25.309 -2.280 -3.906 1.00 59.09 356 GLY A N 1
ATOM 2746 C CA . GLY A 1 356 ? -24.672 -3.462 -3.320 1.00 59.09 356 GLY A CA 1
ATOM 2747 C C . GLY A 1 356 ? -23.738 -4.239 -4.248 1.00 59.09 356 GLY A C 1
ATOM 2748 O O . GLY A 1 356 ? -24.122 -5.237 -4.852 1.00 59.09 356 GLY A O 1
ATOM 2749 N N . GLY A 1 357 ? -22.457 -3.863 -4.234 1.00 71.62 357 GLY A N 1
ATOM 2750 C CA . GLY A 1 357 ? -21.363 -4.707 -4.737 1.00 71.62 357 GLY A CA 1
ATOM 2751 C C . GLY A 1 357 ? -20.775 -4.300 -6.086 1.00 71.62 357 GLY A C 1
ATOM 2752 O O . GLY A 1 357 ? -19.942 -5.025 -6.632 1.00 71.62 357 GLY A O 1
ATOM 2753 N N . SER A 1 358 ? -21.193 -3.161 -6.639 1.00 82.94 358 SER A N 1
ATOM 2754 C CA . SER A 1 358 ? -20.662 -2.651 -7.899 1.00 82.94 358 SER A CA 1
ATOM 2755 C C . SER A 1 358 ? -20.062 -1.253 -7.783 1.00 82.94 358 SER A C 1
ATOM 2757 O O . SER A 1 358 ? -20.229 -0.533 -6.799 1.00 82.94 358 SER A O 1
ATOM 2759 N N . PHE A 1 359 ? -19.284 -0.896 -8.800 1.00 92.12 359 PHE A N 1
ATOM 2760 C CA . PHE A 1 359 ? -18.498 0.324 -8.841 1.00 92.12 359 PHE A CA 1
ATOM 2761 C C . PHE A 1 359 ? -18.678 0.983 -10.206 1.00 92.12 359 PHE A C 1
ATOM 2763 O O . PHE A 1 359 ? -18.419 0.362 -11.236 1.00 92.12 359 PHE A O 1
ATOM 2770 N N . SER A 1 360 ? -19.147 2.227 -10.229 1.00 91.81 360 SER A N 1
ATOM 2771 C CA . SER A 1 360 ? -19.324 2.994 -11.459 1.00 91.81 360 SER A CA 1
ATOM 2772 C C . SER A 1 360 ? -18.045 3.765 -11.756 1.00 91.81 360 SER A C 1
ATOM 2774 O O . SER A 1 360 ? -17.744 4.756 -11.093 1.00 91.81 360 SER A O 1
ATOM 2776 N N . CYS A 1 361 ? -17.311 3.326 -12.771 1.00 91.38 361 CYS A N 1
ATOM 2777 C CA . CYS A 1 361 ? -16.134 4.009 -13.283 1.00 91.38 361 CYS A CA 1
ATOM 2778 C C . CYS A 1 361 ? -16.555 5.180 -14.180 1.00 91.38 361 CYS A C 1
ATOM 2780 O O . CYS A 1 361 ? -17.460 5.026 -15.001 1.00 91.38 361 CYS A O 1
ATOM 2782 N N . TYR A 1 362 ? -15.901 6.332 -14.035 1.00 88.56 362 TYR A N 1
ATOM 2783 C CA . TYR A 1 362 ? -16.104 7.521 -14.881 1.00 88.56 362 TYR A CA 1
ATOM 2784 C C . TYR A 1 362 ? -14.801 8.155 -15.382 1.00 88.56 362 TYR A C 1
ATOM 2786 O O . TYR A 1 362 ? -14.819 9.175 -16.067 1.00 88.56 362 TYR A O 1
ATOM 2794 N N . GLY A 1 363 ? -13.653 7.579 -15.030 1.00 86.00 363 GLY A N 1
ATOM 2795 C CA . GLY A 1 363 ? -12.362 8.100 -15.446 1.00 86.00 363 GLY A CA 1
ATOM 2796 C C . GLY A 1 363 ? -11.222 7.163 -15.091 1.00 86.00 363 GLY A C 1
ATOM 2797 O O . GLY A 1 363 ? -11.423 6.052 -14.600 1.00 86.00 363 GLY A O 1
ATOM 2798 N N . ALA A 1 364 ? -10.006 7.617 -15.358 1.00 86.00 364 ALA A N 1
ATOM 2799 C CA . ALA A 1 364 ? -8.798 6.919 -14.964 1.00 86.00 364 ALA A CA 1
ATOM 2800 C C . ALA A 1 364 ? -7.681 7.942 -14.726 1.00 86.00 364 ALA A C 1
ATOM 2802 O O . ALA A 1 364 ? -7.657 8.995 -15.364 1.00 86.00 364 ALA A O 1
ATOM 2803 N N . ARG A 1 365 ? -6.771 7.657 -13.795 1.00 83.38 365 ARG A N 1
ATOM 2804 C CA . ARG A 1 365 ? -5.674 8.549 -13.402 1.00 83.38 365 ARG A CA 1
ATOM 2805 C C . ARG A 1 365 ? -4.374 7.772 -13.292 1.00 83.38 365 ARG A C 1
ATOM 2807 O O . ARG A 1 365 ? -4.359 6.582 -12.995 1.00 83.38 365 ARG A O 1
ATOM 2814 N N . PHE A 1 366 ? -3.256 8.453 -13.507 1.00 81.75 366 PHE A N 1
ATOM 2815 C CA . PHE A 1 366 ? -1.948 7.841 -13.306 1.00 81.75 366 PHE A CA 1
ATOM 2816 C C . PHE A 1 366 ? -1.730 7.484 -11.832 1.00 81.75 366 PHE A C 1
ATOM 2818 O O . PHE A 1 366 ? -1.967 8.317 -10.954 1.00 81.75 366 PHE A O 1
ATOM 2825 N N . ARG A 1 367 ? -1.187 6.290 -11.560 1.00 81.25 367 ARG A N 1
ATOM 2826 C CA . ARG A 1 367 ? -0.886 5.788 -10.207 1.00 81.25 367 ARG A CA 1
ATOM 2827 C C . ARG A 1 367 ? -0.092 6.793 -9.375 1.00 81.25 367 ARG A C 1
ATOM 2829 O O . ARG A 1 367 ? -0.402 7.021 -8.209 1.00 81.25 367 ARG A O 1
ATOM 2836 N N . ARG A 1 368 ? 0.896 7.459 -9.982 1.00 78.19 368 ARG A N 1
ATOM 2837 C CA . ARG A 1 368 ? 1.682 8.511 -9.314 1.00 78.19 368 ARG A CA 1
ATOM 2838 C C . ARG A 1 368 ? 0.834 9.687 -8.822 1.00 78.19 368 ARG A C 1
ATOM 2840 O O . ARG A 1 368 ? 1.176 10.269 -7.804 1.00 78.19 368 ARG A O 1
ATOM 2847 N N . GLY A 1 369 ? -0.246 10.018 -9.530 1.00 75.75 369 GLY A N 1
ATOM 2848 C CA . GLY A 1 369 ? -1.136 11.139 -9.224 1.00 75.75 369 GLY A CA 1
ATOM 2849 C C . GLY A 1 369 ? -2.194 10.818 -8.169 1.00 75.75 369 GLY A C 1
ATOM 2850 O O . GLY A 1 369 ? -2.646 11.728 -7.491 1.00 75.75 369 GLY A O 1
ATOM 2851 N N . VAL A 1 370 ? -2.560 9.545 -8.001 1.00 77.50 370 VAL A N 1
ATOM 2852 C CA . VAL A 1 370 ? -3.462 9.079 -6.923 1.00 77.50 370 VAL A CA 1
ATOM 2853 C C . VAL A 1 370 ? -2.701 8.710 -5.643 1.00 77.50 370 VAL A C 1
ATOM 2855 O O . VAL A 1 370 ? -3.256 8.577 -4.553 1.00 77.50 370 VAL A O 1
ATOM 2858 N N . MET A 1 371 ? -1.380 8.549 -5.752 1.00 74.75 371 MET A N 1
ATOM 2859 C CA . MET A 1 371 ? -0.529 8.206 -4.620 1.00 74.75 371 MET A CA 1
ATOM 2860 C C . MET A 1 371 ? 0.034 9.405 -3.846 1.00 74.75 371 MET A C 1
ATOM 2862 O O . MET A 1 371 ? 0.693 9.184 -2.823 1.00 74.75 371 MET A O 1
ATOM 2866 N N . ILE A 1 372 ? -0.238 10.638 -4.281 1.00 70.19 372 ILE A N 1
ATOM 2867 C CA . ILE A 1 372 ? 0.234 11.856 -3.614 1.00 70.19 372 ILE A CA 1
ATOM 2868 C C . ILE A 1 372 ? -0.511 12.017 -2.275 1.00 70.19 372 ILE A C 1
ATOM 2870 O O . ILE A 1 372 ? -1.740 12.097 -2.271 1.00 70.19 372 ILE A O 1
ATOM 2874 N N . PRO A 1 373 ? 0.193 12.046 -1.127 1.00 63.72 373 PRO A N 1
ATOM 2875 C CA . PRO A 1 373 ? -0.445 12.273 0.169 1.00 63.72 373 PRO A CA 1
ATOM 2876 C C . PRO A 1 373 ? -1.194 13.612 0.209 1.00 63.72 373 PRO A C 1
ATOM 2878 O O . PRO A 1 373 ? -0.745 14.588 -0.393 1.00 63.72 373 PRO A O 1
ATOM 2881 N N . HIS A 1 374 ? -2.303 13.673 0.951 1.00 65.88 374 HIS A N 1
ATOM 2882 C CA . HIS A 1 374 ? -3.079 14.896 1.208 1.00 65.88 374 HIS A CA 1
ATOM 2883 C C . HIS A 1 374 ? -3.738 15.544 -0.024 1.00 65.88 374 HIS A C 1
ATOM 2885 O O . HIS A 1 374 ? -4.226 16.669 0.063 1.00 65.88 374 HIS A O 1
ATOM 2891 N N . GLN A 1 375 ? -3.801 14.842 -1.159 1.00 64.12 375 GLN A N 1
ATOM 2892 C CA . GLN A 1 375 ? -4.603 15.225 -2.326 1.00 64.12 375 GLN A CA 1
ATOM 2893 C C . GLN A 1 375 ? -5.911 14.426 -2.357 1.00 64.12 375 GLN A C 1
ATOM 2895 O O . GLN A 1 375 ? -6.166 13.667 -3.288 1.00 64.12 375 GLN A O 1
ATOM 2900 N N . ASN A 1 376 ? -6.727 14.548 -1.307 1.00 64.00 376 ASN A N 1
ATOM 2901 C CA . ASN A 1 376 ? -8.039 13.908 -1.297 1.00 64.00 376 ASN A CA 1
ATOM 2902 C C . ASN A 1 376 ? -8.957 14.629 -2.297 1.00 64.00 376 ASN A C 1
ATOM 2904 O O . ASN A 1 376 ? -9.333 15.779 -2.089 1.00 64.00 376 ASN A O 1
ATOM 2908 N N . THR A 1 377 ? -9.274 13.956 -3.398 1.00 65.25 377 THR A N 1
ATOM 2909 C CA . THR A 1 377 ? -10.136 14.467 -4.474 1.00 65.25 377 THR A CA 1
ATOM 2910 C C . THR A 1 377 ? -11.605 14.074 -4.288 1.00 65.25 377 THR A C 1
ATOM 2912 O O . THR A 1 377 ? -12.424 14.366 -5.153 1.00 65.25 377 THR A O 1
ATOM 2915 N N . HIS A 1 378 ? -11.949 13.396 -3.183 1.00 71.38 378 HIS A N 1
ATOM 2916 C CA . HIS A 1 378 ? -13.236 12.720 -2.947 1.00 71.38 378 HIS A CA 1
ATOM 2917 C C . HIS A 1 378 ? -13.597 11.635 -3.980 1.00 71.38 378 HIS A C 1
ATOM 2919 O O . HIS A 1 378 ? -14.670 11.027 -3.903 1.00 71.38 378 HIS A O 1
ATOM 2925 N N . ASP A 1 379 ? -12.705 11.357 -4.930 1.00 83.62 379 ASP A N 1
ATOM 2926 C CA . ASP A 1 379 ? -12.817 10.232 -5.841 1.00 83.62 379 ASP A CA 1
ATOM 2927 C C . ASP A 1 379 ? -12.578 8.907 -5.107 1.00 83.62 379 ASP A C 1
ATOM 2929 O O . ASP A 1 379 ? -11.894 8.841 -4.078 1.00 83.62 379 ASP A O 1
ATOM 2933 N N . TRP A 1 380 ? -13.140 7.834 -5.665 1.00 92.19 380 TRP A N 1
ATOM 2934 C CA . TRP A 1 380 ? -12.878 6.479 -5.206 1.00 92.19 380 TRP A CA 1
ATOM 2935 C C . TRP A 1 380 ? -12.030 5.724 -6.217 1.00 92.19 380 TRP A C 1
ATOM 2937 O O . TRP A 1 380 ? -12.216 5.855 -7.431 1.00 92.19 380 TRP A O 1
ATOM 2947 N N . LEU A 1 381 ? -11.152 4.869 -5.703 1.00 93.56 381 LEU A N 1
ATOM 2948 C CA . LEU A 1 381 ? -10.357 3.947 -6.502 1.00 93.56 381 LEU A CA 1
ATOM 2949 C C . LEU A 1 381 ? -10.807 2.507 -6.234 1.00 93.56 381 LEU A C 1
ATOM 2951 O O . LEU A 1 381 ? -10.860 2.083 -5.075 1.00 93.56 381 LEU A O 1
ATOM 2955 N N . PRO A 1 382 ? -11.103 1.718 -7.272 1.00 95.38 382 PRO A N 1
ATOM 2956 C CA . PRO A 1 382 ? -11.370 0.304 -7.112 1.00 95.38 382 PRO A CA 1
ATOM 2957 C C . PRO A 1 382 ? -10.055 -0.468 -6.919 1.00 95.38 382 PRO A C 1
ATOM 2959 O O . PRO A 1 382 ? -9.060 -0.235 -7.611 1.00 95.38 382 PRO A O 1
ATOM 2962 N N . ALA A 1 383 ? -10.050 -1.414 -5.986 1.00 95.75 383 ALA A N 1
ATOM 2963 C CA . ALA A 1 383 ? -8.894 -2.240 -5.647 1.00 95.75 383 ALA A CA 1
ATOM 2964 C C . ALA A 1 383 ? -9.310 -3.690 -5.370 1.00 95.75 383 ALA A C 1
ATOM 2966 O O . ALA A 1 383 ? -10.477 -3.978 -5.104 1.00 95.75 383 ALA A O 1
ATOM 2967 N N . VAL A 1 384 ? -8.353 -4.613 -5.413 1.00 96.69 384 VAL A N 1
ATOM 2968 C CA . VAL A 1 384 ? -8.544 -6.018 -5.037 1.00 96.69 384 VAL A CA 1
ATOM 2969 C C . VAL A 1 384 ? -7.733 -6.358 -3.791 1.00 96.69 384 VAL A C 1
ATOM 2971 O O . VAL A 1 384 ? -6.626 -5.855 -3.603 1.00 96.69 384 VAL A O 1
ATOM 2974 N N . ILE A 1 385 ? -8.279 -7.241 -2.957 1.00 97.25 385 ILE A N 1
ATOM 2975 C CA . ILE A 1 385 ? -7.532 -8.008 -1.955 1.00 97.25 385 ILE A CA 1
ATOM 2976 C C . ILE A 1 385 ? -7.703 -9.482 -2.285 1.00 97.25 385 ILE A C 1
ATOM 2978 O O . ILE A 1 385 ? -8.821 -9.943 -2.505 1.00 97.25 385 ILE A O 1
ATOM 2982 N N . VAL A 1 386 ? -6.602 -10.225 -2.292 1.00 97.81 386 VAL A N 1
ATOM 2983 C CA . VAL A 1 386 ? -6.573 -11.650 -2.611 1.00 97.81 386 VAL A CA 1
ATOM 2984 C C . VAL A 1 386 ? -6.107 -12.428 -1.385 1.00 97.81 386 VAL A C 1
ATOM 2986 O O . VAL A 1 386 ? -4.918 -12.496 -1.071 1.00 97.81 386 VAL A O 1
ATOM 2989 N N . ILE A 1 387 ? -7.061 -13.046 -0.694 1.00 98.12 387 ILE A N 1
ATOM 2990 C CA . ILE A 1 387 ? -6.821 -13.984 0.400 1.00 98.12 387 ILE A CA 1
ATOM 2991 C C . ILE A 1 387 ? -6.244 -15.264 -0.207 1.00 98.12 387 ILE A C 1
ATOM 2993 O O . ILE A 1 387 ? -6.968 -16.147 -0.671 1.00 98.12 387 ILE A O 1
ATOM 2997 N N . THR A 1 388 ? -4.917 -15.339 -0.239 1.00 97.44 388 THR A N 1
ATOM 2998 C CA . THR A 1 388 ? -4.193 -16.518 -0.717 1.00 97.44 388 THR A CA 1
ATOM 2999 C C . THR A 1 388 ? -3.994 -17.514 0.420 1.00 97.44 388 THR A C 1
ATOM 3001 O O . THR A 1 388 ? -3.714 -17.150 1.564 1.00 97.44 388 THR A O 1
ATOM 3004 N N . TRP A 1 389 ? -4.159 -18.794 0.116 1.00 97.00 389 TRP A N 1
ATOM 3005 C CA . TRP A 1 389 ? -3.955 -19.883 1.066 1.00 97.00 389 TRP A CA 1
ATOM 3006 C C . TRP A 1 389 ? -3.490 -21.135 0.329 1.00 97.00 389 TRP A C 1
ATOM 3008 O O . TRP A 1 389 ? -3.620 -21.237 -0.889 1.00 97.00 389 TRP A O 1
ATOM 3018 N N . ARG A 1 390 ? -2.927 -22.102 1.048 1.00 95.12 390 ARG A N 1
ATOM 3019 C CA . ARG A 1 390 ? -2.522 -23.395 0.477 1.00 95.12 390 ARG A CA 1
ATOM 3020 C C . ARG A 1 390 ? -2.847 -24.539 1.424 1.00 95.12 390 ARG A C 1
ATOM 3022 O O . ARG A 1 390 ? -2.996 -24.325 2.626 1.00 95.12 390 ARG A O 1
ATOM 3029 N N . ARG A 1 391 ? -2.897 -25.758 0.884 1.00 94.44 391 ARG A N 1
ATOM 3030 C CA . ARG A 1 391 ? -2.944 -26.989 1.685 1.00 94.44 391 ARG A CA 1
ATOM 3031 C C . ARG A 1 391 ? -1.577 -27.653 1.727 1.00 94.44 391 ARG A C 1
ATOM 3033 O O . ARG A 1 391 ? -1.007 -27.926 0.672 1.00 94.44 391 ARG A O 1
ATOM 3040 N N . ARG A 1 392 ? -1.080 -27.955 2.922 1.00 90.06 392 ARG A N 1
ATOM 3041 C CA . ARG A 1 392 ? 0.144 -28.729 3.146 1.00 90.06 392 ARG A CA 1
ATOM 3042 C C . ARG A 1 392 ? -0.103 -29.737 4.260 1.00 90.06 392 ARG A C 1
ATOM 3044 O O . ARG A 1 392 ? -0.518 -29.336 5.336 1.00 90.06 392 ARG A O 1
ATOM 3051 N N . GLU A 1 393 ? 0.160 -31.019 3.997 1.00 83.88 393 GLU A N 1
ATOM 3052 C CA . GLU A 1 393 ? 0.087 -32.082 5.020 1.00 83.88 393 GLU A CA 1
ATOM 3053 C C . GLU A 1 393 ? -1.249 -32.053 5.805 1.00 83.88 393 GLU A C 1
ATOM 3055 O O . GLU A 1 393 ? -1.271 -32.069 7.031 1.00 83.88 393 GLU A O 1
ATOM 3060 N N . ASP A 1 394 ? -2.368 -31.935 5.074 1.00 82.69 394 ASP A N 1
ATOM 3061 C CA . ASP A 1 394 ? -3.749 -31.781 5.578 1.00 82.69 394 ASP A CA 1
ATOM 3062 C C . ASP A 1 394 ? -4.053 -30.513 6.401 1.00 82.69 394 ASP A C 1
ATOM 3064 O O . ASP A 1 394 ? -5.164 -30.348 6.909 1.00 82.69 394 ASP A O 1
ATOM 3068 N N . GLN A 1 395 ? -3.123 -29.561 6.477 1.00 92.06 395 GLN A N 1
ATOM 3069 C CA . GLN A 1 395 ? -3.343 -28.250 7.085 1.00 92.06 395 GLN A CA 1
ATOM 3070 C C . GLN A 1 395 ? -3.565 -27.165 6.033 1.00 92.06 395 GLN A C 1
ATOM 3072 O O . GLN A 1 395 ? -2.926 -27.145 4.979 1.00 92.06 395 GLN A O 1
ATOM 3077 N N . VAL A 1 396 ? -4.480 -26.242 6.335 1.00 96.31 396 VAL A N 1
ATOM 3078 C CA . VAL A 1 396 ? -4.748 -25.056 5.518 1.00 96.31 396 VAL A CA 1
ATOM 3079 C C . VAL A 1 396 ? -4.025 -23.864 6.133 1.00 96.31 396 VAL A C 1
ATOM 3081 O O . VAL A 1 396 ? -4.307 -23.476 7.269 1.00 96.31 396 VAL A O 1
ATOM 3084 N N . GLU A 1 397 ? -3.109 -23.278 5.369 1.00 95.38 397 GLU A N 1
ATOM 3085 C CA . GLU A 1 397 ? -2.277 -22.152 5.790 1.00 95.38 397 GLU A CA 1
ATOM 3086 C C . GLU A 1 397 ? -2.635 -20.903 4.969 1.00 95.38 397 GLU A C 1
ATOM 3088 O O . GLU A 1 397 ? -2.507 -20.941 3.738 1.00 95.38 397 GLU A O 1
ATOM 3093 N N . PRO A 1 398 ? -3.053 -19.789 5.595 1.00 97.62 398 PRO A N 1
ATOM 3094 C CA . PRO A 1 398 ? -3.138 -18.508 4.915 1.00 97.62 398 PRO A CA 1
ATOM 3095 C C . PRO A 1 398 ? -1.736 -17.953 4.647 1.00 97.62 398 PRO A C 1
ATOM 3097 O O . PRO A 1 398 ? -0.816 -18.098 5.460 1.00 97.62 398 PRO A O 1
ATOM 3100 N N . LEU A 1 399 ? -1.590 -17.303 3.498 1.00 97.12 399 LEU A N 1
ATOM 3101 C CA . LEU A 1 399 ? -0.344 -16.723 3.022 1.00 97.12 399 LEU A CA 1
ATOM 3102 C C . LEU A 1 399 ? -0.486 -15.196 2.983 1.00 97.12 399 LEU A C 1
ATOM 3104 O O . LEU A 1 399 ? -1.446 -14.657 2.423 1.00 97.12 399 LEU A O 1
ATOM 3108 N N . LEU A 1 400 ? 0.440 -14.505 3.649 1.00 97.12 400 LEU A N 1
ATOM 3109 C CA . LEU A 1 400 ? 0.467 -13.045 3.732 1.00 97.12 400 LEU A CA 1
ATOM 3110 C C . LEU A 1 400 ? 1.893 -12.523 3.578 1.00 97.12 400 LEU A C 1
ATOM 3112 O O . LEU A 1 400 ? 2.857 -13.144 4.039 1.00 97.12 400 LEU A O 1
ATOM 3116 N N . GLU A 1 401 ? 1.994 -11.352 2.967 1.00 95.06 401 GLU A N 1
ATOM 3117 C CA . GLU A 1 401 ? 3.215 -10.597 2.751 1.00 95.06 401 GLU A CA 1
ATOM 3118 C C . GLU A 1 401 ? 3.559 -9.758 3.981 1.00 95.06 401 GLU A C 1
ATOM 3120 O O . GLU A 1 401 ? 2.684 -9.195 4.640 1.00 95.06 401 GLU A O 1
ATOM 3125 N N . ILE A 1 402 ? 4.851 -9.631 4.277 1.00 94.88 402 ILE A N 1
ATOM 3126 C CA . ILE A 1 402 ? 5.352 -8.547 5.126 1.00 94.88 402 ILE A CA 1
ATOM 3127 C C . ILE A 1 402 ? 5.691 -7.374 4.209 1.00 94.88 402 ILE A C 1
ATOM 3129 O O . ILE A 1 402 ? 6.537 -7.492 3.317 1.00 94.88 402 ILE A O 1
ATOM 3133 N N . ASN A 1 403 ? 5.056 -6.228 4.437 1.00 92.94 403 ASN A N 1
ATOM 3134 C CA . ASN A 1 403 ? 5.250 -5.039 3.621 1.00 92.94 403 ASN A CA 1
ATOM 3135 C C . ASN A 1 403 ? 6.625 -4.428 3.901 1.00 92.94 403 ASN A C 1
ATOM 3137 O O . ASN A 1 403 ? 6.898 -3.881 4.968 1.00 92.94 403 ASN A O 1
ATOM 3141 N N . THR A 1 404 ? 7.500 -4.479 2.910 1.00 88.25 404 THR A N 1
ATOM 3142 C CA . THR A 1 404 ? 8.847 -3.916 2.933 1.00 88.25 404 THR A CA 1
ATOM 3143 C C . THR A 1 404 ? 9.004 -2.903 1.801 1.00 88.25 404 THR A C 1
ATOM 3145 O O . THR A 1 404 ? 8.229 -2.907 0.846 1.00 88.25 404 THR A O 1
ATOM 3148 N N . PRO A 1 405 ? 10.060 -2.073 1.826 1.00 83.88 405 PRO A N 1
ATOM 3149 C CA . PRO A 1 405 ? 10.427 -1.233 0.687 1.00 83.88 405 PRO A CA 1
ATOM 3150 C C . PRO A 1 405 ? 10.540 -1.964 -0.665 1.00 83.88 405 PRO A C 1
ATOM 3152 O O . PRO A 1 405 ? 10.517 -1.302 -1.701 1.00 83.88 405 PRO A O 1
ATOM 3155 N N . LYS A 1 406 ? 10.691 -3.301 -0.664 1.00 79.75 406 LYS A N 1
ATOM 3156 C CA . LYS A 1 406 ? 10.870 -4.125 -1.868 1.00 79.75 406 LYS A CA 1
ATOM 3157 C C . LYS A 1 406 ? 9.559 -4.566 -2.527 1.00 79.75 406 LYS A C 1
ATOM 3159 O O . LYS A 1 406 ? 9.549 -4.788 -3.733 1.00 79.75 406 LYS A O 1
ATOM 3164 N N . ASN A 1 407 ? 8.473 -4.703 -1.774 1.00 83.12 407 ASN A N 1
ATOM 3165 C CA . ASN A 1 407 ? 7.183 -5.178 -2.292 1.00 83.12 407 ASN A CA 1
ATOM 3166 C C . ASN A 1 407 ? 6.049 -4.163 -2.093 1.00 83.12 407 ASN A C 1
ATOM 3168 O O . ASN A 1 407 ? 5.050 -4.248 -2.790 1.00 83.12 407 ASN A O 1
ATOM 3172 N N . SER A 1 408 ? 6.216 -3.152 -1.234 1.00 86.00 408 SER A N 1
ATOM 3173 C CA . SER A 1 408 ? 5.178 -2.157 -0.976 1.00 86.00 408 SER A CA 1
ATOM 3174 C C . SER A 1 408 ? 5.694 -0.719 -1.000 1.00 86.00 408 SER A C 1
ATOM 3176 O O . SER A 1 408 ? 6.840 -0.412 -0.662 1.00 86.00 408 SER A O 1
ATOM 3178 N N . THR A 1 409 ? 4.804 0.190 -1.396 1.00 81.94 409 THR A N 1
ATOM 3179 C CA . THR A 1 409 ? 4.984 1.647 -1.320 1.00 81.94 409 THR A CA 1
ATOM 3180 C C . THR A 1 409 ? 4.497 2.244 -0.001 1.00 81.94 409 THR A C 1
ATOM 3182 O O . THR A 1 409 ? 4.888 3.355 0.351 1.00 81.94 409 THR A O 1
ATOM 3185 N N . ARG A 1 410 ? 3.587 1.555 0.696 1.00 83.50 410 ARG A N 1
ATOM 3186 C CA . ARG A 1 410 ? 2.835 2.065 1.853 1.00 83.50 410 ARG A CA 1
ATOM 3187 C C . ARG A 1 410 ? 2.731 0.993 2.935 1.00 83.50 410 ARG A C 1
ATOM 3189 O O . ARG A 1 410 ? 3.009 -0.174 2.688 1.00 83.50 410 ARG A O 1
ATOM 3196 N N . GLU A 1 411 ? 2.331 1.401 4.138 1.00 88.19 411 GLU A N 1
ATOM 3197 C CA . GLU A 1 411 ? 2.069 0.465 5.242 1.00 88.19 411 GLU A CA 1
ATOM 3198 C C . GLU A 1 411 ? 3.250 -0.476 5.531 1.00 88.19 411 GLU A C 1
ATOM 3200 O O . GLU A 1 411 ? 3.079 -1.677 5.723 1.00 88.19 411 GLU A O 1
ATOM 3205 N N . LEU A 1 412 ? 4.466 0.077 5.505 1.00 90.94 412 LEU A N 1
ATOM 3206 C CA . LEU A 1 412 ? 5.696 -0.673 5.744 1.00 90.94 412 LEU A CA 1
ATOM 3207 C C . LEU A 1 412 ? 5.695 -1.271 7.157 1.00 90.94 412 LEU A C 1
ATOM 3209 O O . LEU A 1 412 ? 5.223 -0.643 8.101 1.00 90.94 412 LEU A O 1
ATOM 3213 N N . GLY A 1 413 ? 6.223 -2.486 7.290 1.00 92.50 413 GLY A N 1
ATOM 3214 C CA . GLY A 1 413 ? 6.213 -3.260 8.530 1.00 92.50 413 GLY A CA 1
ATOM 3215 C C . GLY A 1 413 ? 4.868 -3.917 8.848 1.00 92.50 413 GLY A C 1
ATOM 3216 O O . GLY A 1 413 ? 4.802 -4.704 9.787 1.00 92.50 413 GLY A O 1
ATOM 3217 N N . LYS A 1 414 ? 3.798 -3.637 8.090 1.00 95.62 414 LYS A N 1
ATOM 3218 C CA . LYS A 1 414 ? 2.508 -4.310 8.270 1.00 95.62 414 LYS A CA 1
ATOM 3219 C C . LYS A 1 414 ? 2.448 -5.625 7.490 1.00 95.62 414 LYS A C 1
ATOM 3221 O O . LYS A 1 414 ? 3.108 -5.788 6.465 1.00 95.62 414 LYS A O 1
ATOM 3226 N N . VAL A 1 415 ? 1.632 -6.552 7.973 1.00 97.19 415 VAL A N 1
ATOM 3227 C CA . VAL A 1 415 ? 1.309 -7.815 7.306 1.00 97.19 415 VAL A CA 1
ATOM 3228 C C . VAL A 1 415 ? 0.076 -7.608 6.431 1.00 97.19 415 VAL A C 1
ATOM 3230 O O . VAL A 1 415 ? -0.897 -6.984 6.869 1.00 97.19 415 VAL A O 1
ATOM 3233 N N . SER A 1 416 ? 0.111 -8.108 5.197 1.00 97.19 416 SER A N 1
ATOM 3234 C CA . SER A 1 416 ? -0.989 -7.939 4.257 1.00 97.19 416 SER A CA 1
ATOM 3235 C C . SER A 1 416 ? -1.198 -9.139 3.332 1.00 97.19 416 SER A C 1
ATOM 3237 O O . SER A 1 416 ? -0.258 -9.789 2.896 1.00 97.19 416 SER A O 1
ATOM 3239 N N . HIS A 1 417 ? -2.447 -9.458 3.017 1.00 97.50 417 HIS A N 1
ATOM 3240 C CA . HIS A 1 417 ? -2.779 -10.193 1.802 1.00 97.50 417 HIS A CA 1
ATOM 3241 C C . HIS A 1 417 ? -2.394 -9.395 0.558 1.00 97.50 417 HIS A C 1
ATOM 3243 O O . HIS A 1 417 ? -2.470 -8.163 0.572 1.00 97.50 417 HIS A O 1
ATOM 3249 N N . LEU A 1 418 ? -2.107 -10.128 -0.520 1.00 95.31 418 LEU A N 1
ATOM 3250 C CA . LEU A 1 418 ? -1.851 -9.574 -1.843 1.00 95.31 418 LEU A CA 1
ATOM 3251 C C . LEU A 1 418 ? -2.957 -8.583 -2.220 1.00 95.31 418 LEU A C 1
ATOM 3253 O O . LEU A 1 418 ? -4.147 -8.904 -2.140 1.00 95.31 418 LEU A O 1
ATOM 3257 N N . SER A 1 419 ? -2.573 -7.376 -2.620 1.00 94.06 419 SER A N 1
ATOM 3258 C CA . SER A 1 419 ? -3.522 -6.318 -2.954 1.00 94.06 419 SER A CA 1
ATOM 3259 C C . SER A 1 419 ? -2.982 -5.394 -4.034 1.00 94.06 419 SER A C 1
ATOM 3261 O O . SER A 1 419 ? -1.775 -5.202 -4.155 1.00 94.06 419 SER A O 1
ATOM 3263 N N . GLY A 1 420 ? -3.887 -4.805 -4.811 1.00 92.31 420 GLY A N 1
ATOM 3264 C CA . GLY A 1 420 ? -3.531 -3.915 -5.910 1.00 92.31 420 GLY A CA 1
ATOM 3265 C C . GLY A 1 420 ? -4.728 -3.131 -6.429 1.00 92.31 420 GLY A C 1
ATOM 3266 O O . GLY A 1 420 ? -5.881 -3.475 -6.161 1.00 92.31 420 GLY A O 1
ATOM 3267 N N . TYR A 1 421 ? -4.463 -2.049 -7.155 1.00 93.69 421 TYR A N 1
ATOM 3268 C CA . TYR A 1 421 ? -5.513 -1.274 -7.813 1.00 93.69 421 TYR A CA 1
ATOM 3269 C C . TYR A 1 421 ? -6.079 -2.029 -9.017 1.00 93.69 421 TYR A C 1
ATOM 3271 O O . TYR A 1 421 ? -5.377 -2.817 -9.649 1.00 93.69 421 TYR A O 1
ATOM 3279 N N . ILE A 1 422 ? -7.334 -1.756 -9.371 1.00 93.94 422 ILE A N 1
ATOM 3280 C CA . ILE A 1 422 ? -7.877 -2.186 -10.661 1.00 93.94 422 ILE A CA 1
ATOM 3281 C C . ILE A 1 422 ? -7.498 -1.135 -11.706 1.00 93.94 422 ILE A C 1
ATOM 3283 O O . ILE A 1 422 ? -7.905 0.029 -11.634 1.00 93.94 422 ILE A O 1
ATOM 3287 N N . ASN A 1 423 ? -6.707 -1.559 -12.684 1.00 90.56 423 ASN A N 1
ATOM 3288 C CA . ASN A 1 423 ? -6.124 -0.697 -13.700 1.00 90.56 423 ASN A CA 1
ATOM 3289 C C . ASN A 1 423 ? -6.949 -0.725 -14.990 1.00 90.56 423 ASN A C 1
ATOM 3291 O O . ASN A 1 423 ? -7.674 -1.676 -15.278 1.00 90.56 423 ASN A O 1
ATOM 3295 N N . GLN A 1 424 ? -6.784 0.290 -15.838 1.00 86.69 424 GLN A N 1
ATOM 3296 C CA . GLN A 1 424 ? -7.449 0.365 -17.140 1.00 86.69 424 GLN A CA 1
ATOM 3297 C C . GLN A 1 424 ? -7.144 -0.859 -18.018 1.00 86.69 424 GLN A C 1
ATOM 3299 O O . GLN A 1 424 ? -8.017 -1.317 -18.748 1.00 86.69 424 GLN A O 1
ATOM 3304 N N . ARG A 1 425 ? -5.936 -1.430 -17.902 1.00 84.56 425 ARG A N 1
ATOM 3305 C CA . ARG A 1 425 ? -5.529 -2.659 -18.608 1.00 84.56 425 ARG A CA 1
ATOM 3306 C C . ARG A 1 425 ? -6.295 -3.916 -18.180 1.00 84.56 425 ARG A C 1
ATOM 3308 O O . ARG A 1 425 ? -6.328 -4.881 -18.938 1.00 84.56 425 ARG A O 1
ATOM 3315 N N . ASP A 1 426 ? -6.908 -3.902 -16.997 1.00 88.12 426 ASP A N 1
ATOM 3316 C CA . ASP A 1 426 ? -7.714 -5.017 -16.488 1.00 88.12 426 ASP A CA 1
ATOM 3317 C C . ASP A 1 426 ? -9.104 -5.042 -17.154 1.00 88.12 426 ASP A C 1
ATOM 3319 O O . ASP A 1 426 ? -9.788 -6.069 -17.178 1.00 88.12 426 ASP A O 1
ATOM 3323 N N . HIS A 1 427 ? -9.509 -3.918 -17.751 1.00 82.06 427 HIS A N 1
ATOM 3324 C CA . HIS A 1 427 ? -10.744 -3.766 -18.504 1.00 82.06 427 HIS A CA 1
ATOM 3325 C C . HIS A 1 427 ? -10.513 -4.042 -20.003 1.00 82.06 427 HIS A C 1
ATOM 3327 O O . HIS A 1 427 ? -9.621 -3.466 -20.621 1.00 82.06 427 HIS A O 1
ATOM 3333 N N . GLY A 1 428 ? -11.327 -4.915 -20.612 1.00 65.44 428 GLY A N 1
ATOM 3334 C CA . GLY A 1 428 ? -11.303 -5.150 -22.068 1.00 65.44 428 GLY A CA 1
ATOM 3335 C C . GLY A 1 428 ? -10.386 -6.275 -22.572 1.00 65.44 428 GLY A C 1
ATOM 3336 O O . GLY A 1 428 ? -10.097 -6.338 -23.764 1.00 65.44 428 GLY A O 1
ATOM 3337 N N . THR A 1 429 ? -9.965 -7.217 -21.722 1.00 50.91 429 THR A N 1
ATOM 3338 C CA . THR A 1 429 ? -9.155 -8.382 -22.145 1.00 50.91 429 THR A CA 1
ATOM 3339 C C . THR A 1 429 ? -9.877 -9.374 -23.075 1.00 50.91 429 THR A C 1
ATOM 3341 O O . THR A 1 429 ? -9.215 -10.252 -23.623 1.00 50.91 429 THR A O 1
ATOM 3344 N N . ARG A 1 430 ? -11.194 -9.242 -23.312 1.00 44.22 430 ARG A N 1
ATOM 3345 C CA . ARG A 1 430 ? -11.952 -10.115 -24.235 1.00 44.22 430 ARG A CA 1
ATOM 3346 C C . ARG A 1 430 ? -12.247 -9.533 -25.625 1.00 44.22 430 ARG A C 1
ATOM 3348 O O . ARG A 1 430 ? -12.377 -10.328 -26.544 1.00 44.22 430 ARG A O 1
ATOM 3355 N N . ASP A 1 431 ? -12.245 -8.211 -25.811 1.00 36.09 431 ASP A N 1
ATOM 3356 C CA . ASP A 1 431 ? -12.666 -7.564 -27.070 1.00 36.09 431 ASP A CA 1
ATOM 3357 C C . ASP A 1 431 ? -11.652 -6.517 -27.559 1.00 36.09 431 ASP A C 1
ATOM 3359 O O . ASP A 1 431 ? -11.968 -5.357 -27.810 1.00 36.09 431 ASP A O 1
ATOM 3363 N N . ARG A 1 432 ? -10.391 -6.921 -27.745 1.00 40.28 432 ARG A N 1
ATOM 3364 C CA . ARG A 1 432 ? -9.346 -6.059 -28.340 1.00 40.28 432 ARG A CA 1
ATOM 3365 C C . ARG A 1 432 ? -9.536 -5.776 -29.845 1.00 40.28 432 ARG A C 1
ATOM 3367 O O . ARG A 1 432 ? -8.604 -5.299 -30.487 1.00 40.28 432 ARG A O 1
ATOM 3374 N N . ALA A 1 433 ? -10.710 -6.066 -30.407 1.00 34.03 433 ALA A N 1
ATOM 3375 C CA . ALA A 1 433 ? -10.998 -5.883 -31.826 1.00 34.03 433 ALA A CA 1
ATOM 3376 C C . ALA A 1 433 ? -11.637 -4.528 -32.177 1.00 34.03 433 ALA A C 1
ATOM 3378 O O . ALA A 1 433 ? -11.561 -4.150 -33.339 1.00 34.03 433 ALA A O 1
ATOM 3379 N N . ASP A 1 434 ? -12.186 -3.762 -31.226 1.00 35.50 434 ASP A N 1
ATOM 3380 C CA . ASP A 1 434 ? -12.812 -2.473 -31.550 1.00 35.50 434 ASP A CA 1
ATOM 3381 C C . ASP A 1 434 ? -12.511 -1.384 -30.504 1.00 35.50 434 ASP A C 1
ATOM 3383 O O . ASP A 1 434 ? -12.945 -1.435 -29.358 1.00 35.50 434 ASP A O 1
ATOM 3387 N N . SER A 1 435 ? -11.788 -0.348 -30.942 1.00 36.91 435 SER A N 1
ATOM 3388 C CA . SER A 1 435 ? -11.542 0.944 -30.272 1.00 36.91 435 SER A CA 1
ATOM 3389 C C . SER A 1 435 ? -10.801 0.925 -28.915 1.00 36.91 435 SER A C 1
ATOM 3391 O O . SER A 1 435 ? -11.358 0.683 -27.852 1.00 36.91 435 SER A O 1
ATOM 3393 N N . GLY A 1 436 ? -9.511 1.285 -28.939 1.00 43.53 436 GLY A N 1
ATOM 3394 C CA . GLY A 1 436 ? -8.594 1.339 -27.787 1.00 43.53 436 GLY A CA 1
ATOM 3395 C C . GLY A 1 436 ? -8.849 2.436 -26.738 1.00 43.53 436 GLY A C 1
ATOM 3396 O O . GLY A 1 436 ? -7.898 3.058 -26.266 1.00 43.53 436 GLY A O 1
ATOM 3397 N N . ARG A 1 437 ? -10.100 2.692 -26.345 1.00 48.09 437 ARG A N 1
ATOM 3398 C CA . ARG A 1 437 ? -10.436 3.566 -25.212 1.00 48.09 437 ARG A CA 1
ATOM 3399 C C . ARG A 1 437 ? -11.644 2.985 -24.482 1.00 48.09 437 ARG A C 1
ATOM 3401 O O . ARG A 1 437 ? -12.688 2.797 -25.093 1.00 48.09 437 ARG A O 1
ATOM 3408 N N . ALA A 1 438 ? -11.496 2.704 -23.185 1.00 49.84 438 ALA A N 1
ATOM 3409 C CA . ALA A 1 438 ? -12.634 2.326 -22.348 1.00 49.84 438 ALA A CA 1
ATOM 3410 C C . ALA A 1 438 ? -13.738 3.399 -22.474 1.00 49.84 438 ALA A C 1
ATOM 3412 O O . ALA A 1 438 ? -13.398 4.587 -22.557 1.00 49.84 438 ALA A O 1
ATOM 3413 N N . PRO A 1 439 ? -15.030 3.022 -22.518 1.00 52.97 439 PRO A N 1
ATOM 3414 C CA . PRO A 1 439 ? -16.122 3.991 -22.494 1.00 52.97 439 PRO A CA 1
ATOM 3415 C C . PRO A 1 439 ? -15.944 4.953 -21.312 1.00 52.97 439 PRO A C 1
ATOM 3417 O O . PRO A 1 439 ? -15.498 4.548 -20.240 1.00 52.97 439 PRO A O 1
ATOM 3420 N N . SER A 1 440 ? -16.279 6.232 -21.511 1.00 63.06 440 SER A N 1
ATOM 3421 C CA . SER A 1 440 ? -16.066 7.286 -20.507 1.00 63.06 440 SER A CA 1
ATOM 3422 C C . SER A 1 440 ? -16.754 6.991 -19.175 1.00 63.06 440 SER A C 1
ATOM 3424 O O . SER A 1 440 ? -16.276 7.436 -18.142 1.00 63.06 440 SER A O 1
ATOM 3426 N N . HIS A 1 441 ? -17.838 6.211 -19.187 1.00 83.62 441 HIS A N 1
ATOM 3427 C CA . HIS A 1 441 ? -18.503 5.704 -17.993 1.00 83.62 441 HIS A CA 1
ATOM 3428 C C . HIS A 1 441 ? -18.885 4.233 -18.184 1.00 83.62 441 HIS A C 1
ATOM 3430 O O . HIS A 1 441 ? -19.487 3.881 -19.200 1.00 83.62 441 HIS A O 1
ATOM 3436 N N . PHE A 1 442 ? -18.580 3.376 -17.209 1.00 87.00 442 PHE A N 1
ATOM 3437 C CA . PHE A 1 442 ? -19.002 1.972 -17.209 1.00 87.00 442 PHE A CA 1
ATOM 3438 C C . PHE A 1 442 ? -19.120 1.403 -15.797 1.00 87.00 442 PHE A C 1
ATOM 3440 O O . PHE A 1 442 ? -18.473 1.868 -14.861 1.00 87.00 442 PHE A O 1
ATOM 3447 N N . LEU A 1 443 ? -19.930 0.354 -15.650 1.00 88.38 443 LEU A N 1
ATOM 3448 C CA . LEU A 1 443 ? -19.991 -0.420 -14.415 1.00 88.38 443 LEU A CA 1
ATOM 3449 C C . LEU A 1 443 ? -18.850 -1.442 -14.399 1.00 88.38 443 LEU A C 1
ATOM 3451 O O . LEU A 1 443 ? -18.716 -2.249 -15.320 1.00 88.38 443 LEU A O 1
ATOM 3455 N N . LEU A 1 444 ? -18.030 -1.418 -13.354 1.00 89.69 444 LEU A N 1
ATOM 3456 C CA . LEU A 1 444 ? -16.935 -2.360 -13.168 1.00 89.69 444 LEU A CA 1
ATOM 3457 C C . LEU A 1 444 ? -17.515 -3.742 -12.849 1.00 89.69 444 LEU A C 1
ATOM 3459 O O . LEU A 1 444 ? -18.028 -3.992 -11.757 1.00 89.69 444 LEU A O 1
ATOM 3463 N N . GLY A 1 445 ? -17.456 -4.633 -13.838 1.00 83.06 445 GLY A N 1
ATOM 3464 C CA . GLY A 1 445 ? -17.919 -6.009 -13.708 1.00 83.06 445 GLY A CA 1
ATOM 3465 C C . GLY A 1 445 ? -16.926 -6.896 -12.955 1.00 83.06 445 GLY A C 1
ATOM 3466 O O . GLY A 1 445 ? -15.720 -6.643 -12.949 1.00 83.06 445 GLY A O 1
ATOM 3467 N N . ARG A 1 446 ? -17.430 -7.998 -12.383 1.00 88.38 446 ARG A N 1
ATOM 3468 C CA . ARG A 1 446 ? -16.616 -9.025 -11.707 1.00 88.38 446 ARG A CA 1
ATOM 3469 C C . ARG A 1 446 ? -15.423 -9.485 -12.552 1.00 88.38 446 ARG A C 1
ATOM 3471 O O . ARG A 1 446 ? -14.337 -9.639 -12.008 1.00 88.38 446 ARG A O 1
ATOM 3478 N N . ASP A 1 447 ? -15.608 -9.653 -13.860 1.00 89.62 447 ASP A N 1
ATOM 3479 C CA . ASP A 1 447 ? -14.559 -10.103 -14.785 1.00 89.62 447 ASP A CA 1
ATOM 3480 C C . ASP A 1 447 ? -13.341 -9.162 -14.806 1.00 89.62 447 ASP A C 1
ATOM 3482 O O . ASP A 1 447 ? -12.206 -9.627 -14.902 1.00 89.62 447 ASP A O 1
ATOM 3486 N N . THR A 1 448 ? -13.561 -7.848 -14.678 1.00 91.62 448 THR A N 1
ATOM 3487 C CA . THR A 1 448 ? -12.489 -6.842 -14.608 1.00 91.62 448 THR A CA 1
ATOM 3488 C C . THR A 1 448 ? -11.729 -6.944 -13.285 1.00 91.62 448 THR A C 1
ATOM 3490 O O . THR A 1 448 ? -10.500 -6.948 -13.284 1.00 91.62 448 THR A O 1
ATOM 3493 N N . ALA A 1 449 ? -12.435 -7.105 -12.163 1.00 93.62 449 ALA A N 1
ATOM 3494 C CA . ALA A 1 449 ? -11.787 -7.336 -10.872 1.00 93.62 449 ALA A CA 1
ATOM 3495 C C . ALA A 1 449 ? -11.008 -8.663 -10.855 1.00 93.62 449 ALA A C 1
ATOM 3497 O O . ALA A 1 449 ? -9.881 -8.716 -10.377 1.00 93.62 449 ALA A O 1
ATOM 3498 N N . GLU A 1 450 ? -11.548 -9.725 -11.454 1.00 94.06 450 GLU A N 1
ATOM 3499 C CA . GLU A 1 450 ? -10.864 -11.015 -11.575 1.00 94.06 450 GLU A CA 1
ATOM 3500 C C . GLU A 1 450 ? -9.629 -10.945 -12.493 1.00 94.06 450 GLU A C 1
ATOM 3502 O O . GLU A 1 450 ? -8.628 -11.622 -12.249 1.00 94.06 450 GLU A O 1
ATOM 3507 N N . ALA A 1 451 ? -9.661 -10.107 -13.536 1.00 92.94 451 ALA A N 1
ATOM 3508 C CA . ALA A 1 451 ? -8.485 -9.818 -14.355 1.00 92.94 451 ALA A CA 1
ATOM 3509 C C . ALA A 1 451 ? -7.384 -9.125 -13.537 1.00 92.94 451 ALA A C 1
ATOM 3511 O O . ALA A 1 451 ? -6.230 -9.548 -13.629 1.00 92.94 451 ALA A O 1
ATOM 3512 N N . ALA A 1 452 ? -7.742 -8.162 -12.679 1.00 94.56 452 ALA A N 1
ATOM 3513 C CA . ALA A 1 452 ? -6.801 -7.552 -11.741 1.00 94.56 452 ALA A CA 1
ATOM 3514 C C . ALA A 1 452 ? -6.218 -8.589 -10.766 1.00 94.56 452 ALA A C 1
ATOM 3516 O O . ALA A 1 452 ? -5.008 -8.637 -10.588 1.00 94.56 452 ALA A O 1
ATOM 3517 N N . VAL A 1 453 ? -7.032 -9.499 -10.214 1.00 96.00 453 VAL A N 1
ATOM 3518 C CA . VAL A 1 453 ? -6.540 -10.596 -9.352 1.00 96.00 453 VAL A CA 1
ATOM 3519 C C . VAL A 1 453 ? -5.506 -11.465 -10.069 1.00 96.00 453 VAL A C 1
ATOM 3521 O O . VAL A 1 453 ? -4.436 -11.722 -9.524 1.00 96.00 453 VAL A O 1
ATOM 3524 N N . ARG A 1 454 ? -5.800 -11.918 -11.296 1.00 93.19 454 ARG A N 1
ATOM 3525 C CA . ARG A 1 454 ? -4.852 -12.719 -12.092 1.00 93.19 454 ARG A CA 1
ATOM 3526 C C . ARG A 1 454 ? -3.549 -11.975 -12.332 1.00 93.19 454 ARG A C 1
ATOM 3528 O O . ARG A 1 454 ? -2.481 -12.572 -12.250 1.00 93.19 454 ARG A O 1
ATOM 3535 N N . ARG A 1 455 ? -3.651 -10.686 -12.632 1.00 91.00 455 ARG A N 1
ATOM 3536 C CA . ARG A 1 455 ? -2.502 -9.826 -12.856 1.00 91.00 455 ARG A CA 1
ATOM 3537 C C . ARG A 1 455 ? -1.639 -9.703 -11.610 1.00 91.00 455 ARG A C 1
ATOM 3539 O O . ARG A 1 455 ? -0.450 -9.950 -11.713 1.00 91.00 455 ARG A O 1
ATOM 3546 N N . GLU A 1 456 ? -2.223 -9.405 -10.451 1.00 92.00 456 GLU A N 1
ATOM 3547 C CA . GLU A 1 456 ? -1.471 -9.337 -9.192 1.00 92.00 456 GLU A CA 1
ATOM 3548 C C . GLU A 1 456 ? -0.822 -10.693 -8.857 1.00 92.00 456 GLU A C 1
ATOM 3550 O O . GLU A 1 456 ? 0.348 -10.748 -8.502 1.00 92.00 456 GLU A O 1
ATOM 3555 N N . LEU A 1 457 ? -1.519 -11.822 -9.049 1.00 91.94 457 LEU A N 1
ATOM 3556 C CA . LEU A 1 457 ? -0.930 -13.154 -8.835 1.00 91.94 457 LEU A CA 1
ATOM 3557 C C . LEU A 1 457 ? 0.295 -13.411 -9.730 1.00 91.94 457 LEU A C 1
ATOM 3559 O O . LEU A 1 457 ? 1.272 -14.010 -9.278 1.00 91.94 457 LEU A O 1
ATOM 3563 N N . ILE A 1 458 ? 0.260 -12.962 -10.985 1.00 86.62 458 ILE A N 1
ATOM 3564 C CA . ILE A 1 458 ? 1.361 -13.128 -11.940 1.00 86.62 458 ILE A CA 1
ATOM 3565 C C . ILE A 1 458 ? 2.496 -12.139 -11.647 1.00 86.62 458 ILE A C 1
ATOM 3567 O O . IL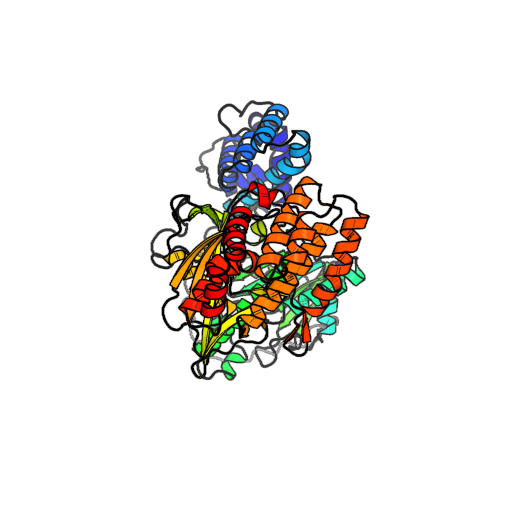E A 1 458 ? 3.640 -12.563 -11.492 1.00 86.62 458 ILE A O 1
ATOM 3571 N N . ASP A 1 459 ? 2.184 -10.848 -11.554 1.00 82.25 459 ASP A N 1
ATOM 3572 C CA . ASP A 1 459 ? 3.159 -9.757 -11.443 1.00 82.25 459 ASP A CA 1
ATOM 3573 C C . ASP A 1 459 ? 3.842 -9.745 -10.058 1.00 82.25 459 ASP A C 1
ATOM 3575 O O . ASP A 1 459 ? 5.044 -9.466 -9.946 1.00 82.25 459 ASP A O 1
ATOM 3579 N N . GLU A 1 460 ? 3.109 -10.086 -8.991 1.00 84.19 460 GLU A N 1
ATOM 3580 C CA . GLU A 1 460 ? 3.635 -10.092 -7.621 1.00 84.19 460 GLU A CA 1
ATOM 3581 C C . GLU A 1 460 ? 4.198 -11.453 -7.220 1.00 84.19 460 GLU A C 1
ATOM 3583 O O . GLU A 1 460 ? 5.303 -11.521 -6.675 1.00 84.19 460 GLU A O 1
ATOM 3588 N N . LEU A 1 461 ? 3.482 -12.545 -7.515 1.00 86.62 461 LEU A N 1
ATOM 3589 C CA . LEU A 1 461 ? 3.828 -13.879 -7.006 1.00 86.62 461 LEU A CA 1
ATOM 3590 C C . LEU A 1 461 ? 4.411 -14.828 -8.063 1.00 86.62 461 LEU A C 1
ATOM 3592 O O . LEU A 1 461 ? 4.910 -15.892 -7.696 1.00 86.62 461 LEU A O 1
ATOM 3596 N N . GLY A 1 462 ? 4.361 -14.489 -9.355 1.00 83.44 462 GLY A N 1
ATOM 3597 C CA . GLY A 1 462 ? 4.732 -15.408 -10.441 1.00 83.44 462 GLY A CA 1
ATOM 3598 C C . GLY A 1 462 ? 3.759 -16.584 -10.609 1.00 83.44 462 GLY A C 1
ATOM 3599 O O . GLY A 1 462 ? 4.110 -17.614 -11.185 1.00 83.44 462 GLY A O 1
ATOM 3600 N N . VAL A 1 463 ? 2.535 -16.472 -10.085 1.00 88.12 463 VAL A N 1
ATOM 3601 C CA . VAL A 1 463 ? 1.529 -17.540 -10.106 1.00 88.12 463 VAL A CA 1
ATOM 3602 C C . VAL A 1 463 ? 0.621 -17.376 -11.323 1.00 88.12 463 VAL A C 1
ATOM 3604 O O . VAL A 1 463 ? -0.322 -16.592 -11.319 1.00 88.12 463 VAL A O 1
ATOM 3607 N N . HIS A 1 464 ? 0.869 -18.174 -12.361 1.00 84.50 464 HIS A N 1
ATOM 3608 C CA . HIS A 1 464 ? 0.060 -18.168 -13.589 1.00 84.50 464 HIS A CA 1
ATOM 3609 C C . HIS A 1 464 ? -1.245 -18.964 -13.476 1.00 84.50 464 HIS A C 1
ATOM 3611 O O . HIS A 1 464 ? -2.263 -18.597 -14.064 1.00 84.50 464 HIS A O 1
ATOM 3617 N N . HIS A 1 465 ? -1.211 -20.071 -12.734 1.00 82.94 465 HIS A N 1
ATOM 3618 C CA . HIS A 1 465 ? -2.315 -21.021 -12.638 1.00 82.94 465 HIS A CA 1
ATOM 3619 C C . HIS A 1 465 ? -2.568 -21.368 -11.167 1.00 82.94 465 HIS A C 1
ATOM 3621 O O . HIS A 1 465 ? -2.024 -22.358 -10.671 1.00 82.94 465 HIS A O 1
ATOM 3627 N N . PRO A 1 466 ? -3.349 -20.546 -10.439 1.00 86.06 466 PRO A N 1
ATOM 3628 C CA . PRO A 1 466 ? -3.822 -20.932 -9.116 1.00 86.06 466 PRO A CA 1
ATOM 3629 C C . PRO A 1 466 ? -4.690 -22.199 -9.197 1.00 86.06 466 PRO A C 1
ATOM 3631 O O . PRO A 1 466 ? -5.170 -22.591 -10.267 1.00 86.06 466 PRO A O 1
ATOM 3634 N N . ARG A 1 467 ? -4.898 -22.863 -8.057 1.00 86.31 467 ARG A N 1
ATOM 3635 C CA . ARG A 1 467 ? -5.797 -24.017 -7.984 1.00 86.31 467 ARG A CA 1
ATOM 3636 C C . ARG A 1 467 ? -7.242 -23.525 -8.047 1.00 86.31 467 ARG A C 1
ATOM 3638 O O . ARG A 1 467 ? -7.806 -23.083 -7.054 1.00 86.31 467 ARG A O 1
ATOM 3645 N N . GLY A 1 468 ? -7.835 -23.637 -9.231 1.00 85.75 468 GLY A N 1
ATOM 3646 C CA . GLY A 1 468 ? -9.188 -23.157 -9.498 1.00 85.75 468 GLY A CA 1
ATOM 3647 C C . GLY A 1 468 ? -9.242 -21.661 -9.816 1.00 85.75 468 GLY A C 1
ATOM 3648 O O . GLY A 1 468 ? -8.229 -20.964 -9.828 1.00 85.75 468 GLY A O 1
ATOM 3649 N N . ALA A 1 469 ? -10.443 -21.177 -10.132 1.00 88.56 469 ALA A N 1
ATOM 3650 C CA . ALA A 1 469 ? -10.668 -19.760 -10.396 1.00 88.56 469 ALA A CA 1
ATOM 3651 C C . ALA A 1 469 ? -10.792 -18.982 -9.072 1.00 88.56 469 ALA A C 1
ATOM 3653 O O . ALA A 1 469 ? -11.478 -19.470 -8.169 1.00 88.56 469 ALA A O 1
ATOM 3654 N N . PRO A 1 470 ? -10.206 -17.773 -8.961 1.00 94.81 470 PRO A N 1
ATOM 3655 C CA . PRO A 1 470 ? -10.402 -16.917 -7.798 1.00 94.81 470 PRO A CA 1
ATOM 3656 C C . PRO A 1 470 ? -11.889 -16.670 -7.518 1.00 94.81 470 PRO A C 1
ATOM 3658 O O . PRO A 1 470 ? -12.672 -16.362 -8.425 1.00 94.81 470 PRO A O 1
ATOM 3661 N N . ARG A 1 471 ? -12.294 -16.777 -6.251 1.00 95.75 471 ARG A N 1
ATOM 3662 C CA . ARG A 1 471 ? -13.692 -16.610 -5.839 1.00 95.75 471 ARG A CA 1
ATOM 3663 C C . ARG A 1 471 ? -13.880 -15.282 -5.122 1.00 95.75 471 ARG A C 1
ATOM 3665 O O . ARG A 1 471 ? -13.257 -15.049 -4.095 1.00 95.75 471 ARG A O 1
ATOM 3672 N N . LEU A 1 472 ? -14.775 -14.442 -5.638 1.00 95.62 472 LEU A N 1
ATOM 3673 C CA . LEU A 1 472 ? -15.201 -13.217 -4.958 1.00 95.62 472 LEU A CA 1
ATOM 3674 C C . LEU A 1 472 ? -15.983 -13.588 -3.689 1.00 95.62 472 LEU A C 1
ATOM 3676 O O . LEU A 1 472 ? -16.976 -14.313 -3.771 1.00 95.62 472 LEU A O 1
ATOM 3680 N N . THR A 1 473 ? -15.539 -13.103 -2.533 1.00 95.31 473 THR A N 1
ATOM 3681 C CA . THR A 1 473 ? -16.167 -13.342 -1.225 1.00 95.31 473 THR A CA 1
ATOM 3682 C C . THR A 1 473 ? -16.947 -12.133 -0.723 1.00 95.31 473 THR A C 1
ATOM 3684 O O . THR A 1 473 ? -17.885 -12.307 0.050 1.00 95.31 473 THR A O 1
ATOM 3687 N N . GLY A 1 474 ? -16.609 -10.925 -1.177 1.00 92.62 474 GLY A N 1
ATOM 3688 C CA . GLY A 1 474 ? -17.322 -9.711 -0.794 1.00 92.62 474 GLY A CA 1
ATOM 3689 C C . GLY A 1 474 ? -16.728 -8.441 -1.390 1.00 92.62 474 GLY A C 1
ATOM 3690 O O . GLY A 1 474 ? -15.736 -8.474 -2.120 1.00 92.62 474 GLY A O 1
ATOM 3691 N N . THR A 1 475 ? -17.350 -7.314 -1.059 1.00 93.31 475 THR A N 1
ATOM 3692 C CA . THR A 1 475 ? -16.894 -5.974 -1.437 1.00 93.31 475 THR A CA 1
ATOM 3693 C C . THR A 1 475 ? -16.996 -5.037 -0.245 1.00 93.31 475 THR A C 1
ATOM 3695 O O . THR A 1 475 ? -18.004 -5.087 0.462 1.00 93.31 475 THR A O 1
ATOM 3698 N N . VAL A 1 476 ? -16.007 -4.166 -0.042 1.00 91.38 476 VAL A N 1
ATOM 3699 C CA . VAL A 1 476 ? -15.952 -3.286 1.134 1.00 91.38 476 VAL A CA 1
ATOM 3700 C C . VAL A 1 476 ? -15.518 -1.867 0.742 1.00 91.38 476 VAL A C 1
ATOM 3702 O O . VAL A 1 476 ? -14.438 -1.706 0.166 1.00 91.38 476 VAL A O 1
ATOM 3705 N N . PRO A 1 477 ? -16.316 -0.825 1.053 1.00 91.31 477 PRO A N 1
ATOM 3706 C CA . PRO A 1 477 ? -15.853 0.553 0.975 1.00 91.31 477 PRO A CA 1
ATOM 3707 C C . PRO A 1 477 ? -14.859 0.841 2.107 1.00 91.31 477 PRO A C 1
ATOM 3709 O O . PRO A 1 477 ? -15.046 0.421 3.247 1.00 91.31 477 PRO A O 1
ATOM 3712 N N . PHE A 1 478 ? -13.800 1.580 1.803 1.00 91.38 478 PHE A N 1
ATOM 3713 C CA . PHE A 1 478 ? -12.761 1.945 2.751 1.00 91.38 478 PHE A CA 1
ATOM 3714 C C . PHE A 1 478 ? -12.466 3.440 2.659 1.00 91.38 478 PHE A C 1
ATOM 3716 O O . PHE A 1 478 ? -11.892 3.925 1.683 1.00 91.38 478 PHE A O 1
ATOM 3723 N N . TYR A 1 479 ? -12.834 4.157 3.716 1.00 89.00 479 TYR A N 1
ATOM 3724 C CA . TYR A 1 479 ? -12.558 5.580 3.848 1.00 89.00 479 TYR A CA 1
ATOM 3725 C C . TYR A 1 479 ? -11.132 5.829 4.345 1.00 89.00 479 TYR A C 1
ATOM 3727 O O . TYR A 1 479 ? -10.680 5.201 5.316 1.00 89.00 479 TYR A O 1
ATOM 3735 N N . TYR A 1 480 ? -10.448 6.778 3.706 1.00 84.31 480 TYR A N 1
ATOM 3736 C CA . TYR A 1 480 ? -9.175 7.323 4.172 1.00 84.31 480 TYR A CA 1
ATOM 3737 C C . TYR A 1 480 ? -9.368 8.735 4.738 1.00 84.31 480 TYR A C 1
ATOM 3739 O O . TYR A 1 480 ? -10.134 9.517 4.180 1.00 84.31 480 TYR A O 1
ATOM 3747 N N . PRO A 1 481 ? -8.646 9.101 5.812 1.00 75.56 481 PRO A N 1
ATOM 3748 C CA . PRO A 1 481 ? -8.704 10.461 6.336 1.00 75.56 481 PRO A CA 1
ATOM 3749 C C . PRO A 1 481 ? -7.985 11.484 5.448 1.00 75.56 481 PRO A C 1
ATOM 3751 O O . PRO A 1 481 ? -8.400 12.635 5.357 1.00 75.56 481 PRO A O 1
ATOM 3754 N N . ASP A 1 482 ? -6.903 11.080 4.782 1.00 72.62 482 ASP A N 1
ATOM 3755 C CA . ASP A 1 482 ? -5.947 11.987 4.140 1.00 72.62 482 ASP A CA 1
ATOM 3756 C C . ASP A 1 482 ? -5.621 11.623 2.680 1.00 72.62 482 ASP A C 1
ATOM 3758 O O . ASP A 1 482 ? -4.712 12.202 2.076 1.00 72.62 482 ASP A O 1
ATOM 3762 N N . LYS A 1 483 ? -6.334 10.642 2.119 1.00 78.69 483 LYS A N 1
ATOM 3763 C CA . LYS A 1 483 ? -6.104 10.050 0.791 1.00 78.69 483 LYS A CA 1
ATOM 3764 C C . LYS A 1 483 ? -7.438 9.760 0.109 1.00 78.69 483 LYS A C 1
ATOM 3766 O O . LYS A 1 483 ? -8.496 9.894 0.713 1.00 78.69 483 LYS A O 1
ATOM 3771 N N . GLU A 1 484 ? -7.356 9.339 -1.145 1.00 85.12 484 GLU A N 1
ATOM 3772 C CA . GLU A 1 484 ? -8.507 8.875 -1.916 1.00 85.12 484 GLU A CA 1
ATOM 3773 C C . GLU A 1 484 ? -9.120 7.619 -1.293 1.00 85.12 484 GLU A C 1
ATOM 3775 O O . GLU A 1 484 ? -8.408 6.738 -0.799 1.00 85.12 484 GLU A O 1
ATOM 3780 N N . ASN A 1 485 ? -10.449 7.547 -1.316 1.00 90.50 485 ASN A N 1
ATOM 3781 C CA . ASN A 1 485 ? -11.192 6.420 -0.769 1.00 90.50 485 ASN A CA 1
ATOM 3782 C C . ASN A 1 485 ? -11.006 5.187 -1.659 1.00 90.50 485 ASN A C 1
ATOM 3784 O O . ASN A 1 485 ? -10.859 5.297 -2.877 1.00 90.50 485 ASN A O 1
ATOM 3788 N N . LEU A 1 486 ? -11.039 3.995 -1.066 1.00 92.75 486 LEU A N 1
ATOM 3789 C CA . LEU A 1 486 ? -10.895 2.741 -1.804 1.00 92.75 486 LEU A CA 1
ATOM 3790 C C . LEU A 1 486 ? -12.186 1.937 -1.782 1.00 92.75 486 LEU A C 1
ATOM 3792 O O . LEU A 1 486 ? -12.894 1.890 -0.781 1.00 92.75 486 LEU A O 1
ATOM 3796 N N . TYR A 1 487 ? -12.469 1.252 -2.881 1.00 94.06 487 TYR A N 1
ATOM 3797 C CA . TYR A 1 487 ? -13.531 0.262 -2.963 1.00 94.06 487 TYR A CA 1
ATOM 3798 C C . TYR A 1 487 ? -12.922 -1.103 -3.260 1.00 94.06 487 TYR A C 1
ATOM 3800 O O . TYR A 1 487 ? -12.429 -1.350 -4.362 1.00 94.06 487 TYR A O 1
ATOM 3808 N N . PHE A 1 488 ? -12.915 -1.981 -2.262 1.00 95.12 488 PHE A N 1
ATOM 3809 C CA . PHE A 1 488 ? -12.237 -3.263 -2.355 1.00 95.12 488 PHE A CA 1
ATOM 3810 C C . PHE A 1 488 ? -13.164 -4.369 -2.835 1.00 95.12 488 PHE A C 1
ATOM 3812 O O . PHE A 1 488 ? -14.250 -4.551 -2.294 1.00 95.12 488 PHE A O 1
ATOM 3819 N N . TYR A 1 489 ? -12.675 -5.170 -3.776 1.00 96.00 489 TYR A N 1
ATOM 3820 C CA . TYR A 1 489 ? -13.183 -6.499 -4.087 1.00 96.00 489 TYR A CA 1
ATOM 3821 C C . TYR A 1 489 ? -12.314 -7.534 -3.369 1.00 96.00 489 TYR A C 1
ATOM 3823 O O . TYR A 1 489 ? -11.104 -7.593 -3.590 1.00 96.00 489 TYR A O 1
ATOM 3831 N N . ILE A 1 490 ? -12.915 -8.349 -2.506 1.00 96.62 490 ILE A N 1
ATOM 3832 C CA . ILE A 1 490 ? -12.206 -9.367 -1.727 1.00 96.62 490 ILE A CA 1
ATOM 3833 C C . ILE A 1 490 ? -12.372 -10.711 -2.427 1.00 96.62 490 ILE A C 1
ATOM 3835 O O . ILE A 1 490 ? -13.488 -11.197 -2.606 1.00 96.62 490 ILE A O 1
ATOM 3839 N N . PHE A 1 491 ? -11.257 -11.306 -2.826 1.00 97.75 491 PHE A N 1
ATOM 3840 C CA . PHE A 1 491 ? -11.191 -12.628 -3.429 1.00 97.75 491 PHE A CA 1
ATOM 3841 C C . PHE A 1 491 ? -10.473 -13.603 -2.508 1.00 97.75 491 PHE A C 1
ATOM 3843 O O . PHE A 1 491 ? -9.615 -13.215 -1.721 1.00 97.75 491 PHE A O 1
ATOM 3850 N N . GLU A 1 492 ? -10.772 -14.886 -2.662 1.00 97.44 492 GLU A N 1
ATOM 3851 C CA . GLU A 1 492 ? -9.963 -15.975 -2.125 1.00 97.44 492 GLU A CA 1
ATOM 3852 C C . GLU A 1 492 ? -9.459 -16.872 -3.256 1.00 97.44 492 GLU A C 1
ATOM 3854 O O . GLU A 1 492 ? -10.115 -17.008 -4.296 1.00 97.44 492 GLU A O 1
ATOM 3859 N N . THR A 1 493 ? -8.269 -17.443 -3.072 1.00 97.12 493 THR A N 1
ATOM 3860 C CA . THR A 1 493 ? -7.702 -18.399 -4.021 1.00 97.12 493 THR A CA 1
ATOM 3861 C C . THR A 1 493 ? -6.757 -19.383 -3.339 1.00 97.12 493 THR A C 1
ATOM 3863 O O . THR A 1 493 ? -5.911 -19.006 -2.524 1.00 97.12 493 THR A O 1
ATOM 3866 N N . GLU A 1 494 ? -6.851 -20.647 -3.749 1.00 96.44 494 GLU A N 1
ATOM 3867 C CA . GLU A 1 494 ? -5.909 -21.690 -3.353 1.00 96.44 494 GLU A CA 1
ATOM 3868 C C . GLU A 1 494 ? -4.662 -21.648 -4.247 1.00 96.44 494 GLU A C 1
ATOM 3870 O O . GLU A 1 494 ? -4.746 -21.613 -5.479 1.00 96.44 494 GLU A O 1
ATOM 3875 N N . LEU A 1 495 ? -3.486 -21.685 -3.629 1.00 94.88 495 LEU A N 1
ATOM 3876 C CA . LEU A 1 495 ? -2.200 -21.861 -4.292 1.00 94.88 495 LEU A CA 1
ATOM 3877 C C . LEU A 1 495 ? -1.743 -23.321 -4.188 1.00 94.88 495 LEU A C 1
ATOM 3879 O O . LEU A 1 495 ? -2.156 -24.068 -3.296 1.00 94.88 495 LEU A O 1
ATOM 3883 N N . SER A 1 496 ? -0.874 -23.744 -5.108 1.00 90.75 496 SER A N 1
ATOM 3884 C CA . SER A 1 496 ? -0.278 -25.079 -5.033 1.00 90.75 496 SER A CA 1
ATOM 3885 C C . SER A 1 496 ? 0.610 -25.202 -3.791 1.00 90.75 496 SER A C 1
ATOM 3887 O O . SER A 1 496 ? 1.282 -24.252 -3.394 1.00 90.75 496 SER A O 1
ATOM 3889 N N . ALA A 1 497 ? 0.668 -26.398 -3.201 1.00 87.19 497 ALA A N 1
ATOM 3890 C CA . ALA A 1 497 ? 1.579 -26.690 -2.091 1.00 87.19 497 ALA A CA 1
ATOM 3891 C C . ALA A 1 497 ? 3.055 -26.470 -2.478 1.00 87.19 497 ALA A C 1
ATOM 3893 O O . ALA A 1 497 ? 3.874 -26.098 -1.641 1.00 87.19 497 ALA A O 1
ATOM 3894 N N . GLU A 1 498 ? 3.366 -26.672 -3.761 1.00 85.06 498 GLU A N 1
ATOM 3895 C CA . GLU A 1 498 ? 4.698 -26.534 -4.355 1.00 85.06 498 GLU A CA 1
ATOM 3896 C C . GLU A 1 498 ? 5.029 -25.095 -4.773 1.00 85.06 498 GLU A C 1
ATOM 3898 O O . GLU A 1 498 ? 6.137 -24.834 -5.238 1.00 85.06 498 GLU A O 1
ATOM 3903 N N . THR A 1 499 ? 4.091 -24.149 -4.630 1.00 84.75 499 THR A N 1
ATOM 3904 C CA . THR A 1 499 ? 4.345 -22.747 -4.969 1.00 84.75 499 THR A CA 1
ATOM 3905 C C . THR A 1 499 ? 5.447 -22.192 -4.063 1.00 84.75 499 THR A C 1
ATOM 3907 O O . THR A 1 499 ? 5.246 -21.976 -2.865 1.00 84.75 499 THR A O 1
ATOM 3910 N N . GLY A 1 500 ? 6.624 -21.971 -4.650 1.00 81.38 500 GLY A N 1
ATOM 3911 C CA . GLY A 1 500 ? 7.738 -21.265 -4.028 1.00 81.38 500 GLY A CA 1
ATOM 3912 C C . GLY A 1 500 ? 7.649 -19.763 -4.280 1.00 81.38 500 GLY A C 1
ATOM 3913 O O . GLY A 1 500 ? 7.197 -19.332 -5.338 1.00 81.38 500 GLY A O 1
ATOM 3914 N N . PHE A 1 501 ? 8.117 -18.966 -3.320 1.00 84.31 501 PHE A N 1
ATOM 3915 C CA . PHE A 1 501 ? 8.194 -17.512 -3.450 1.00 84.31 501 PHE A CA 1
ATOM 3916 C C . PHE A 1 501 ? 9.648 -17.064 -3.407 1.00 84.31 501 PHE A C 1
ATOM 3918 O O . PHE A 1 501 ? 10.436 -17.537 -2.583 1.00 84.31 501 PHE A O 1
ATOM 3925 N N . VAL A 1 502 ? 10.007 -16.118 -4.272 1.00 77.56 502 VAL A N 1
ATOM 3926 C CA . VAL A 1 502 ? 11.318 -15.470 -4.188 1.00 77.56 502 VAL A CA 1
ATOM 3927 C C . VAL A 1 502 ? 11.382 -14.627 -2.903 1.00 77.56 502 VAL A C 1
ATOM 3929 O O . VAL A 1 502 ? 10.383 -14.003 -2.534 1.00 77.56 502 VAL A O 1
ATOM 3932 N N . PRO A 1 503 ? 12.539 -14.536 -2.217 1.00 79.56 503 PRO A N 1
ATOM 3933 C CA . PRO A 1 503 ? 12.629 -13.841 -0.931 1.00 79.56 503 PRO A CA 1
ATOM 3934 C C . PRO A 1 503 ? 12.159 -12.381 -0.956 1.00 79.56 503 PRO A C 1
ATOM 3936 O O . PRO A 1 503 ? 11.707 -11.870 0.058 1.00 79.56 503 PRO A O 1
ATOM 3939 N N . SER A 1 504 ? 12.239 -11.686 -2.093 1.00 76.38 504 SER A N 1
ATOM 3940 C CA . SER A 1 504 ? 11.795 -10.290 -2.218 1.00 76.38 504 SER A CA 1
ATOM 3941 C C . SER A 1 504 ? 10.285 -10.089 -2.077 1.00 76.38 504 SER A C 1
ATOM 3943 O O . SER A 1 504 ? 9.880 -8.973 -1.771 1.00 76.38 504 SER A O 1
ATOM 3945 N N . VAL A 1 505 ? 9.475 -11.136 -2.273 1.00 83.81 505 VAL A N 1
ATOM 3946 C CA . VAL A 1 505 ? 8.013 -11.082 -2.093 1.00 83.81 505 VAL A CA 1
ATOM 3947 C C . VAL A 1 505 ? 7.643 -11.055 -0.608 1.00 83.81 505 VAL A C 1
ATOM 3949 O O . VAL A 1 505 ? 6.632 -10.474 -0.246 1.00 83.81 505 VAL A O 1
ATOM 3952 N N . GLN A 1 506 ? 8.484 -11.620 0.271 1.00 90.00 506 GLN A N 1
ATOM 3953 C CA . GLN A 1 506 ? 8.225 -11.673 1.719 1.00 90.00 506 GLN A CA 1
ATOM 3954 C C . GLN A 1 506 ? 6.882 -12.346 2.063 1.00 90.00 506 GLN A C 1
ATOM 3956 O O . GLN A 1 506 ? 6.211 -11.945 3.010 1.00 90.00 506 GLN A O 1
ATOM 3961 N N . MET A 1 507 ? 6.484 -13.358 1.285 1.00 92.75 507 MET A N 1
ATOM 3962 C CA . MET A 1 507 ? 5.277 -14.151 1.527 1.00 92.75 507 MET A CA 1
ATOM 3963 C C . MET A 1 507 ? 5.555 -15.237 2.571 1.00 92.75 507 MET A C 1
ATOM 3965 O O . MET A 1 507 ? 6.474 -16.045 2.410 1.00 92.75 507 MET A O 1
ATOM 3969 N N . HIS A 1 508 ? 4.739 -15.291 3.620 1.00 93.25 508 HIS A N 1
ATOM 3970 C CA . HIS A 1 508 ? 4.877 -16.242 4.722 1.00 93.25 508 HIS A CA 1
ATOM 3971 C C . HIS A 1 508 ? 3.547 -16.929 5.036 1.00 93.25 508 HIS A C 1
ATOM 3973 O O . HIS A 1 508 ? 2.480 -16.369 4.801 1.00 93.25 508 HIS A O 1
ATOM 3979 N N . ALA A 1 509 ? 3.624 -18.140 5.591 1.00 94.31 509 ALA A N 1
ATOM 3980 C CA . ALA A 1 509 ? 2.475 -18.812 6.189 1.00 94.31 509 ALA A CA 1
ATOM 3981 C C . ALA A 1 509 ? 2.219 -18.268 7.599 1.00 94.31 509 ALA A C 1
ATOM 3983 O O . ALA A 1 509 ? 3.164 -18.051 8.365 1.00 94.31 509 ALA A O 1
ATOM 3984 N N . TRP A 1 510 ? 0.946 -18.077 7.942 1.00 95.62 510 TRP A N 1
ATOM 3985 C CA . TRP A 1 510 ? 0.527 -17.511 9.224 1.00 95.62 510 TRP A CA 1
ATOM 3986 C C . TRP A 1 510 ? -0.499 -18.391 9.917 1.00 95.62 510 TRP A C 1
ATOM 3988 O O . TRP A 1 510 ? -1.376 -18.964 9.280 1.00 95.62 510 TRP A O 1
ATOM 3998 N N . THR A 1 511 ? -0.444 -18.459 11.243 1.00 96.44 511 THR A N 1
ATOM 3999 C CA . THR A 1 511 ? -1.563 -19.001 12.018 1.00 96.44 511 THR A CA 1
ATOM 4000 C C . THR A 1 511 ? -2.554 -17.890 12.366 1.00 96.44 511 THR A C 1
ATOM 4002 O O . THR A 1 511 ? -2.191 -16.716 12.447 1.00 96.44 511 THR A O 1
ATOM 4005 N N . VAL A 1 512 ? -3.813 -18.246 12.647 1.00 97.62 512 VAL A N 1
ATOM 4006 C CA . VAL A 1 512 ? -4.792 -17.282 13.188 1.00 97.62 512 VAL A CA 1
ATOM 4007 C C . VAL A 1 512 ? -4.287 -16.663 14.496 1.00 97.62 512 VAL A C 1
ATOM 4009 O O . VAL A 1 512 ? -4.499 -15.479 14.728 1.00 97.62 512 VAL A O 1
ATOM 4012 N N . GLY A 1 513 ? -3.578 -17.437 15.326 1.00 96.81 513 GLY A N 1
ATOM 4013 C CA . GLY A 1 513 ? -2.971 -16.942 16.563 1.00 96.81 513 GLY A CA 1
ATOM 4014 C C . GLY A 1 513 ? -1.898 -15.878 16.318 1.00 96.81 513 GLY A C 1
ATOM 4015 O O . GLY A 1 513 ? -1.909 -14.848 16.988 1.00 96.81 513 GLY A O 1
ATOM 4016 N N . ASP A 1 514 ? -1.024 -16.081 15.327 1.00 96.38 514 ASP A N 1
ATOM 4017 C CA . ASP A 1 514 ? -0.017 -15.081 14.948 1.00 96.38 514 ASP A CA 1
ATOM 4018 C C . ASP A 1 514 ? -0.683 -13.784 14.478 1.00 96.38 514 ASP A C 1
ATOM 4020 O O . ASP A 1 514 ? -0.309 -12.702 14.921 1.00 96.38 514 ASP A O 1
ATOM 4024 N N . LEU A 1 515 ? -1.705 -13.884 13.620 1.00 97.62 515 LEU A N 1
ATOM 4025 C CA . LEU A 1 515 ? -2.420 -12.715 13.099 1.00 97.62 515 LEU A CA 1
ATOM 4026 C C . LEU A 1 515 ? -3.178 -11.963 14.198 1.00 97.62 515 LEU A C 1
ATOM 4028 O O . LEU A 1 515 ? -3.186 -10.733 14.199 1.00 97.62 515 LEU A O 1
ATOM 4032 N N . LEU A 1 516 ? -3.767 -12.680 15.160 1.00 97.62 516 LEU A N 1
ATOM 4033 C CA . LEU A 1 516 ? -4.390 -12.067 16.332 1.00 97.62 516 LEU A CA 1
ATOM 4034 C C . LEU A 1 516 ? -3.364 -11.346 17.211 1.00 97.62 516 LEU A C 1
ATOM 4036 O O . LEU A 1 516 ? -3.672 -10.253 17.672 1.00 97.62 516 LEU A O 1
ATOM 4040 N N . ARG A 1 517 ? -2.152 -11.889 17.396 1.00 97.00 517 ARG A N 1
ATOM 4041 C CA . ARG A 1 517 ? -1.070 -11.207 18.132 1.00 97.00 517 ARG A CA 1
ATOM 4042 C C . ARG A 1 517 ? -0.559 -9.965 17.405 1.00 97.00 517 ARG A C 1
ATOM 4044 O O . ARG A 1 517 ? -0.423 -8.918 18.024 1.00 97.00 517 ARG A O 1
ATOM 4051 N N . VAL A 1 518 ? -0.333 -10.052 16.091 1.00 97.38 518 VAL A N 1
ATOM 4052 C CA . VAL A 1 518 ? 0.054 -8.892 15.262 1.00 97.38 518 VAL A CA 1
ATOM 4053 C C . VAL A 1 518 ? -1.003 -7.792 15.353 1.00 97.38 518 VAL A C 1
ATOM 4055 O O . VAL A 1 518 ? -0.676 -6.617 15.521 1.00 97.38 518 VAL A O 1
ATOM 4058 N N . ARG A 1 519 ? -2.283 -8.168 15.279 1.00 97.44 519 ARG A N 1
ATOM 4059 C CA . ARG A 1 519 ? -3.395 -7.232 15.442 1.00 97.44 519 ARG A CA 1
ATOM 4060 C C . ARG A 1 519 ? -3.448 -6.657 16.858 1.00 97.44 519 ARG A C 1
ATOM 4062 O O . ARG A 1 519 ? -3.634 -5.458 16.996 1.00 97.44 519 ARG A O 1
ATOM 4069 N N . GLU A 1 520 ? -3.265 -7.473 17.894 1.00 97.94 520 GLU A N 1
ATOM 4070 C CA . GLU A 1 520 ? -3.260 -7.041 19.298 1.00 97.94 520 GLU A CA 1
ATOM 4071 C C . GLU A 1 520 ? -2.180 -5.990 19.574 1.00 97.94 520 GLU A C 1
ATOM 4073 O O . GLU A 1 520 ? -2.477 -4.960 20.179 1.00 97.94 520 GLU A O 1
ATOM 4078 N N . HIS A 1 521 ? -0.964 -6.204 19.065 1.00 97.81 521 HIS A N 1
ATOM 4079 C CA . 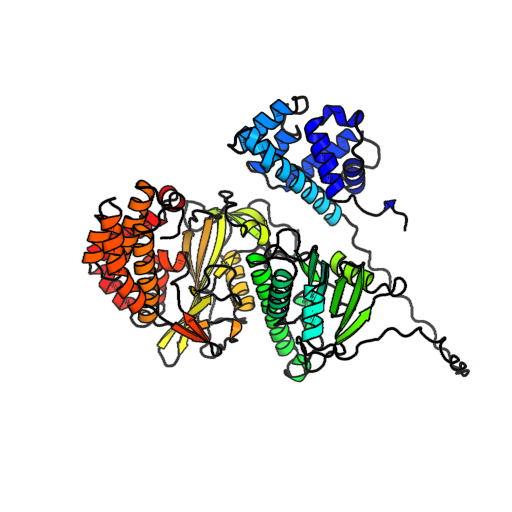HIS A 1 521 ? 0.125 -5.230 19.148 1.00 97.81 521 HIS A CA 1
ATOM 4080 C C . HIS A 1 521 ? -0.284 -3.875 18.555 1.00 97.81 521 HIS A C 1
ATOM 4082 O O . HIS A 1 521 ? -0.145 -2.834 19.201 1.00 97.81 521 HIS A O 1
ATOM 4088 N N . GLN A 1 522 ? -0.892 -3.893 17.365 1.00 97.38 522 GLN A N 1
ATOM 4089 C CA . GLN A 1 522 ? -1.417 -2.688 16.723 1.00 97.38 522 GLN A CA 1
ATOM 4090 C C . GLN A 1 522 ? -2.557 -2.042 17.527 1.00 97.38 522 GLN A C 1
ATOM 4092 O O . GLN A 1 522 ? -2.591 -0.822 17.654 1.00 97.38 522 GLN A O 1
ATOM 4097 N N . VAL A 1 523 ? -3.470 -2.829 18.107 1.00 97.75 523 VAL A N 1
ATOM 4098 C CA . VAL A 1 523 ? -4.572 -2.324 18.948 1.00 97.75 523 VAL A CA 1
ATOM 4099 C C . VAL A 1 523 ? -4.041 -1.591 20.180 1.00 97.75 523 VAL A C 1
ATOM 4101 O O . VAL A 1 523 ? -4.506 -0.494 20.492 1.00 97.75 523 VAL A O 1
ATOM 4104 N N . LEU A 1 524 ? -3.061 -2.173 20.873 1.00 98.12 524 LEU A N 1
ATOM 4105 C CA . LEU A 1 524 ? -2.441 -1.563 22.049 1.00 98.12 524 LEU A CA 1
ATOM 4106 C C . LEU A 1 524 ? -1.687 -0.280 21.667 1.00 98.12 524 LEU A C 1
ATOM 4108 O O . LEU A 1 524 ? -1.837 0.742 22.339 1.00 98.12 524 LEU A O 1
ATOM 4112 N N . GLY A 1 525 ? -0.945 -0.299 20.555 1.00 96.88 525 GLY A N 1
ATOM 4113 C CA . GLY A 1 525 ? -0.266 0.882 20.016 1.00 96.88 525 GLY A CA 1
ATOM 4114 C C . GLY A 1 525 ? -1.240 2.006 19.650 1.00 96.88 525 GLY A C 1
ATOM 4115 O O . GLY A 1 525 ? -1.042 3.154 20.048 1.00 96.88 525 GLY A O 1
ATOM 4116 N N . ASN A 1 526 ? -2.345 1.678 18.978 1.00 96.19 526 ASN A N 1
ATOM 4117 C CA . ASN A 1 526 ? -3.387 2.639 18.615 1.00 96.19 526 ASN A CA 1
ATOM 4118 C C . ASN A 1 526 ? -4.097 3.215 19.849 1.00 96.19 526 ASN A C 1
ATOM 4120 O O . ASN A 1 526 ? -4.432 4.400 19.864 1.00 96.19 526 ASN A O 1
ATOM 4124 N N . ALA A 1 527 ? -4.278 2.424 20.912 1.00 97.06 527 ALA A N 1
ATOM 4125 C CA . ALA A 1 527 ? -4.797 2.919 22.185 1.00 97.06 527 ALA A CA 1
ATOM 4126 C C . ALA A 1 527 ? -3.839 3.922 22.850 1.00 97.06 527 ALA A C 1
ATOM 4128 O O . ALA A 1 527 ? -4.286 4.968 23.324 1.00 97.06 527 ALA A O 1
ATOM 4129 N N . VAL A 1 528 ? -2.526 3.656 22.832 1.00 96.94 528 VAL A N 1
ATOM 4130 C CA . VAL A 1 528 ? -1.511 4.620 23.291 1.00 96.94 528 VAL A CA 1
ATOM 4131 C C . VAL A 1 528 ? -1.584 5.900 22.458 1.00 96.94 528 VAL A C 1
ATOM 4133 O O . VAL A 1 528 ? -1.702 6.980 23.034 1.00 96.94 528 VAL A O 1
ATOM 4136 N N . LEU A 1 529 ? -1.605 5.795 21.126 1.00 94.62 529 LEU A N 1
ATOM 4137 C CA . LEU A 1 529 ? -1.699 6.950 20.224 1.00 94.62 529 LEU A CA 1
ATOM 4138 C C . LEU A 1 529 ? -2.953 7.792 20.490 1.00 94.62 529 LEU A C 1
ATOM 4140 O O . LEU A 1 529 ? -2.847 9.007 20.651 1.00 94.62 529 LEU A O 1
ATOM 4144 N N . ALA A 1 530 ? -4.126 7.168 20.630 1.00 93.94 530 ALA A N 1
ATOM 4145 C CA . ALA A 1 530 ? -5.369 7.869 20.954 1.00 93.94 530 ALA A CA 1
ATOM 4146 C C . ALA A 1 530 ? -5.256 8.677 22.265 1.00 93.94 530 ALA A C 1
ATOM 4148 O O . ALA A 1 530 ? -5.782 9.789 22.382 1.00 93.94 530 ALA A O 1
ATOM 4149 N N . LEU A 1 531 ? -4.532 8.158 23.258 1.00 94.62 531 LEU A N 1
ATOM 4150 C CA . LEU A 1 531 ? -4.326 8.832 24.539 1.00 94.62 531 LEU A CA 1
ATOM 4151 C C . LEU A 1 531 ? -3.274 9.942 24.472 1.00 94.62 531 LEU A C 1
ATOM 4153 O O . LEU A 1 531 ? -3.477 10.983 25.104 1.00 94.62 531 LEU A O 1
ATOM 4157 N N . THR A 1 532 ? -2.179 9.749 23.734 1.00 94.25 532 THR A N 1
ATOM 4158 C CA . THR A 1 532 ? -0.989 10.611 23.823 1.00 94.25 532 THR A CA 1
ATOM 4159 C C . THR A 1 532 ? -0.822 11.597 22.679 1.00 94.25 532 THR A C 1
ATOM 4161 O O . THR A 1 532 ? -0.135 12.589 22.877 1.00 94.25 532 THR A O 1
ATOM 4164 N N . ASP A 1 533 ? -1.435 11.383 21.513 1.00 91.81 533 ASP A N 1
ATOM 4165 C CA . ASP A 1 533 ? -1.255 12.281 20.364 1.00 91.81 533 ASP A CA 1
ATOM 4166 C C . ASP A 1 533 ? -1.761 13.692 20.704 1.00 91.81 533 ASP A C 1
ATOM 4168 O O . ASP A 1 533 ? -2.936 13.879 21.034 1.00 91.81 533 ASP A O 1
ATOM 4172 N N . GLU A 1 534 ? -0.868 14.680 20.684 1.00 89.81 534 GLU A N 1
ATOM 4173 C CA . GLU A 1 534 ? -1.144 16.073 21.052 1.00 89.81 534 GLU A CA 1
ATOM 4174 C C . GLU A 1 534 ? -1.929 16.832 19.973 1.00 89.81 534 GLU A C 1
ATOM 4176 O O . GLU A 1 534 ? -2.569 17.841 20.272 1.00 89.81 534 GLU A O 1
ATOM 4181 N N . HIS A 1 535 ? -1.944 16.332 18.737 1.00 89.50 535 HIS A N 1
ATOM 4182 C CA . HIS A 1 535 ? -2.629 16.951 17.605 1.00 89.50 535 HIS A CA 1
ATOM 4183 C C . HIS A 1 535 ? -4.134 16.654 17.581 1.00 89.50 535 HIS A C 1
ATOM 4185 O O . HIS A 1 535 ? -4.881 17.322 16.864 1.00 89.50 535 HIS A O 1
ATOM 4191 N N . LEU A 1 536 ? -4.610 15.695 18.385 1.00 91.06 536 LEU A N 1
ATOM 4192 C CA . LEU A 1 536 ? -6.034 15.379 18.494 1.00 91.06 536 LEU A CA 1
ATOM 4193 C C . LEU A 1 536 ? -6.786 16.401 19.352 1.00 91.06 536 LEU A C 1
ATOM 4195 O O . LEU A 1 536 ? -6.540 16.541 20.559 1.00 91.06 536 LEU A O 1
ATOM 4199 N N . THR A 1 537 ? -7.805 17.023 18.754 1.00 92.38 537 THR A N 1
ATOM 4200 C CA . THR A 1 537 ? -8.838 17.766 19.492 1.00 92.38 537 THR A CA 1
ATOM 4201 C C . THR A 1 537 ? -9.589 16.848 20.462 1.00 92.38 537 THR A C 1
ATOM 4203 O O . THR A 1 537 ? -9.584 15.626 20.322 1.00 92.38 537 THR A O 1
ATOM 4206 N N . ALA A 1 538 ? -10.298 17.419 21.441 1.00 90.44 538 ALA A N 1
ATOM 4207 C CA . ALA A 1 538 ? -11.073 16.627 22.402 1.00 90.44 538 ALA A CA 1
ATOM 4208 C C . ALA A 1 538 ? -12.124 15.719 21.728 1.00 90.44 538 ALA A C 1
ATOM 4210 O O . ALA A 1 538 ? -12.300 14.576 22.143 1.00 90.44 538 ALA A O 1
ATOM 4211 N N . ALA A 1 539 ? -12.781 16.202 20.667 1.00 91.56 539 ALA A N 1
ATOM 4212 C CA . ALA A 1 539 ? -13.762 15.426 19.910 1.00 91.56 539 ALA A CA 1
ATOM 4213 C C . ALA A 1 539 ? -13.107 14.272 19.132 1.00 91.56 539 ALA A C 1
ATOM 4215 O O . ALA A 1 539 ? -13.550 13.131 19.238 1.00 91.56 539 ALA A O 1
ATOM 4216 N N . GLN A 1 540 ? -12.012 14.545 18.416 1.00 93.19 540 GLN A N 1
ATOM 4217 C CA . GLN A 1 540 ? -11.248 13.512 17.705 1.00 93.19 540 GLN A CA 1
ATOM 4218 C C . GLN A 1 540 ? -10.699 12.462 18.667 1.00 93.19 540 GLN A C 1
ATOM 4220 O O . GLN A 1 540 ? -10.771 11.269 18.394 1.00 93.19 540 GLN A O 1
ATOM 4225 N N . ARG A 1 541 ? -10.217 12.892 19.835 1.00 92.62 541 ARG A N 1
ATOM 4226 C CA . ARG A 1 541 ? -9.736 11.991 20.880 1.00 92.62 541 ARG A CA 1
ATOM 4227 C C . ARG A 1 541 ? -10.840 11.086 21.416 1.00 92.62 541 ARG A C 1
ATOM 4229 O O . ARG A 1 541 ? -10.587 9.910 21.636 1.00 92.62 541 ARG A O 1
ATOM 4236 N N . ALA A 1 542 ? -12.056 11.601 21.592 1.00 92.19 542 ALA A N 1
ATOM 4237 C CA . ALA A 1 542 ? -13.198 10.785 22.000 1.00 92.19 542 ALA A CA 1
ATOM 4238 C C . ALA A 1 542 ? -13.555 9.726 20.939 1.00 92.19 542 ALA A C 1
ATOM 4240 O O . ALA A 1 542 ? -13.824 8.576 21.284 1.00 92.19 542 ALA A O 1
ATOM 4241 N N . ILE A 1 543 ? -13.501 10.085 19.650 1.00 93.25 543 ILE A N 1
ATOM 4242 C CA . ILE A 1 543 ? -13.703 9.141 18.539 1.00 93.25 543 ILE A CA 1
ATOM 4243 C C . ILE A 1 543 ? -12.599 8.072 18.534 1.00 93.25 543 ILE A C 1
ATOM 4245 O O . ILE A 1 543 ? -12.905 6.879 18.538 1.00 93.25 543 ILE A O 1
ATOM 4249 N N . ALA A 1 544 ? -11.329 8.484 18.589 1.00 94.44 544 ALA A N 1
ATOM 4250 C CA . ALA A 1 544 ? -10.176 7.585 18.624 1.00 94.44 544 ALA A CA 1
ATOM 4251 C C . ALA A 1 544 ? -10.222 6.644 19.838 1.00 94.44 544 ALA A C 1
ATOM 4253 O O . ALA A 1 544 ? -10.054 5.437 19.692 1.00 94.44 544 ALA A O 1
ATOM 4254 N N . GLY A 1 545 ? -10.526 7.174 21.027 1.00 94.88 545 GLY A N 1
ATOM 4255 C CA . GLY A 1 545 ? -10.671 6.400 22.259 1.00 94.88 545 GLY A CA 1
ATOM 4256 C C . GLY A 1 545 ? -11.803 5.375 22.184 1.00 94.88 545 GLY A C 1
ATOM 4257 O O . GLY A 1 545 ? -11.629 4.248 22.638 1.00 94.88 545 GLY A O 1
ATOM 4258 N N . ARG A 1 546 ? -12.931 5.716 21.544 1.00 95.44 546 ARG A N 1
ATOM 4259 C CA . ARG A 1 546 ? -14.027 4.769 21.286 1.00 95.44 546 ARG A CA 1
ATOM 4260 C C . ARG A 1 546 ? -13.608 3.643 20.339 1.00 95.44 546 ARG A C 1
ATOM 4262 O O . ARG A 1 546 ? -13.925 2.486 20.592 1.00 95.44 546 ARG A O 1
ATOM 4269 N N . ILE A 1 547 ? -12.913 3.955 19.248 1.00 96.12 547 ILE A N 1
ATOM 4270 C CA . ILE A 1 547 ? -12.433 2.933 18.303 1.00 96.12 547 ILE A CA 1
ATOM 4271 C C . ILE A 1 547 ? -11.391 2.029 18.979 1.00 96.12 547 ILE A C 1
ATOM 4273 O O . ILE A 1 547 ? -11.460 0.803 18.859 1.00 96.12 547 ILE A O 1
ATOM 4277 N N . ALA A 1 548 ? -10.461 2.615 19.734 1.00 96.88 548 ALA A N 1
ATOM 4278 C CA . ALA A 1 548 ? -9.452 1.879 20.485 1.00 96.88 548 ALA A CA 1
ATOM 4279 C C . ALA A 1 548 ? -10.079 0.968 21.553 1.00 96.88 548 ALA A C 1
ATOM 4281 O O . ALA A 1 548 ? -9.705 -0.200 21.652 1.00 96.88 548 ALA A O 1
ATOM 4282 N N . SER A 1 549 ? -11.069 1.450 22.314 1.00 97.81 549 SER A N 1
ATOM 4283 C CA . SER A 1 549 ? -11.733 0.649 23.350 1.00 97.81 549 SER A CA 1
ATOM 4284 C C . SER A 1 549 ? -12.491 -0.544 22.771 1.00 97.81 549 SER A C 1
ATOM 4286 O O . SER A 1 549 ? -12.360 -1.660 23.276 1.00 97.81 549 SER A O 1
ATOM 4288 N N . LEU A 1 550 ? -13.221 -0.357 21.669 1.00 98.06 550 LEU A N 1
ATOM 4289 C CA . LEU A 1 550 ? -13.903 -1.462 20.998 1.00 98.06 550 LEU A CA 1
ATOM 4290 C C . LEU A 1 550 ? -12.905 -2.506 20.480 1.00 98.06 550 LEU A C 1
ATOM 4292 O O . LEU A 1 550 ? -13.144 -3.704 20.612 1.00 98.06 550 LEU A O 1
ATOM 4296 N N . ASN A 1 551 ? -11.764 -2.075 19.940 1.00 97.94 551 ASN A N 1
ATOM 4297 C CA . ASN A 1 551 ? -10.712 -2.990 19.505 1.00 97.94 551 ASN A CA 1
ATOM 4298 C C . ASN A 1 551 ? -10.072 -3.751 20.679 1.00 97.94 551 ASN A C 1
ATOM 4300 O O . ASN A 1 551 ? -9.856 -4.957 20.569 1.00 97.94 551 ASN A O 1
ATOM 4304 N N . LEU A 1 552 ? -9.824 -3.088 21.812 1.00 98.06 552 LEU A N 1
ATOM 4305 C CA . LEU A 1 552 ? -9.333 -3.725 23.040 1.00 98.06 552 LEU A CA 1
ATOM 4306 C C . LEU A 1 552 ? -10.303 -4.803 23.547 1.00 98.06 552 LEU A C 1
ATOM 4308 O O . LEU A 1 552 ? -9.861 -5.889 23.925 1.00 98.06 552 LEU A O 1
ATOM 4312 N N . LEU A 1 553 ? -11.619 -4.556 23.490 1.00 97.50 553 LEU A N 1
ATOM 4313 C CA . LEU A 1 553 ? -12.639 -5.553 23.848 1.00 97.50 553 LEU A CA 1
ATOM 4314 C C . LEU A 1 553 ? -12.524 -6.824 23.001 1.00 97.50 553 LEU A C 1
ATOM 4316 O O . LEU A 1 553 ? -12.580 -7.926 23.549 1.00 97.50 553 LEU A O 1
ATOM 4320 N N . LEU A 1 554 ? -12.316 -6.689 21.687 1.00 97.06 554 LEU A N 1
ATOM 4321 C CA . LEU A 1 554 ? -12.167 -7.840 20.788 1.00 97.06 554 LEU A CA 1
ATOM 4322 C C . LEU A 1 554 ? -10.932 -8.694 21.104 1.00 97.06 554 LEU A C 1
ATOM 4324 O O . LEU A 1 554 ? -10.954 -9.900 20.865 1.00 97.06 554 LEU A O 1
ATOM 4328 N N . HIS A 1 555 ? -9.895 -8.095 21.693 1.00 96.25 555 HIS A N 1
ATOM 4329 C CA . HIS A 1 555 ? -8.682 -8.782 22.148 1.00 96.25 555 HIS A CA 1
ATOM 4330 C C . HIS A 1 555 ? -8.716 -9.182 23.633 1.00 96.25 555 HIS A C 1
ATOM 4332 O O . HIS A 1 555 ? -7.717 -9.632 24.178 1.00 96.25 555 HIS A O 1
ATOM 4338 N N . GLY A 1 556 ? -9.871 -9.074 24.298 1.00 94.88 556 GLY A N 1
ATOM 4339 C CA . GLY A 1 556 ? -10.045 -9.518 25.684 1.00 94.88 556 GLY A CA 1
ATOM 4340 C C . GLY A 1 556 ? -9.528 -8.560 26.754 1.00 94.88 556 GLY A C 1
ATOM 4341 O O . GLY A 1 556 ? -9.535 -8.907 27.932 1.00 94.88 556 GLY A O 1
ATOM 4342 N N . HIS A 1 557 ? -9.175 -7.332 26.382 1.00 96.69 557 HIS A N 1
ATOM 4343 C CA . HIS A 1 557 ? -8.699 -6.287 27.290 1.00 96.69 557 HIS A CA 1
ATOM 4344 C C . HIS A 1 557 ? -9.847 -5.440 27.855 1.00 96.69 557 HIS A C 1
ATOM 4346 O O . HIS A 1 557 ? -9.810 -4.213 27.799 1.00 96.69 557 HIS A O 1
ATOM 4352 N N . ALA A 1 558 ? -10.892 -6.075 28.398 1.00 96.12 558 ALA A N 1
ATOM 4353 C CA . ALA A 1 558 ? -12.128 -5.382 28.789 1.00 96.12 558 ALA A CA 1
ATOM 4354 C C . ALA A 1 558 ? -11.916 -4.263 29.825 1.00 96.12 558 ALA A C 1
ATOM 4356 O O . ALA A 1 558 ? -12.433 -3.162 29.654 1.00 96.12 558 ALA A O 1
ATOM 4357 N N . ALA A 1 559 ? -11.090 -4.507 30.848 1.00 96.50 559 ALA A N 1
ATOM 4358 C CA . ALA A 1 559 ? -10.784 -3.501 31.868 1.00 96.50 559 ALA A CA 1
ATOM 4359 C C . ALA A 1 559 ? -10.003 -2.299 31.303 1.00 96.50 559 ALA A C 1
ATOM 4361 O O . ALA A 1 559 ? -10.208 -1.163 31.724 1.00 96.50 559 ALA A O 1
ATOM 4362 N N . LEU A 1 560 ? -9.106 -2.526 30.337 1.00 96.94 560 LEU A N 1
ATOM 4363 C CA . LEU A 1 560 ? -8.383 -1.437 29.673 1.00 96.94 560 LEU A CA 1
ATOM 4364 C C . LEU A 1 560 ? -9.299 -0.677 28.713 1.00 96.94 560 LEU A C 1
ATOM 4366 O O . LEU A 1 560 ? -9.218 0.545 28.649 1.00 96.94 560 LEU A O 1
ATOM 4370 N N . ALA A 1 561 ? -10.193 -1.374 28.011 1.00 97.25 561 ALA A N 1
ATOM 4371 C CA . ALA A 1 561 ? -11.163 -0.757 27.116 1.00 97.25 561 ALA A C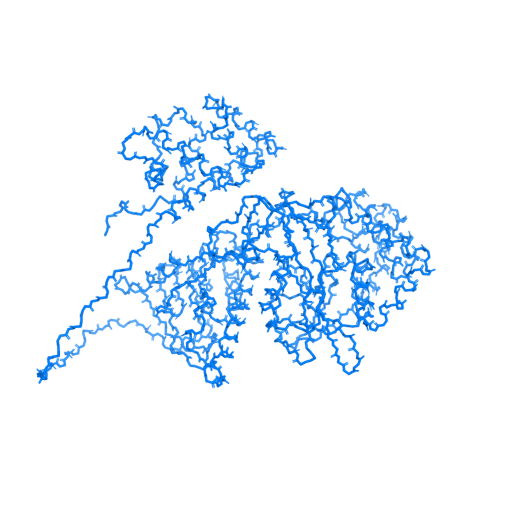A 1
ATOM 4372 C C . ALA A 1 561 ? -12.058 0.257 27.843 1.00 97.25 561 ALA A C 1
ATOM 4374 O O . ALA A 1 561 ? -12.206 1.382 27.368 1.00 97.25 561 ALA A O 1
ATOM 4375 N N . GLU A 1 562 ? -12.600 -0.116 29.005 1.00 96.56 562 GLU A N 1
ATOM 4376 C CA . GLU A 1 562 ? -13.404 0.773 29.854 1.00 96.56 562 GLU A CA 1
ATOM 4377 C C . GLU A 1 562 ? -12.598 2.014 30.264 1.00 96.56 562 GLU A C 1
ATOM 4379 O O . GLU A 1 562 ? -13.012 3.146 30.020 1.00 96.56 562 GLU A O 1
ATOM 4384 N N . ARG A 1 563 ? -11.372 1.815 30.760 1.00 97.00 563 ARG A N 1
ATOM 4385 C CA . ARG A 1 563 ? -10.489 2.914 31.182 1.00 97.00 563 ARG A CA 1
ATOM 4386 C C . ARG A 1 563 ? -10.077 3.844 30.041 1.00 97.00 563 ARG A C 1
ATOM 4388 O O . ARG A 1 563 ? -9.930 5.042 30.273 1.00 97.00 563 ARG A O 1
ATOM 4395 N N . VAL A 1 564 ? -9.873 3.321 28.831 1.00 96.12 564 VAL A N 1
ATOM 4396 C CA . VAL A 1 564 ? -9.574 4.126 27.634 1.00 96.12 564 VAL A CA 1
ATOM 4397 C C . VAL A 1 564 ? -10.799 4.937 27.215 1.00 96.12 564 VAL A C 1
ATOM 4399 O O . VAL A 1 564 ? -10.664 6.126 26.930 1.00 96.12 564 VAL A O 1
ATOM 4402 N N . ALA A 1 565 ? -11.989 4.330 27.219 1.00 93.69 565 ALA A N 1
ATOM 4403 C CA . ALA A 1 565 ? -13.236 5.005 26.858 1.00 93.69 565 ALA A CA 1
ATOM 4404 C C . ALA A 1 565 ? -13.607 6.126 27.845 1.00 93.69 565 ALA A C 1
ATOM 4406 O O . ALA A 1 565 ? -14.094 7.178 27.433 1.00 93.69 565 ALA A O 1
ATOM 4407 N N . GLU A 1 566 ? -13.349 5.915 29.135 1.00 92.81 566 GLU A N 1
ATOM 4408 C CA . GLU A 1 566 ? -13.692 6.841 30.220 1.00 92.81 566 GLU A CA 1
ATOM 4409 C C . GLU A 1 566 ? -12.535 7.766 30.627 1.00 92.81 566 GLU A C 1
ATOM 4411 O O . GLU A 1 566 ? -12.644 8.520 31.600 1.00 92.81 566 GLU A O 1
ATOM 4416 N N . CYS A 1 567 ? -11.410 7.725 29.904 1.00 91.94 567 CYS A N 1
ATOM 4417 C CA . CYS A 1 567 ? -10.211 8.459 30.286 1.00 91.94 567 CYS A CA 1
ATOM 4418 C C . CYS A 1 567 ? -10.493 9.976 30.351 1.00 91.94 567 CYS A C 1
ATOM 4420 O O . CYS A 1 567 ? -10.887 10.579 29.345 1.00 91.94 567 CYS A O 1
ATOM 4422 N N . PRO A 1 568 ? -10.270 10.640 31.504 1.00 88.25 568 PRO A N 1
ATOM 4423 C CA . PRO A 1 568 ? -10.499 12.073 31.623 1.00 88.25 568 PRO A CA 1
ATOM 4424 C C . PRO A 1 568 ? -9.631 12.865 30.633 1.00 88.25 568 PRO A C 1
ATOM 4426 O O . PRO A 1 568 ? -8.480 12.498 30.397 1.00 88.25 568 PRO A O 1
ATOM 4429 N N . PRO A 1 569 ? -10.081 14.040 30.153 1.00 83.38 569 PRO A N 1
ATOM 4430 C CA . PRO A 1 569 ? -9.312 14.842 29.194 1.00 83.38 569 PRO A CA 1
ATOM 4431 C C . PRO A 1 569 ? -7.982 15.377 29.762 1.00 83.38 569 PRO A C 1
ATOM 4433 O O . PRO A 1 569 ? -7.141 15.888 29.019 1.00 83.38 569 PRO A O 1
ATOM 4436 N N . ARG A 1 570 ? -7.768 15.257 31.081 1.00 89.38 570 ARG A N 1
ATOM 4437 C CA . ARG A 1 570 ? -6.554 15.694 31.777 1.00 89.38 570 ARG A CA 1
ATOM 4438 C C . ARG A 1 570 ? -5.338 14.918 31.274 1.00 89.38 570 ARG A C 1
ATOM 4440 O O . ARG A 1 570 ? -5.268 13.703 31.422 1.00 89.38 570 ARG A O 1
ATOM 4447 N N . GLU A 1 571 ? -4.347 15.648 30.777 1.00 89.88 571 GLU A N 1
ATOM 4448 C CA . GLU A 1 571 ? -3.100 15.108 30.222 1.00 89.88 571 GLU A CA 1
ATOM 4449 C C . GLU A 1 571 ? -2.403 14.105 31.147 1.00 89.88 571 GLU A C 1
ATOM 4451 O O . GLU A 1 571 ? -2.080 13.004 30.720 1.00 89.88 571 GLU A O 1
ATOM 4456 N N . ARG A 1 572 ? -2.281 14.420 32.443 1.00 93.75 572 ARG A N 1
ATOM 4457 C CA . ARG A 1 572 ? -1.666 13.512 33.422 1.00 93.75 572 ARG A CA 1
ATOM 4458 C C . ARG A 1 572 ? -2.360 12.148 33.507 1.00 93.75 572 ARG A C 1
ATOM 4460 O O . ARG A 1 572 ? -1.674 11.144 33.638 1.00 93.75 572 ARG A O 1
ATOM 4467 N N . ALA A 1 573 ? -3.694 12.107 33.446 1.00 93.12 573 ALA A N 1
ATOM 4468 C CA . ALA A 1 573 ? -4.440 10.848 33.502 1.00 93.12 573 ALA A CA 1
ATOM 4469 C C . ALA A 1 573 ? -4.242 10.029 32.217 1.00 93.12 573 ALA A C 1
ATOM 4471 O O . ALA A 1 573 ? -4.049 8.817 32.282 1.00 93.12 573 ALA A O 1
ATOM 4472 N N . ARG A 1 574 ? -4.219 10.709 31.061 1.00 94.56 574 ARG A N 1
ATOM 4473 C CA . ARG A 1 574 ? -3.933 10.091 29.760 1.00 94.56 574 ARG A CA 1
ATOM 4474 C C . ARG A 1 574 ? -2.528 9.498 29.715 1.00 94.56 574 ARG A C 1
ATOM 4476 O O . ARG A 1 574 ? -2.376 8.349 29.316 1.00 94.56 574 ARG A O 1
ATOM 4483 N N . GLN A 1 575 ? -1.529 10.249 30.177 1.00 95.94 575 GLN A N 1
ATOM 4484 C CA . GLN A 1 575 ? -0.144 9.789 30.198 1.00 95.94 575 GLN A CA 1
ATOM 4485 C C . GLN A 1 575 ? 0.041 8.591 31.133 1.00 95.94 575 GLN A C 1
ATOM 4487 O O . GLN A 1 575 ? 0.672 7.620 30.744 1.00 95.94 575 GLN A O 1
ATOM 4492 N N . GLN A 1 576 ? -0.573 8.615 32.321 1.00 96.12 576 GLN A N 1
ATOM 4493 C CA . GLN A 1 576 ? -0.535 7.479 33.248 1.00 96.12 576 GLN A CA 1
ATOM 4494 C C . GLN A 1 576 ? -1.104 6.202 32.619 1.00 96.12 576 GLN A C 1
ATOM 4496 O O . GLN A 1 576 ? -0.465 5.158 32.681 1.00 96.12 576 GLN A O 1
ATOM 4501 N N . LEU A 1 577 ? -2.268 6.287 31.966 1.00 97.12 577 LEU A N 1
ATOM 4502 C CA . LEU A 1 577 ? -2.856 5.129 31.289 1.00 97.12 577 LEU A CA 1
ATOM 4503 C C . LEU A 1 577 ? -2.008 4.664 30.093 1.00 97.12 577 LEU A C 1
ATOM 4505 O O . LEU A 1 577 ? -1.873 3.465 29.864 1.00 97.12 577 LEU A O 1
ATOM 4509 N N . ALA A 1 578 ? -1.409 5.592 29.346 1.00 97.00 578 ALA A N 1
ATOM 4510 C CA . ALA A 1 578 ? -0.500 5.256 28.256 1.00 97.00 578 ALA A CA 1
ATOM 4511 C C . ALA A 1 578 ? 0.770 4.543 28.754 1.00 97.00 578 ALA A C 1
ATOM 4513 O O . ALA A 1 578 ? 1.199 3.567 28.140 1.00 97.00 578 ALA A O 1
ATOM 4514 N N . ASP A 1 579 ? 1.341 4.981 29.878 1.00 97.06 579 ASP A N 1
ATOM 4515 C CA . ASP A 1 579 ? 2.510 4.350 30.498 1.00 97.06 579 ASP A CA 1
ATOM 4516 C C . ASP A 1 579 ? 2.201 2.925 30.990 1.00 97.06 579 ASP A C 1
ATOM 4518 O O . ASP A 1 579 ? 3.077 2.066 30.960 1.00 97.06 579 ASP A O 1
ATOM 4522 N N . GLU A 1 580 ? 0.953 2.641 31.379 1.00 96.00 580 GLU A N 1
ATOM 4523 C CA . GLU A 1 580 ? 0.496 1.283 31.712 1.00 96.00 580 GLU A CA 1
ATOM 4524 C C . GLU A 1 580 ? 0.311 0.383 30.480 1.00 96.00 580 GLU A C 1
ATOM 4526 O O . GLU A 1 580 ? 0.520 -0.827 30.565 1.00 96.00 580 GLU A O 1
ATOM 4531 N N . LEU A 1 581 ? -0.074 0.951 29.333 1.00 97.31 581 LEU A N 1
ATOM 4532 C CA . LEU A 1 581 ? -0.260 0.208 28.082 1.00 97.31 581 LEU A CA 1
ATOM 4533 C C . LEU A 1 581 ? 1.070 -0.133 27.395 1.00 97.31 581 LEU A C 1
ATOM 4535 O O . LEU A 1 581 ? 1.174 -1.192 26.781 1.00 97.31 581 LEU A O 1
ATOM 4539 N N . ARG A 1 582 ? 2.093 0.726 27.501 1.00 97.44 582 ARG A N 1
ATOM 4540 C CA . ARG A 1 582 ? 3.393 0.546 26.821 1.00 97.44 582 ARG A CA 1
ATOM 4541 C C . ARG A 1 582 ? 4.063 -0.813 27.090 1.00 97.44 582 ARG A C 1
ATOM 4543 O O . ARG A 1 582 ? 4.410 -1.469 26.115 1.00 97.44 582 ARG A O 1
ATOM 4550 N N . PRO A 1 583 ? 4.154 -1.320 28.335 1.00 97.75 583 PRO A N 1
ATOM 4551 C CA . PRO A 1 583 ? 4.698 -2.657 28.583 1.00 97.75 583 PRO A CA 1
ATOM 4552 C C . PRO A 1 583 ? 3.934 -3.783 27.873 1.00 97.75 583 PRO A C 1
ATOM 4554 O O . PRO A 1 583 ? 4.524 -4.805 27.531 1.00 97.75 583 PRO A O 1
ATOM 4557 N N . LEU A 1 584 ? 2.625 -3.618 27.646 1.00 97.31 584 LEU A N 1
ATOM 4558 C CA . LEU A 1 584 ? 1.818 -4.586 26.897 1.00 97.31 584 LEU A CA 1
ATOM 4559 C C . LEU A 1 584 ? 2.077 -4.484 25.389 1.00 97.31 584 LEU A C 1
ATOM 4561 O O . LEU A 1 584 ? 2.083 -5.505 24.703 1.00 97.31 584 LEU A O 1
ATOM 4565 N N . VAL A 1 585 ? 2.319 -3.274 24.872 1.00 96.62 585 VAL A N 1
ATOM 4566 C CA . VAL A 1 585 ? 2.774 -3.068 23.486 1.00 96.62 585 VAL A CA 1
ATOM 4567 C C . VAL A 1 585 ? 4.093 -3.809 23.266 1.00 96.62 585 VAL A C 1
ATOM 4569 O O . VAL A 1 585 ? 4.176 -4.629 22.355 1.00 96.62 585 VAL A O 1
ATOM 4572 N N . ASP A 1 586 ? 5.070 -3.607 24.150 1.00 94.81 586 ASP A N 1
ATOM 4573 C CA . ASP A 1 586 ? 6.383 -4.257 24.063 1.00 94.81 586 ASP A CA 1
ATOM 4574 C C . ASP A 1 586 ? 6.259 -5.790 24.177 1.00 94.81 586 ASP A C 1
ATOM 4576 O O . ASP A 1 586 ? 6.871 -6.537 23.420 1.00 94.81 586 ASP A O 1
ATOM 4580 N N . ALA A 1 587 ? 5.409 -6.289 25.083 1.00 94.81 587 ALA A N 1
ATOM 4581 C CA . ALA A 1 587 ? 5.202 -7.728 25.273 1.00 94.81 587 ALA A CA 1
ATOM 4582 C C . ALA A 1 587 ? 4.438 -8.415 24.123 1.00 94.81 587 ALA A C 1
ATOM 4584 O O . ALA A 1 587 ? 4.542 -9.633 23.951 1.00 94.81 587 ALA A O 1
ATOM 4585 N N . SER A 1 588 ? 3.645 -7.661 23.359 1.00 93.06 588 SER A N 1
ATOM 4586 C CA . SER A 1 588 ? 2.874 -8.170 22.215 1.00 93.06 588 SER A CA 1
ATOM 4587 C C . SER A 1 588 ? 3.640 -8.103 20.895 1.00 93.06 588 SER A C 1
ATOM 4589 O O . SER A 1 588 ? 3.171 -8.667 19.903 1.00 93.06 588 SER A O 1
ATOM 4591 N N . GLU A 1 589 ? 4.818 -7.473 20.882 1.00 93.12 589 GLU A N 1
ATOM 4592 C CA . GLU A 1 589 ? 5.656 -7.347 19.697 1.00 93.12 589 GLU A CA 1
ATOM 4593 C C . GLU A 1 589 ? 5.974 -8.721 19.088 1.00 93.12 589 GLU A C 1
ATOM 4595 O O . GLU A 1 589 ? 6.286 -9.704 19.773 1.00 93.12 589 GLU A O 1
ATOM 4600 N N . LEU A 1 590 ? 5.864 -8.793 17.763 1.00 92.75 590 LEU A N 1
ATOM 4601 C CA . LEU A 1 590 ? 6.201 -9.977 16.991 1.00 92.75 590 LEU A CA 1
ATOM 4602 C C . LEU A 1 590 ? 7.224 -9.593 15.927 1.00 92.75 590 LEU A C 1
ATOM 4604 O O . LEU A 1 590 ? 7.052 -8.605 15.210 1.00 92.75 590 LEU A O 1
ATOM 4608 N N . SER A 1 591 ? 8.263 -10.410 15.794 1.00 90.88 591 SER A N 1
ATOM 4609 C CA . SER A 1 591 ? 9.254 -10.280 14.738 1.00 90.88 591 SER A CA 1
ATOM 4610 C C . SER A 1 591 ? 9.294 -11.526 13.858 1.00 90.88 591 SER A C 1
ATOM 4612 O O . SER A 1 591 ? 8.918 -12.637 14.252 1.00 90.88 591 SER A O 1
ATOM 4614 N N . ARG A 1 592 ? 9.734 -11.347 12.613 1.00 88.31 592 ARG A N 1
ATOM 4615 C CA . ARG A 1 592 ? 10.016 -12.439 11.678 1.00 88.31 592 ARG A CA 1
ATOM 4616 C C . ARG A 1 592 ? 11.419 -12.280 11.124 1.00 88.31 592 ARG A C 1
ATOM 4618 O O . ARG A 1 592 ? 11.819 -11.197 10.712 1.00 88.31 592 ARG A O 1
ATOM 4625 N N . TYR A 1 593 ? 12.147 -13.386 11.065 1.00 82.56 593 TYR A N 1
ATOM 4626 C CA . TYR A 1 593 ? 13.437 -13.428 10.393 1.00 82.56 593 TYR A CA 1
ATOM 4627 C C . TYR A 1 593 ? 13.233 -13.700 8.906 1.00 82.56 593 TYR A C 1
ATOM 4629 O O . TYR A 1 593 ? 12.660 -14.721 8.523 1.00 82.56 593 TYR A O 1
ATOM 4637 N N . SER A 1 594 ? 13.721 -12.793 8.066 1.00 75.56 594 SER A N 1
ATOM 4638 C CA . SER A 1 594 ? 13.655 -12.918 6.615 1.00 75.56 594 SER A CA 1
ATOM 4639 C C . SER A 1 594 ? 14.933 -12.387 5.976 1.00 75.56 594 SER A C 1
ATOM 4641 O O . SER A 1 594 ? 15.406 -11.300 6.304 1.00 75.56 594 SER A O 1
ATOM 4643 N N . ALA A 1 595 ? 15.527 -13.183 5.081 1.00 69.06 595 ALA A N 1
ATOM 4644 C CA . ALA A 1 595 ? 16.774 -12.858 4.381 1.00 69.06 595 ALA A CA 1
ATOM 4645 C C . ALA A 1 595 ? 17.913 -12.362 5.308 1.00 69.06 595 ALA A C 1
ATOM 4647 O O . ALA A 1 595 ? 18.633 -11.420 4.977 1.00 69.06 595 ALA A O 1
ATOM 4648 N N . GLY A 1 596 ? 18.063 -12.984 6.484 1.00 73.56 596 GLY A N 1
ATOM 4649 C CA . GLY A 1 596 ? 19.116 -12.651 7.453 1.00 73.56 596 GLY A CA 1
ATOM 4650 C C . GLY A 1 596 ? 18.881 -11.365 8.251 1.00 73.56 596 GLY A C 1
ATOM 4651 O O . GLY A 1 596 ? 19.797 -10.900 8.923 1.00 73.56 596 GLY A O 1
ATOM 4652 N N . ARG A 1 597 ? 17.678 -10.781 8.186 1.00 80.19 597 ARG A N 1
ATOM 4653 C CA . ARG A 1 597 ? 17.276 -9.618 8.983 1.00 80.19 597 ARG A CA 1
ATOM 4654 C C . ARG A 1 597 ? 16.044 -9.933 9.815 1.00 80.19 597 ARG A C 1
ATOM 4656 O O . ARG A 1 597 ? 15.152 -10.649 9.363 1.00 80.19 597 ARG A O 1
ATOM 4663 N N . GLU A 1 598 ? 16.006 -9.373 11.014 1.00 87.88 598 GLU A N 1
ATOM 4664 C CA . GLU A 1 598 ? 14.813 -9.359 11.850 1.00 87.88 598 GLU A CA 1
ATOM 4665 C C . GLU A 1 598 ? 13.896 -8.215 11.403 1.00 87.88 598 GLU A C 1
ATOM 4667 O O . GLU A 1 598 ? 14.336 -7.075 11.236 1.00 87.88 598 GLU A O 1
ATOM 4672 N N . LEU A 1 599 ? 12.634 -8.540 11.135 1.00 86.94 599 LEU A N 1
ATOM 4673 C CA . LEU A 1 599 ? 11.593 -7.603 10.734 1.00 86.94 599 LEU A CA 1
ATOM 4674 C C . LEU A 1 599 ? 10.569 -7.506 11.860 1.00 86.94 599 LEU A C 1
ATOM 4676 O O . LEU A 1 599 ? 9.855 -8.473 12.127 1.00 86.94 599 LEU A O 1
ATOM 4680 N N . HIS A 1 600 ? 10.501 -6.339 12.494 1.00 91.31 600 HIS A N 1
ATOM 4681 C CA . HIS A 1 600 ? 9.488 -6.009 13.493 1.00 91.31 600 HIS A CA 1
ATOM 4682 C C . HIS A 1 600 ? 8.158 -5.704 12.801 1.00 91.31 600 HIS A C 1
ATOM 4684 O O . HIS A 1 600 ? 8.126 -4.989 11.793 1.00 91.31 600 HIS A O 1
ATOM 4690 N N . LEU A 1 601 ? 7.069 -6.272 13.313 1.00 94.69 601 LEU A N 1
ATOM 4691 C CA . LEU A 1 601 ? 5.756 -6.178 12.687 1.00 94.69 601 LEU A CA 1
ATOM 4692 C C . LEU A 1 601 ? 4.918 -5.091 13.351 1.00 94.69 601 LEU A C 1
ATOM 4694 O O . LEU A 1 601 ? 4.590 -5.178 14.528 1.00 94.69 601 LEU A O 1
ATOM 4698 N N . ALA A 1 602 ? 4.513 -4.101 12.562 1.00 94.06 602 ALA A N 1
ATOM 4699 C CA . ALA A 1 602 ? 3.744 -2.957 13.041 1.00 94.06 602 ALA A CA 1
ATOM 4700 C C . ALA A 1 602 ? 2.233 -3.237 13.168 1.00 94.06 602 ALA A C 1
ATOM 4702 O O . ALA A 1 602 ? 1.517 -2.458 13.794 1.00 94.06 602 ALA A O 1
ATOM 4703 N N . GLY A 1 603 ? 1.720 -4.299 12.537 1.00 96.81 603 GLY A N 1
ATOM 4704 C CA . GLY A 1 603 ? 0.288 -4.610 12.527 1.00 96.81 603 GLY A CA 1
ATOM 4705 C C . GLY A 1 603 ? -0.200 -5.237 11.223 1.00 96.81 603 GLY A C 1
ATOM 4706 O O . GLY A 1 603 ? 0.593 -5.737 10.429 1.00 96.81 603 GLY A O 1
ATOM 4707 N N . LEU A 1 604 ? -1.511 -5.193 10.989 1.00 97.31 604 LEU A N 1
ATOM 4708 C CA . LEU A 1 604 ? -2.163 -5.582 9.736 1.00 97.31 604 LEU A CA 1
ATOM 4709 C C . LEU A 1 604 ? -2.430 -4.348 8.856 1.00 97.31 604 LEU A C 1
ATOM 4711 O O . LEU A 1 604 ? -2.742 -3.266 9.362 1.00 97.31 604 LEU A O 1
ATOM 4715 N N . ALA A 1 605 ? -2.349 -4.513 7.534 1.00 95.12 605 ALA A N 1
ATOM 4716 C CA . ALA A 1 605 ? -2.712 -3.473 6.565 1.00 95.12 605 ALA A CA 1
ATOM 4717 C C . ALA A 1 605 ? -4.147 -2.953 6.770 1.00 95.12 605 ALA A C 1
ATOM 4719 O O . ALA A 1 605 ? -5.024 -3.690 7.220 1.00 95.12 605 ALA A O 1
ATOM 4720 N N . GLY A 1 606 ? -4.396 -1.686 6.431 1.00 91.56 606 GLY A N 1
ATOM 4721 C CA . GLY A 1 606 ? -5.542 -0.890 6.886 1.00 91.56 606 GLY A CA 1
ATOM 4722 C C . GLY A 1 606 ? -6.896 -1.595 6.798 1.00 91.56 606 GLY A C 1
ATOM 4723 O O . GLY A 1 606 ? -7.553 -1.783 7.824 1.00 91.56 606 GLY A O 1
ATOM 4724 N N . LEU A 1 607 ? -7.318 -2.034 5.604 1.00 92.81 607 LEU A N 1
ATOM 4725 C CA . LEU A 1 607 ? -8.593 -2.753 5.464 1.00 92.81 607 LEU A CA 1
ATOM 4726 C C . LEU A 1 607 ? -8.581 -4.064 6.255 1.00 92.81 607 LEU A C 1
ATOM 4728 O O . LEU A 1 607 ? -9.562 -4.388 6.916 1.00 92.81 607 LEU A O 1
ATOM 4732 N N . GLN A 1 608 ? -7.480 -4.805 6.221 1.00 95.19 608 GLN A N 1
ATOM 4733 C CA . GLN A 1 608 ? -7.363 -6.132 6.827 1.00 95.19 608 GLN A CA 1
ATOM 4734 C C . GLN A 1 608 ? -7.386 -6.062 8.360 1.00 95.19 608 GLN A C 1
ATOM 4736 O O . GLN A 1 608 ? -7.939 -6.948 8.999 1.00 95.19 608 GLN A O 1
ATOM 4741 N N . TYR A 1 609 ? -6.877 -4.977 8.951 1.00 96.56 609 TYR A N 1
ATOM 4742 C CA . TYR A 1 609 ? -7.043 -4.649 10.369 1.00 96.56 609 TYR A CA 1
ATOM 4743 C C . TYR A 1 609 ? -8.512 -4.368 10.728 1.00 96.56 609 TYR A C 1
ATOM 4745 O O . TYR A 1 609 ? -9.045 -4.956 11.681 1.00 96.56 609 TYR A O 1
ATOM 4753 N N . ARG A 1 610 ? -9.171 -3.486 9.956 1.00 94.69 610 ARG A N 1
ATOM 4754 C CA . ARG A 1 610 ? -10.550 -3.019 10.208 1.00 94.69 610 ARG A CA 1
ATOM 4755 C C . ARG A 1 610 ? -11.597 -4.110 9.989 1.00 94.69 610 ARG A C 1
ATOM 4757 O O . ARG A 1 610 ? -12.545 -4.209 10.757 1.00 94.69 610 ARG A O 1
ATOM 4764 N N . SER A 1 611 ? -11.395 -4.936 8.967 1.00 93.62 611 SER A N 1
ATOM 4765 C CA . SER A 1 611 ? -12.329 -5.976 8.523 1.00 93.62 611 SER A CA 1
ATOM 4766 C C . SER A 1 611 ? -11.944 -7.389 8.969 1.00 93.62 611 SER A C 1
ATOM 4768 O O . SER A 1 611 ? -12.566 -8.364 8.547 1.00 93.62 611 SER A O 1
ATOM 4770 N N . PHE A 1 612 ? -10.927 -7.533 9.834 1.00 97.50 612 PHE A N 1
ATOM 4771 C CA . PHE A 1 612 ? -10.399 -8.846 10.218 1.00 97.50 612 PHE A CA 1
ATOM 4772 C C . PHE A 1 612 ? -11.507 -9.801 10.674 1.00 97.50 612 PHE A C 1
ATOM 4774 O O . PHE A 1 612 ? -11.619 -10.912 10.171 1.00 97.50 612 PHE A O 1
ATOM 4781 N N . PHE A 1 613 ? -12.356 -9.353 11.599 1.00 97.19 613 PHE A N 1
ATOM 4782 C CA . PHE A 1 613 ? -13.417 -10.182 12.171 1.00 97.19 613 PHE A CA 1
ATOM 4783 C C . PHE A 1 613 ? -14.683 -10.254 11.307 1.00 97.19 613 PHE A C 1
ATOM 4785 O O . PHE A 1 613 ? -15.470 -11.181 11.485 1.00 97.19 613 PHE A O 1
ATOM 4792 N N . THR A 1 614 ? -14.893 -9.303 10.391 1.00 95.56 614 THR A N 1
ATOM 4793 C CA . THR A 1 614 ? -16.116 -9.207 9.576 1.00 95.56 614 THR A CA 1
ATOM 4794 C C . THR A 1 614 ? -15.991 -9.888 8.221 1.00 95.56 614 THR A C 1
ATOM 4796 O O . THR A 1 614 ? -16.963 -10.484 7.771 1.00 95.56 614 THR A O 1
ATOM 4799 N N . ASP A 1 615 ? -14.815 -9.831 7.594 1.00 95.31 615 ASP A N 1
ATOM 4800 C CA . ASP A 1 615 ? -14.623 -10.243 6.200 1.00 95.31 615 ASP A CA 1
ATOM 4801 C C . ASP A 1 615 ? -13.473 -11.252 6.038 1.00 95.31 615 ASP A C 1
ATOM 4803 O O . ASP A 1 615 ? -13.617 -12.222 5.299 1.00 95.31 615 ASP A O 1
ATOM 4807 N N . ILE A 1 616 ? -12.356 -11.101 6.764 1.00 97.69 616 ILE A N 1
ATOM 4808 C CA . ILE A 1 616 ? -11.171 -11.970 6.590 1.00 97.69 616 ILE A CA 1
ATOM 4809 C C . ILE A 1 616 ? -11.299 -13.301 7.351 1.00 97.69 616 ILE A C 1
ATOM 4811 O O . ILE A 1 616 ? -11.184 -14.381 6.770 1.00 97.69 616 ILE A O 1
ATOM 4815 N N . LEU A 1 617 ? -11.561 -13.250 8.658 1.00 98.06 617 LEU A N 1
ATOM 4816 C CA . LEU A 1 617 ? -11.667 -14.429 9.520 1.00 98.06 617 LEU A CA 1
ATOM 4817 C C . LEU A 1 617 ? -12.809 -15.381 9.098 1.00 98.06 617 LEU A C 1
ATOM 4819 O O . LEU A 1 617 ? -12.596 -16.596 9.141 1.00 98.06 617 LEU A O 1
ATOM 4823 N N . PRO A 1 618 ? -13.981 -14.898 8.632 1.00 98.12 618 PRO A N 1
ATOM 4824 C CA . PRO A 1 618 ? -14.997 -15.762 8.027 1.00 98.12 618 PRO A CA 1
ATOM 4825 C C . PRO A 1 618 ? -14.499 -16.534 6.803 1.00 98.12 618 PRO A C 1
ATOM 4827 O O . PRO A 1 618 ? -14.802 -17.721 6.676 1.00 98.12 618 PRO A O 1
ATOM 4830 N N . VAL A 1 619 ? -13.688 -15.914 5.937 1.00 98.12 619 VAL A N 1
ATOM 4831 C CA . VAL A 1 619 ? -13.083 -16.613 4.792 1.00 98.12 619 VAL A CA 1
ATOM 4832 C C . VAL A 1 619 ? -12.120 -17.693 5.277 1.00 98.12 619 VAL A C 1
ATOM 4834 O O . VAL A 1 619 ? -12.200 -18.824 4.805 1.00 98.12 619 VAL A O 1
ATOM 4837 N N . TYR A 1 620 ? -11.279 -17.400 6.272 1.00 98.44 620 TYR A N 1
ATOM 4838 C CA . TYR A 1 620 ? -10.398 -18.398 6.889 1.00 98.44 620 TYR A CA 1
ATOM 4839 C C . TYR A 1 620 ? -11.155 -19.596 7.459 1.00 98.44 620 TYR A C 1
ATOM 4841 O O . TYR A 1 620 ? -10.752 -20.739 7.239 1.00 98.44 620 TYR A O 1
ATOM 4849 N N . ALA A 1 621 ? -12.266 -19.359 8.155 1.00 98.19 621 ALA A N 1
ATOM 4850 C CA . ALA A 1 621 ? -13.107 -20.435 8.663 1.00 98.19 621 ALA A CA 1
ATOM 4851 C C . ALA A 1 621 ? -13.724 -21.258 7.523 1.00 98.19 621 ALA A C 1
ATOM 4853 O O . ALA A 1 621 ? -13.718 -22.485 7.591 1.00 98.19 621 ALA A O 1
ATOM 4854 N N . ALA A 1 622 ? -14.190 -20.600 6.458 1.00 97.75 622 ALA A N 1
ATOM 4855 C CA . ALA A 1 622 ? -14.799 -21.259 5.305 1.00 97.75 622 ALA A CA 1
ATOM 4856 C C . ALA A 1 622 ? -13.813 -22.135 4.514 1.00 97.75 622 ALA A C 1
ATOM 4858 O O . ALA A 1 622 ? -14.204 -23.189 4.016 1.00 97.75 622 ALA A O 1
ATOM 4859 N N . VAL A 1 623 ? -12.543 -21.727 4.397 1.00 96.31 623 VAL A N 1
ATOM 4860 C CA . VAL A 1 623 ? -11.510 -22.517 3.696 1.00 96.31 623 VAL A CA 1
ATOM 4861 C C . VAL A 1 623 ? -10.833 -23.561 4.592 1.00 96.31 623 VAL A C 1
ATOM 4863 O O . VAL A 1 623 ? -10.107 -24.412 4.085 1.00 96.31 623 VAL A O 1
ATOM 4866 N N . GLY A 1 624 ? -11.100 -23.539 5.903 1.00 97.38 624 GLY A N 1
ATOM 4867 C CA . GLY A 1 624 ? -10.630 -24.546 6.858 1.00 97.38 624 GLY A CA 1
ATOM 4868 C C . GLY A 1 624 ? -9.309 -24.217 7.558 1.00 97.38 624 GLY A C 1
ATOM 4869 O O . GLY A 1 624 ? -8.627 -25.131 8.016 1.00 97.38 624 GLY A O 1
ATOM 4870 N N . VAL A 1 625 ? -8.931 -22.938 7.667 1.00 97.81 625 VAL A N 1
ATOM 4871 C CA . VAL A 1 625 ? -7.758 -22.527 8.459 1.00 97.81 625 VAL A CA 1
ATOM 4872 C C . VAL A 1 625 ? -7.967 -22.901 9.928 1.00 97.81 625 VAL A C 1
ATOM 4874 O O . VAL A 1 625 ? -8.998 -22.592 10.535 1.00 97.81 625 VAL A O 1
ATOM 4877 N N . ALA A 1 626 ? -6.957 -23.537 10.524 1.00 96.69 626 ALA A N 1
ATOM 4878 C CA . ALA A 1 626 ? -7.009 -23.988 11.908 1.00 96.69 626 ALA A CA 1
ATOM 4879 C C . ALA A 1 626 ? -7.357 -22.845 12.884 1.00 96.69 626 ALA A C 1
ATOM 4881 O O . ALA A 1 626 ? -6.859 -21.725 12.779 1.00 96.69 626 ALA A O 1
ATOM 4882 N N . SER A 1 627 ? -8.197 -23.150 13.877 1.00 96.44 627 SER A N 1
ATOM 4883 C CA . SER A 1 627 ? -8.728 -22.219 14.891 1.00 96.44 627 SER A CA 1
ATOM 4884 C C . SER A 1 627 ? -9.656 -21.099 14.402 1.00 96.44 627 SER A C 1
ATOM 4886 O O . SER A 1 627 ? -10.324 -20.511 15.248 1.00 96.44 627 SER A O 1
ATOM 4888 N N . ALA A 1 628 ? -9.784 -20.821 13.099 1.00 97.81 628 ALA A N 1
ATOM 4889 C CA . ALA A 1 628 ? -10.618 -19.712 12.618 1.00 97.81 628 ALA A CA 1
ATOM 4890 C C . ALA A 1 628 ? -12.097 -19.862 13.023 1.00 97.81 628 ALA A C 1
ATOM 4892 O O . ALA A 1 628 ? -12.679 -18.953 13.613 1.00 97.81 628 ALA A O 1
ATOM 4893 N N . ALA A 1 629 ? -12.683 -21.043 12.790 1.00 97.88 629 ALA A N 1
ATOM 4894 C CA . ALA A 1 629 ? -14.070 -21.334 13.163 1.00 97.88 629 ALA A CA 1
ATOM 4895 C C . ALA A 1 629 ? -14.305 -21.271 14.684 1.00 97.88 629 ALA A C 1
ATOM 4897 O O . ALA A 1 629 ? -15.337 -20.778 15.130 1.00 97.88 629 ALA A O 1
ATOM 4898 N N . ARG A 1 630 ? -13.324 -21.718 15.484 1.00 97.69 630 ARG A N 1
ATOM 4899 C CA . ARG A 1 630 ? -13.383 -21.639 16.951 1.00 97.69 630 ARG A CA 1
ATOM 4900 C C . ARG A 1 630 ? -13.424 -20.185 17.423 1.00 97.69 630 ARG A C 1
ATOM 4902 O O . ARG A 1 630 ? -14.293 -19.844 18.213 1.00 97.69 630 ARG A O 1
ATOM 4909 N N . VAL A 1 631 ? -12.536 -19.333 16.906 1.00 97.31 631 VAL A N 1
ATOM 4910 C CA . VAL A 1 631 ? -12.493 -17.903 17.266 1.00 97.31 631 VAL A CA 1
ATOM 4911 C C . VAL A 1 631 ? -13.805 -17.204 16.897 1.00 97.31 631 VAL A C 1
ATOM 4913 O O . VAL A 1 631 ? -14.312 -16.410 17.684 1.00 97.31 631 VAL A O 1
ATOM 4916 N N . LEU A 1 632 ? -14.398 -17.519 15.739 1.00 97.00 632 LEU A N 1
ATOM 4917 C CA . LEU A 1 632 ? -15.715 -16.984 15.368 1.00 97.00 632 LEU A CA 1
ATOM 4918 C C . LEU A 1 632 ? -16.830 -17.450 16.309 1.00 97.00 632 LEU A C 1
ATOM 4920 O O . LEU A 1 632 ? -17.686 -16.640 16.655 1.00 97.00 632 LEU A O 1
ATOM 4924 N N . SER A 1 633 ? -16.818 -18.717 16.735 1.00 96.94 633 SER A N 1
ATOM 4925 C CA . SER A 1 633 ? -17.785 -19.225 17.719 1.00 96.94 633 SER A CA 1
ATOM 4926 C C . SER A 1 633 ? -17.644 -18.494 19.052 1.00 96.94 633 SER A C 1
ATOM 4928 O O . SER A 1 633 ? -18.623 -17.969 19.563 1.00 96.94 633 SER A O 1
ATOM 4930 N N . GLU A 1 634 ? -16.418 -18.367 19.565 1.00 95.50 634 GLU A N 1
ATOM 4931 C CA . GLU A 1 634 ? -16.134 -17.655 20.818 1.00 95.50 634 GLU A CA 1
ATOM 4932 C C . GLU A 1 634 ? -16.584 -16.183 20.758 1.00 95.50 634 GLU A C 1
ATOM 4934 O O . GLU A 1 634 ? -17.138 -15.660 21.722 1.00 95.50 634 GLU A O 1
ATOM 4939 N N . LEU A 1 635 ? -16.405 -15.517 19.611 1.00 94.62 635 LEU A N 1
ATOM 4940 C CA . LEU A 1 635 ? -16.911 -14.160 19.378 1.00 94.62 635 LEU A CA 1
ATOM 4941 C C . LEU A 1 635 ? -18.439 -14.093 19.293 1.00 94.62 635 LEU A C 1
ATOM 4943 O O . LEU A 1 635 ? -19.020 -13.092 19.705 1.00 94.62 635 LEU A O 1
ATOM 4947 N N . ALA A 1 636 ? -19.089 -15.113 18.732 1.00 93.25 636 ALA A N 1
ATOM 4948 C CA . ALA A 1 636 ? -20.543 -15.171 18.616 1.00 93.25 636 ALA A CA 1
ATOM 4949 C C . ALA A 1 636 ? -21.227 -15.440 19.968 1.00 93.25 636 ALA A C 1
ATOM 4951 O O . ALA A 1 636 ? -22.320 -14.907 20.205 1.00 93.25 636 ALA A O 1
ATOM 4952 N N . ASP A 1 637 ? -20.569 -16.225 20.827 1.00 96.06 637 ASP A N 1
ATOM 4953 C CA . ASP A 1 637 ? -21.029 -16.621 22.160 1.00 96.06 637 ASP A CA 1
ATOM 4954 C C . ASP A 1 637 ? -20.836 -15.510 23.212 1.00 96.06 637 ASP A C 1
ATOM 4956 O O . ASP A 1 637 ? -21.579 -15.456 24.193 1.00 96.06 637 ASP A O 1
ATOM 4960 N N . ASP A 1 638 ? -19.897 -14.580 22.998 1.00 96.12 638 ASP A N 1
ATOM 4961 C CA . ASP A 1 638 ? -19.705 -13.388 23.834 1.00 96.12 638 ASP A CA 1
ATOM 4962 C C . ASP A 1 638 ? -20.549 -12.201 23.307 1.00 96.12 638 ASP A C 1
ATOM 4964 O O . ASP A 1 638 ? -20.194 -11.567 22.304 1.00 96.12 638 ASP A O 1
ATOM 4968 N N . PRO A 1 639 ? -21.663 -11.829 23.973 1.00 95.38 639 PRO A N 1
ATOM 4969 C CA . PRO A 1 639 ? -22.542 -10.766 23.492 1.00 95.38 639 PRO A CA 1
ATOM 4970 C C . PRO A 1 639 ? -21.868 -9.387 23.470 1.00 95.38 639 PRO A C 1
ATOM 4972 O O . PRO A 1 639 ? -22.241 -8.555 22.637 1.00 95.38 639 PRO A O 1
ATOM 4975 N N . VAL A 1 640 ? -20.889 -9.141 24.349 1.00 95.56 640 VAL A N 1
ATOM 4976 C CA . VAL A 1 640 ? -20.158 -7.870 24.426 1.00 95.56 640 VAL A CA 1
ATOM 4977 C C . VAL A 1 640 ? -19.226 -7.751 23.229 1.00 95.56 640 VAL A C 1
ATOM 4979 O O . VAL A 1 640 ? -19.283 -6.756 22.503 1.00 95.56 640 VAL A O 1
ATOM 4982 N N . ARG A 1 641 ? -18.423 -8.785 22.953 1.00 95.38 641 ARG A N 1
ATOM 4983 C CA . ARG A 1 641 ? -17.525 -8.789 21.786 1.00 95.38 641 ARG A CA 1
ATOM 4984 C C . ARG A 1 641 ? -18.295 -8.792 20.475 1.00 95.38 641 ARG A C 1
ATOM 4986 O O . ARG A 1 641 ? -17.957 -8.023 19.578 1.00 95.38 641 ARG A O 1
ATOM 4993 N N . ARG A 1 642 ? -19.378 -9.567 20.371 1.00 95.62 642 ARG A N 1
ATOM 4994 C CA . ARG A 1 642 ? -20.256 -9.553 19.193 1.00 95.62 642 ARG A CA 1
ATOM 4995 C C . ARG A 1 642 ? -20.790 -8.154 18.904 1.00 95.62 642 ARG A C 1
ATOM 4997 O O . ARG A 1 642 ? -20.807 -7.726 17.752 1.00 95.62 642 ARG A O 1
ATOM 5004 N N . ARG A 1 643 ? -21.221 -7.429 19.941 1.00 96.75 643 ARG A N 1
ATOM 5005 C CA . ARG A 1 643 ? -21.676 -6.045 19.782 1.00 96.75 643 ARG A CA 1
ATOM 5006 C C . ARG A 1 643 ? -20.529 -5.122 19.371 1.00 96.75 643 ARG A C 1
ATOM 5008 O O . ARG A 1 643 ? -20.725 -4.315 18.467 1.00 96.75 643 ARG A O 1
ATOM 5015 N N . ALA A 1 644 ? -19.343 -5.295 19.953 1.00 97.06 644 ALA A N 1
ATOM 5016 C CA . ALA A 1 644 ? -18.166 -4.507 19.603 1.00 97.06 644 ALA A CA 1
ATOM 5017 C C . ALA A 1 644 ? -17.753 -4.663 18.127 1.00 97.06 644 ALA A C 1
ATOM 5019 O O . ALA A 1 644 ? -17.392 -3.668 17.506 1.00 97.06 644 ALA A O 1
ATOM 5020 N N . VAL A 1 645 ? -17.879 -5.860 17.531 1.00 96.88 645 VAL A N 1
ATOM 5021 C CA . VAL A 1 645 ? -17.657 -6.067 16.082 1.00 96.88 645 VAL A CA 1
ATOM 5022 C C . VAL A 1 645 ? -18.610 -5.206 15.246 1.00 96.88 645 VAL A C 1
ATOM 5024 O O . VAL A 1 645 ? -18.178 -4.537 14.309 1.00 96.88 645 VAL A O 1
ATOM 5027 N N . LEU A 1 646 ? -19.903 -5.196 15.589 1.00 96.06 646 LEU A N 1
ATOM 5028 C CA . LEU A 1 646 ? -20.914 -4.418 14.863 1.00 96.06 646 LEU A CA 1
ATOM 5029 C C . LEU A 1 646 ? -20.699 -2.908 15.017 1.00 96.06 646 LEU A C 1
ATOM 5031 O O . LEU A 1 646 ? -20.805 -2.167 14.041 1.00 96.06 646 LEU A O 1
ATOM 5035 N N . ASP A 1 647 ? -20.375 -2.457 16.229 1.00 96.62 647 ASP A N 1
ATOM 5036 C CA . ASP A 1 647 ? -20.127 -1.043 16.500 1.00 96.62 647 ASP A CA 1
ATOM 5037 C C . ASP A 1 647 ? -18.838 -0.557 15.816 1.00 96.62 647 ASP A C 1
ATOM 5039 O O . ASP A 1 647 ? -18.839 0.533 15.250 1.00 96.62 647 ASP A O 1
ATOM 5043 N N . LEU A 1 648 ? -17.772 -1.371 15.778 1.00 95.38 648 LEU A N 1
ATOM 5044 C CA . LEU A 1 648 ? -16.555 -1.053 15.018 1.00 95.38 648 LEU A CA 1
ATOM 5045 C C . LEU A 1 648 ? -16.821 -0.950 13.525 1.00 95.38 648 LEU A C 1
ATOM 5047 O O . LEU A 1 648 ? -16.377 0.009 12.898 1.00 95.38 648 LEU A O 1
ATOM 5051 N N . LYS A 1 649 ? -17.568 -1.908 12.965 1.00 93.94 649 LYS A N 1
ATOM 5052 C CA . LYS A 1 649 ? -17.967 -1.864 11.558 1.00 93.94 649 LYS A CA 1
ATOM 5053 C C . LYS A 1 649 ? -18.693 -0.554 11.246 1.00 93.94 649 LYS A C 1
ATOM 5055 O O . LYS A 1 649 ? -18.293 0.157 10.332 1.00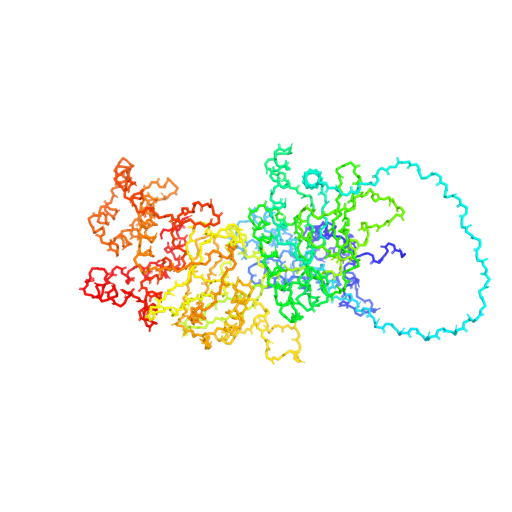 93.94 649 LYS A O 1
ATOM 5060 N N . SER A 1 650 ? -19.672 -0.182 12.073 1.00 94.06 650 SER A N 1
ATOM 5061 C CA . SER A 1 650 ? -20.398 1.083 11.920 1.00 94.06 650 SER A CA 1
ATOM 5062 C C . SER A 1 650 ? -19.492 2.314 12.036 1.00 94.06 650 SER A C 1
ATOM 5064 O O . SER A 1 650 ? -19.707 3.281 11.309 1.00 94.06 650 SER A O 1
ATOM 5066 N N . CYS A 1 651 ? -18.490 2.303 12.922 1.00 93.19 651 CYS A N 1
ATOM 5067 C CA . CYS A 1 651 ? -17.522 3.396 13.022 1.00 93.19 651 CYS A CA 1
ATOM 5068 C C . CYS A 1 651 ? -16.667 3.526 11.754 1.00 93.19 651 CYS A C 1
ATOM 5070 O O . CYS A 1 651 ? -16.442 4.641 11.295 1.00 93.19 651 CYS A O 1
ATOM 5072 N N . TYR A 1 652 ? -16.206 2.412 11.180 1.00 91.69 652 TYR A N 1
ATOM 5073 C CA . TYR A 1 652 ? -15.357 2.423 9.985 1.00 91.69 652 TYR A CA 1
ATOM 5074 C C . TYR A 1 652 ? -16.118 2.692 8.679 1.00 91.69 652 TYR A C 1
ATOM 5076 O O . TYR A 1 652 ? -15.518 3.181 7.724 1.00 91.69 652 TYR A O 1
ATOM 5084 N N . GLU A 1 653 ? -17.421 2.409 8.638 1.00 90.06 653 GLU A N 1
ATOM 5085 C CA . GLU A 1 653 ? -18.308 2.749 7.516 1.00 90.06 653 GLU A CA 1
ATOM 5086 C C . GLU A 1 653 ? -18.785 4.212 7.552 1.00 90.06 653 GLU A C 1
ATOM 5088 O O . GLU A 1 653 ? -19.373 4.692 6.586 1.00 90.06 653 GLU A O 1
ATOM 5093 N N . SER A 1 654 ? -18.532 4.941 8.644 1.00 90.44 654 SER A N 1
ATOM 5094 C CA . SER A 1 654 ? -18.882 6.355 8.754 1.00 90.44 654 SER A CA 1
ATOM 5095 C C . SER A 1 654 ? -17.768 7.243 8.200 1.00 90.44 654 SER A C 1
ATOM 5097 O O . SER A 1 654 ? -16.728 7.420 8.836 1.00 90.44 654 SER A O 1
ATOM 5099 N N . GLU A 1 655 ? -18.020 7.859 7.041 1.00 88.44 655 GLU A N 1
ATOM 5100 C CA . GLU A 1 655 ? -17.112 8.843 6.437 1.00 88.44 655 GLU A CA 1
ATOM 5101 C C . GLU A 1 655 ? -16.785 9.975 7.415 1.00 88.44 655 GLU A C 1
ATOM 5103 O O . GLU A 1 655 ? -15.611 10.247 7.656 1.00 88.44 655 GLU A O 1
ATOM 5108 N N . ASP A 1 656 ? -17.803 10.566 8.050 1.00 88.00 656 ASP A N 1
ATOM 5109 C CA . ASP A 1 656 ? -17.636 11.654 9.019 1.00 88.00 656 ASP A CA 1
ATOM 5110 C C . ASP A 1 656 ? -16.712 11.260 10.178 1.00 88.00 656 ASP A C 1
ATOM 5112 O O . ASP A 1 656 ? -15.853 12.039 10.586 1.00 88.00 656 ASP A O 1
ATOM 5116 N N . MET A 1 657 ? -16.855 10.044 10.717 1.00 88.38 657 MET A N 1
ATOM 5117 C CA . MET A 1 657 ? -16.008 9.589 11.822 1.00 88.38 657 MET A CA 1
ATOM 5118 C C . MET A 1 657 ? -14.570 9.330 11.379 1.00 88.38 657 MET A C 1
ATOM 5120 O O . MET A 1 657 ? -13.643 9.708 12.095 1.00 88.38 657 MET A O 1
ATOM 5124 N N . VAL A 1 658 ? -14.370 8.679 10.230 1.00 86.38 658 VAL A N 1
ATOM 5125 C CA . VAL A 1 658 ? -13.029 8.322 9.746 1.00 86.38 658 VAL A CA 1
ATOM 5126 C C . VAL A 1 658 ? -12.269 9.560 9.281 1.00 86.38 658 VAL A C 1
ATOM 5128 O O . VAL A 1 658 ? -11.116 9.737 9.658 1.00 86.38 658 VAL A O 1
ATOM 5131 N N . THR A 1 659 ? -12.913 10.438 8.512 1.00 84.62 659 THR A N 1
ATOM 5132 C CA . THR A 1 659 ? -12.296 11.668 7.989 1.00 84.62 659 THR A CA 1
ATOM 5133 C C . THR A 1 659 ? -12.079 12.730 9.063 1.00 84.62 659 THR A C 1
ATOM 5135 O O . THR A 1 659 ? -11.193 13.572 8.921 1.00 84.62 659 THR A O 1
ATOM 5138 N N . ALA A 1 660 ? -12.812 12.668 10.181 1.00 86.62 660 ALA A N 1
ATOM 5139 C CA . ALA A 1 660 ? -12.537 13.519 11.332 1.00 86.62 660 ALA A CA 1
ATOM 5140 C C . ALA A 1 660 ? -11.186 13.209 11.994 1.00 86.62 660 ALA A C 1
ATOM 5142 O O . ALA A 1 660 ? -10.622 14.100 12.632 1.00 86.62 660 ALA A O 1
ATOM 5143 N N . LEU A 1 661 ? -10.660 11.984 11.891 1.00 84.81 661 LEU A N 1
ATOM 5144 C CA . LEU A 1 661 ? -9.403 11.604 12.534 1.00 84.81 661 LEU A CA 1
ATOM 5145 C C . LEU A 1 661 ? -8.198 11.950 11.643 1.00 84.81 661 LEU A C 1
ATOM 5147 O O . LEU A 1 661 ? -8.133 11.490 10.511 1.00 84.81 661 LEU A O 1
ATOM 5151 N N . PRO A 1 662 ? -7.186 12.683 12.143 1.00 77.31 662 PRO A N 1
ATOM 5152 C CA . PRO A 1 662 ? -5.968 12.966 11.380 1.00 77.31 662 PRO A CA 1
ATOM 5153 C C . PRO A 1 662 ? -4.997 11.772 11.331 1.00 77.31 662 PRO A C 1
ATOM 5155 O O . PRO A 1 662 ? -3.932 11.868 10.728 1.00 77.31 662 PRO A O 1
ATOM 5158 N N . ILE A 1 663 ? -5.346 10.665 11.992 1.00 73.12 663 ILE A N 1
ATOM 5159 C CA . ILE A 1 663 ? -4.541 9.450 12.130 1.00 73.12 663 ILE A CA 1
ATOM 5160 C C . ILE A 1 663 ? -5.418 8.214 11.893 1.00 73.12 663 ILE A C 1
ATOM 5162 O O . ILE A 1 663 ? -6.627 8.241 12.123 1.00 73.12 663 ILE A O 1
ATOM 5166 N N . GLU A 1 664 ? -4.808 7.110 11.466 1.00 72.31 664 GLU A N 1
ATOM 5167 C CA . GLU A 1 664 ? -5.475 5.804 11.454 1.00 72.31 664 GLU A CA 1
ATOM 5168 C C . GLU A 1 664 ? -5.467 5.205 12.873 1.00 72.31 664 GLU A C 1
ATOM 5170 O O . GLU A 1 664 ? -4.395 5.029 13.449 1.00 72.31 664 GLU A O 1
ATOM 5175 N N . VAL A 1 665 ? -6.650 4.881 13.419 1.00 61.44 665 VAL A N 1
ATOM 5176 C CA . VAL A 1 665 ? -6.847 4.267 14.756 1.00 61.44 665 VAL A CA 1
ATOM 5177 C C . VAL A 1 665 ? -7.595 2.937 14.658 1.00 61.44 665 VAL A C 1
ATOM 5179 O O . VAL A 1 665 ? -8.529 2.821 13.826 1.00 61.44 665 VAL A O 1
#

Foldseek 3Di:
DDPLPDAQDLVLQLVLLVVLLQCALVCPVVDDSPNLLRLLVLLPPDPPPDDDSSVSSLVLLVQLLVVVQDALLSVLLCLSRQVPPPRRPPHSLVSLCVSCVSVVHDSVCCVVPSSSVSSNSSSVSSVVSSLVPDDDDDPDDDDDDDDDDDDDDDDDDDDDDDPDPDDDWDWQDALVNVLQLLLQFQEKFFEAAFALCVLVSNVSSVVSNCVVPNLPDDRQAAEYEYEDLVCLLVDDACLVVVDVDSVVSSLVRLQRNLLNVQLNVLSCLQRNDPPRYFYFYAHDDQPFGWMWTAGPVGWIKTWGQDDRYDDSYSSGTITIDIQDPVNCPVVSSVVRVSRTDGPFQWFFKFADDPVFAKTKTQGTHGPSVQSDWQPAPQIEFEKEFEFEWEDDPNAIWTKWAQADSSQDNDPHLAIGGQMDTQGPVLPPPPCPPDDPDDPSIDMDDPSSNQSVVCVSCCSLQVDNDFDDGKAFQGWDWFAAQTGHTYIYTYTYTYHYPPRDGDLSSRMDTDAPVLQLLLLQLLLLVLLLCLLQVPPDDPVLSLLSLQLSLLSCVLSVNNVLSVCSNPQDPDNVSSVVSSVVSVVVSVVSWDWDDGPNDIRTHNHHPQCCSLCVLPGVLVVCVVVPHPCSVVSNVVCVVDPSNVVSNVVSSVQRPDNVSNNSHPDRD

pLDDT: mean 83.29, std 16.57, range [31.36, 98.44]

Radius of gyration: 29.11 Å; chains: 1; bounding box: 75×74×91 Å

Sequence (665 aa):
MPEESRGPDYPRLVADLKKLREKGLTQVRRHRFDALEKAARLSGLVPSATPSSQTAIENLLRMAVSGIGGGELGDAAEYTFGLAPGTRAWPAQQRRKKAAEQCGVTTDHFRKTYEVTICEQVAEEILAALAARAPAPEPDRAPAPAPQAEGAVPVPLPGPAPEAGGRAVHTAVGPGLLLDRLADAVRVVIVDPVHRDLAELLERALLRKRERYGEAAFWDELCVVFLTDDLLHLVRDDLTAQFPDPEAAARERRQRAALARRTVMSLLLRRGVPGRWKVYAHRGLMPLQGAVLRMGDGRVFVQLAASPSHLAGPEAPRVEFEDLPDQRFESIFNEIVEHGEEDHEVVLVGRPTWDGGSFSCYGARFRRGVMIPHQNTHDWLPAVIVITWRRREDQVEPLLEINTPKNSTRELGKVSHLSGYINQRDHGTRDRADSGRAPSHFLLGRDTAEAAVRRELIDELGVHHPRGAPRLTGTVPFYYPDKENLYFYIFETELSAETGFVPSVQMHAWTVGDLLRVREHQVLGNAVLALTDEHLTAAQRAIAGRIASLNLLLHGHAALAERVAECPPRERARQQLADELRPLVDASELSRYSAGRELHLAGLAGLQYRSFFTDILPVYAAVGVASAARVLSELADDPVRRRAVLDLKSCYESEDMVTALPIEV

Secondary structure (DSSP, 8-state):
--GGGSPPPHHHHHHHHHHHHHH-GGGGGGS--HHHHHHHHHTT-S-SS---HHHHHHHHHHHHHHHTTSHHHHHHHHHHHT-STT-TT--HHHHHHHHHHHTTS-HHHIIIIIHHHHHHHHHHHHHHHHHTTSPPPP-PPPPPPPPP----PPPPPPPPPP-------EES--HHHHHHHHHHEEEEEEE-SS-TTHHHHHHHHHHHHHHHH-TT---SEEEEEEE-TTTGGG--STHHHH-SSHHHHHHHHHHHHHHHHHHHHHHHHHHPPTTSEEEEEE-S--S--EEEEEETTS-EEEEEE--SSS--STTS-EEEEE--TTT-HHHHHHHHHHTSEE---EEEEEEE-TTTS-EEEEEEEEHHHHSSTT---S-EEEEEEEEEEEEETTEEEEEEEE--TTT-SSSTTEEE-EEEEPBGGGS-TT-TTS-SS--SSEEE-HHHHHHHHHHHHHHHH--SS-EEEEEEEEEEEE--SSS-EEEEEEEEEEEPTT----GGG-EEE--HHHHHHHHHHHHHHHHHHHHH-TT--HHHHHHHHHHHHHHHHHTT-HHHHHHHHT--S-HHHHHHHHHHHHHHHHHH--EEEETTEEEE--EE-HHHHHTIIIIIHHHHHHHT-TTHHHHHHHHHH-HHHHHHHHHHHHHHT-HHHHHH-SS--